Protein AF-0000000068721775 (afdb_homodimer)

Solvent-accessible surface area (backbone atoms only — not comparable to full-atom values): 28008 Å² total; per-residue (Å²): 133,62,52,68,48,41,40,31,40,60,77,46,51,73,67,51,76,58,28,53,83,41,70,81,50,86,59,74,72,68,43,62,88,73,60,61,64,71,74,49,72,59,88,56,26,38,31,24,50,45,90,65,66,34,49,58,71,48,51,46,30,35,32,35,61,47,76,46,64,84,49,42,73,70,68,52,52,70,67,56,39,30,50,49,45,49,55,52,51,50,54,47,56,56,56,49,69,41,81,74,30,55,28,55,45,41,36,33,46,36,43,82,43,20,50,49,40,57,54,53,40,40,35,36,42,37,33,24,41,54,35,40,51,71,81,62,58,58,74,57,40,68,35,54,54,73,55,46,74,60,98,58,37,39,33,26,35,26,74,42,42,82,56,37,48,61,32,34,29,42,37,27,70,49,81,88,39,42,55,58,48,31,53,54,51,33,44,52,48,40,39,42,58,65,69,66,41,94,82,37,65,17,27,33,40,33,51,45,84,54,96,75,23,45,33,40,37,44,31,69,32,63,68,59,52,47,53,31,60,69,38,62,36,27,38,32,53,71,55,55,66,59,50,38,58,57,56,46,44,54,76,34,78,68,39,53,59,49,53,58,60,67,77,98,132,62,52,69,48,42,40,30,40,61,76,48,50,73,67,52,76,59,28,55,84,42,70,81,51,84,58,74,71,69,43,63,88,72,59,60,64,70,75,49,72,61,88,58,26,38,31,24,52,46,91,66,66,32,49,59,71,47,50,49,28,34,31,34,63,47,76,47,65,85,49,42,72,70,68,52,50,72,68,56,40,29,52,49,44,50,54,50,52,49,53,46,55,57,54,49,70,40,80,73,31,56,30,54,45,42,37,34,46,36,43,81,43,19,49,48,42,58,53,53,40,40,34,36,41,38,34,24,41,55,35,42,51,71,80,62,57,57,74,58,39,68,35,55,54,74,55,46,75,59,99,57,40,36,33,26,36,26,74,40,43,80,56,39,48,63,32,35,28,40,37,28,69,48,80,89,39,44,54,58,49,30,51,52,51,32,44,51,48,40,39,42,60,66,69,68,41,96,83,35,65,17,28,33,40,35,48,46,82,55,95,74,24,47,34,38,36,44,32,70,32,62,69,60,50,49,52,31,58,69,38,61,35,28,37,31,52,74,53,56,65,59,51,37,58,57,54,46,42,54,76,36,79,68,40,53,57,49,53,57,59,68,78,98

Secondary structure (DSSP, 8-state):
--SS-EEE-HHHHTTS---SS-TTSPPTTT-GGG--SEEEEETTEEEEE-SS--BTTEEEEEEE--S-TT--TTTS-HHHHHHHHHHHHHHHHHHHT-TT-SEEEEEEEESTTTT----S-EEEEEEESS--GGGT--GGGG-EEEEEE-SS-EEEEESS-SSSB--EEEEESSGGGHHHHHHHHHHHHHHIIIIISTT---EEEEEEEETTEEEEEEEE--PPPHHHHHH---EEETTHHHHHHHHHGGGSHHHHHHHHHH--/--SS-EEE-HHHHTTS---SS-TTSPPTTT-GGG--SEEEEETTEEEEE-SS--BTTEEEEEEE--S-TT--TTTS-HHHHHHHHHHHHHHHHHHHT-TT-SEEEEEEEESTTTT----S-EEEEEEESS--GGGT--GGGG-EEEEEE-SS-EEEEESS-SSSB--EEEEESSGGGHHHHHHHHHHHHHHIIIIISTT---EEEEEEEETTEEEEEEEE--PPPHHHHHH---EEETTHHHHHHHHHGGGSHHHHHHHHHH--

Organism: Bacillus thuringiensis (NCBI:txid1428)

Sequence (528 aa):
MDTQQLYFLNDIGKQKPESIRNRSAACPFCDKEQLTDILATDGSIIWLKNKFPTLQDTFQTVLIETDNCEDHIATYTEEHMRKLMQFSIQHWLHLQKNEEFASVILYKNHGPFSGGSLHHAHMQIIGMKYVDYLENIEEENFQGLIVQKNECIELNISERPIIGFTEFNIIIDNISYIAEMANYIQQTVRYILTDFHKGCSSYNLFFYYLNGKIICKVVPRFVVSPLYVGYKIPQVSTKLEEVKIQLTQYFTKEKDEIIHKKTEMDTQQLYFLNDIGKQKPESIRNRSAACPFCDKEQLTDILATDGSIIWLKNKFPTLQDTFQTVLIETDNCEDHIATYTEEHMRKLMQFSIQHWLHLQKNEEFASVILYKNHGPFSGGSLHHAHMQIIGMKYVDYLENIEEENFQGLIVQKNECIELNISERPIIGFTEFNIIIDNISYIAEMANYIQQTVRYILTDFHKGCSSYNLFFYYLNGKIICKVVPRFVVSPLYVGYKIPQVSTKLEEVKIQLTQYFTKEKDEIIHKKTE

Structure (mmCIF, N/CA/C/O backbone):
data_AF-0000000068721775-model_v1
#
loop_
_entity.id
_entity.type
_entity.pdbx_description
1 polymer 'Galactose-1-phosphate uridylyltransferase'
#
loop_
_atom_site.group_PDB
_atom_site.id
_atom_site.type_symbol
_atom_site.label_atom_id
_atom_site.label_alt_id
_atom_site.label_comp_id
_atom_site.label_asym_id
_atom_site.label_entity_id
_atom_site.label_seq_id
_atom_site.pdbx_PDB_ins_code
_atom_site.Cartn_x
_atom_site.Cartn_y
_atom_site.Cartn_z
_atom_site.occupancy
_atom_site.B_iso_or_equiv
_atom_site.auth_seq_id
_atom_site.auth_comp_id
_atom_site.auth_asym_id
_atom_site.auth_atom_id
_atom_site.pdbx_PDB_model_num
ATOM 1 N N . MET A 1 1 ? -17.656 -5.488 18.797 1 75.62 1 MET A N 1
ATOM 2 C CA . MET A 1 1 ? -17.219 -4.375 17.953 1 75.62 1 MET A CA 1
ATOM 3 C C . MET A 1 1 ? -15.773 -4.574 17.516 1 75.62 1 MET A C 1
ATOM 5 O O . MET A 1 1 ? -14.984 -5.211 18.219 1 75.62 1 MET A O 1
ATOM 9 N N . ASP A 1 2 ? -15.492 -4.199 16.344 1 83.75 2 ASP A N 1
ATOM 10 C CA . ASP A 1 2 ? -14.188 -4.539 15.789 1 83.75 2 ASP A CA 1
ATOM 11 C C . ASP A 1 2 ? -13.141 -3.492 16.172 1 83.75 2 ASP A C 1
ATOM 13 O O . ASP A 1 2 ? -13.328 -2.301 15.906 1 83.75 2 ASP A O 1
ATOM 17 N N . THR A 1 3 ? -12.109 -3.865 16.875 1 87.5 3 THR A N 1
ATOM 18 C CA . THR A 1 3 ? -11.102 -2.932 17.359 1 87.5 3 THR A CA 1
ATOM 19 C C . THR A 1 3 ? -9.852 -2.965 16.484 1 87.5 3 THR A C 1
ATOM 21 O O . THR A 1 3 ? -8.875 -2.268 16.766 1 87.5 3 THR A O 1
ATOM 24 N N . GLN A 1 4 ? -9.891 -3.727 15.422 1 87.75 4 GLN A N 1
ATOM 25 C CA . GLN A 1 4 ? -8.648 -3.951 14.688 1 87.75 4 GLN A CA 1
ATOM 26 C C . GLN A 1 4 ? -8.734 -3.379 13.273 1 87.75 4 GLN A C 1
ATOM 28 O O . GLN A 1 4 ? -7.711 -3.143 12.633 1 87.75 4 GLN A O 1
ATOM 33 N N . GLN A 1 5 ? -9.969 -3.273 12.836 1 91.75 5 GLN A N 1
ATOM 34 C CA . GLN A 1 5 ? -10.133 -2.838 11.453 1 91.75 5 GLN A CA 1
ATOM 35 C C . GLN A 1 5 ? -11.383 -1.982 11.289 1 91.75 5 GLN A C 1
ATOM 37 O O . GLN A 1 5 ? -12.219 -1.909 12.203 1 91.75 5 GLN A O 1
ATOM 42 N N . LEU A 1 6 ? -11.484 -1.275 10.258 1 92.88 6 LEU A N 1
ATOM 43 C CA . LEU A 1 6 ? -12.648 -0.468 9.906 1 92.88 6 LEU A CA 1
ATOM 44 C C . LEU A 1 6 ? -13.391 -1.07 8.719 1 92.88 6 LEU A C 1
ATOM 46 O O . LEU A 1 6 ? -12.805 -1.813 7.93 1 92.88 6 LEU A O 1
ATOM 50 N N . TYR A 1 7 ? -14.578 -0.802 8.641 1 92.69 7 TYR A N 1
ATOM 51 C CA . TYR A 1 7 ? -15.406 -1.309 7.555 1 92.69 7 TYR A CA 1
ATOM 52 C C . TYR A 1 7 ? -15.781 -0.192 6.586 1 92.69 7 TYR A C 1
ATOM 54 O O . TYR A 1 7 ? -16.234 0.874 7.008 1 92.69 7 TYR A O 1
ATOM 62 N N . PHE A 1 8 ? -15.57 -0.433 5.402 1 88.75 8 PHE A N 1
ATOM 63 C CA . PHE A 1 8 ? -15.789 0.543 4.34 1 88.75 8 PHE A CA 1
ATOM 64 C C . PHE A 1 8 ? -17.172 0.369 3.713 1 88.75 8 PHE A C 1
ATOM 66 O O . PHE A 1 8 ? -17.5 -0.712 3.221 1 88.75 8 PHE A O 1
ATOM 73 N N . LEU A 1 9 ? -17.859 1.417 3.607 1 86.25 9 LEU A N 1
ATOM 74 C CA . LEU A 1 9 ? -19.203 1.424 3.037 1 86.25 9 LEU A CA 1
ATOM 75 C C . LEU A 1 9 ? -19.156 1.734 1.545 1 86.25 9 LEU A C 1
ATOM 77 O O . LEU A 1 9 ? -19.188 2.9 1.147 1 86.25 9 LEU A O 1
ATOM 81 N N . ASN A 1 10 ? -19.203 0.75 0.757 1 80.88 10 ASN A N 1
ATOM 82 C CA . ASN A 1 10 ? -19 0.835 -0.684 1 80.88 10 ASN A CA 1
ATOM 83 C C . ASN A 1 10 ? -20.078 1.687 -1.354 1 80.88 10 ASN A C 1
ATOM 85 O O . ASN A 1 10 ? -19.797 2.412 -2.309 1 80.88 10 ASN A O 1
ATOM 89 N N . ASP A 1 11 ? -21.234 1.634 -0.904 1 76.31 11 ASP A N 1
ATOM 90 C CA . ASP A 1 11 ? -22.344 2.357 -1.522 1 76.31 11 ASP A CA 1
ATOM 91 C C . ASP A 1 11 ? -22.156 3.867 -1.401 1 76.31 11 ASP A C 1
ATOM 93 O O . ASP A 1 11 ? -22.484 4.617 -2.318 1 76.31 11 ASP A O 1
ATOM 97 N N . ILE A 1 12 ? -21.625 4.281 -0.332 1 77.12 12 ILE A N 1
ATOM 98 C CA . ILE A 1 12 ? -21.328 5.695 -0.123 1 77.12 12 ILE A CA 1
ATOM 99 C C . ILE A 1 12 ? -20.109 6.094 -0.961 1 77.12 12 ILE A C 1
ATOM 101 O O . ILE A 1 12 ? -20.078 7.188 -1.531 1 77.12 12 ILE A O 1
ATOM 105 N N . GLY A 1 13 ? -19.25 5.273 -1.095 1 72.81 13 GLY A N 1
ATOM 106 C CA . GLY A 1 13 ? -18.031 5.52 -1.857 1 72.81 13 GLY A CA 1
ATOM 107 C C . GLY A 1 13 ? -18.297 5.801 -3.324 1 72.81 13 GLY A C 1
ATOM 108 O O . GLY A 1 13 ? -17.641 6.656 -3.926 1 72.81 13 GLY A O 1
ATOM 109 N N . LYS A 1 14 ? -19.234 5.129 -3.854 1 70.31 14 LYS A N 1
ATOM 110 C CA . LYS A 1 14 ? -19.594 5.285 -5.262 1 70.31 14 LYS A CA 1
ATOM 111 C C . LYS A 1 14 ? -20.141 6.684 -5.535 1 70.31 14 LYS A C 1
ATOM 113 O O . LYS A 1 14 ? -20.109 7.16 -6.672 1 70.31 14 LYS A O 1
ATOM 118 N N . GLN A 1 15 ? -20.547 7.281 -4.48 1 67.69 15 GLN A N 1
ATOM 119 C CA . GLN A 1 15 ? -21.172 8.594 -4.629 1 67.69 15 GLN A CA 1
ATOM 120 C C . GLN A 1 15 ? -20.156 9.711 -4.461 1 67.69 15 GLN A C 1
ATOM 122 O O . GLN A 1 15 ? -20.438 10.867 -4.793 1 67.69 15 GLN A O 1
ATOM 127 N N . LYS A 1 16 ? -19.016 9.32 -4.078 1 70.75 16 LYS A N 1
ATOM 128 C CA . LYS A 1 16 ? -18 10.32 -3.795 1 70.75 16 LYS A CA 1
ATOM 129 C C . LYS A 1 16 ? -17.484 10.953 -5.082 1 70.75 16 LYS A C 1
ATOM 131 O O . LYS A 1 16 ? -17.234 10.258 -6.07 1 70.75 16 LYS A O 1
ATOM 136 N N . PRO A 1 17 ? -17.438 12.242 -5.059 1 70.19 17 PRO A N 1
ATOM 137 C CA . PRO A 1 17 ? -16.828 12.883 -6.223 1 70.19 17 PRO A CA 1
ATOM 138 C C . PRO A 1 17 ? -15.352 12.523 -6.387 1 70.19 17 PRO A C 1
ATOM 140 O O . PRO A 1 17 ? -14.664 12.25 -5.398 1 70.19 17 PRO A O 1
ATOM 143 N N . GLU A 1 18 ? -14.961 12.312 -7.586 1 71.94 18 GLU A N 1
ATOM 144 C CA . GLU A 1 18 ? -13.57 12.039 -7.93 1 71.94 18 GLU A CA 1
ATOM 145 C C . GLU A 1 18 ? -13.008 13.117 -8.852 1 71.94 18 GLU A C 1
ATOM 147 O O . GLU A 1 18 ? -13.469 13.273 -9.984 1 71.94 18 GLU A O 1
ATOM 152 N N . SER A 1 19 ? -12.055 13.898 -8.289 1 71.75 19 SER A N 1
ATOM 153 C CA . SER A 1 19 ? -11.547 14.992 -9.102 1 71.75 19 SER A CA 1
ATOM 154 C C . SER A 1 19 ? -10.023 14.969 -9.164 1 71.75 19 SER A C 1
ATOM 156 O O . SER A 1 19 ? -9.406 15.852 -9.773 1 71.75 19 SER A O 1
ATOM 158 N N . ILE A 1 20 ? -9.422 14.047 -8.508 1 69.06 20 ILE A N 1
ATOM 159 C CA . ILE A 1 20 ? -7.969 13.977 -8.57 1 69.06 20 ILE A CA 1
ATOM 160 C C . ILE A 1 20 ? -7.535 13.531 -9.969 1 69.06 20 ILE A C 1
ATOM 162 O O . ILE A 1 20 ? -6.617 14.109 -10.555 1 69.06 20 ILE A O 1
ATOM 166 N N . ARG A 1 21 ? -8.297 12.664 -10.484 1 66.56 21 ARG A N 1
ATOM 167 C CA . ARG A 1 21 ? -7.973 12.133 -11.805 1 66.56 21 ARG A CA 1
ATOM 168 C C . ARG A 1 21 ? -8.789 12.836 -12.891 1 66.56 21 ARG A C 1
ATOM 170 O O . ARG A 1 21 ? -8.266 13.156 -13.961 1 66.56 21 ARG A O 1
ATOM 177 N N . ASN A 1 22 ? -10.109 13.047 -12.461 1 66 22 ASN A N 1
ATOM 178 C CA . ASN A 1 22 ? -10.977 13.773 -13.375 1 66 22 ASN A CA 1
ATOM 179 C C . ASN A 1 22 ? -11 15.266 -13.062 1 66 22 ASN A C 1
ATOM 181 O O . ASN A 1 22 ? -11.922 15.75 -12.398 1 66 22 ASN A O 1
ATOM 185 N N . ARG A 1 23 ? -10.359 16.109 -13.617 1 68.31 23 ARG A N 1
ATOM 186 C CA . ARG A 1 23 ? -10.156 17.516 -13.281 1 68.31 23 ARG A CA 1
ATOM 187 C C . ARG A 1 23 ? -11.266 18.391 -13.875 1 68.31 23 ARG A C 1
ATOM 189 O O . ARG A 1 23 ? -11.398 19.562 -13.523 1 68.31 23 ARG A O 1
ATOM 196 N N . SER A 1 24 ? -12.008 17.781 -14.602 1 70.12 24 SER A N 1
ATOM 197 C CA . SER A 1 24 ? -13.078 18.562 -15.227 1 70.12 24 SER A CA 1
ATOM 198 C C . SER A 1 24 ? -14.312 18.609 -14.336 1 70.12 24 SER A C 1
ATOM 200 O O . SER A 1 24 ? -15.18 19.469 -14.523 1 70.12 24 SER A O 1
ATOM 202 N N . ALA A 1 25 ? -14.336 17.844 -13.352 1 70.88 25 ALA A N 1
ATOM 203 C CA . ALA A 1 25 ? -15.477 17.812 -12.438 1 70.88 25 ALA A CA 1
ATOM 204 C C . ALA A 1 25 ? -15.453 19.031 -11.5 1 70.88 25 ALA A C 1
ATOM 206 O O . ALA A 1 25 ? -14.375 19.5 -11.133 1 70.88 25 ALA A O 1
ATOM 207 N N . ALA A 1 26 ? -16.609 19.562 -11.234 1 80 26 ALA A N 1
ATOM 208 C CA . ALA A 1 26 ? -16.703 20.688 -10.305 1 80 26 ALA A CA 1
ATOM 209 C C . ALA A 1 26 ? -16.156 20.312 -8.93 1 80 26 ALA A C 1
ATOM 211 O O . ALA A 1 26 ? -16.391 19.203 -8.445 1 80 26 ALA A O 1
ATOM 212 N N . CYS A 1 27 ? -15.484 21.156 -8.383 1 84.88 27 CYS A N 1
ATOM 213 C CA . CYS A 1 27 ? -14.898 20.922 -7.066 1 84.88 27 CYS A CA 1
ATOM 214 C C . CYS A 1 27 ? -15.867 21.344 -5.965 1 84.88 27 CYS A C 1
ATOM 216 O O . CYS A 1 27 ? -16.219 22.516 -5.855 1 84.88 27 CYS A O 1
ATOM 218 N N . PRO A 1 28 ? -16.234 20.516 -5.176 1 82.56 28 PRO A N 1
ATOM 219 C CA . PRO A 1 28 ? -17.188 20.828 -4.109 1 82.56 28 PRO A CA 1
ATOM 220 C C . PRO A 1 28 ? -16.641 21.828 -3.094 1 82.56 28 PRO A C 1
ATOM 222 O O . PRO A 1 28 ? -17.406 22.516 -2.42 1 82.56 28 PRO A O 1
ATOM 225 N N . PHE A 1 29 ? -15.367 21.984 -3.033 1 88.06 29 PHE A N 1
ATOM 226 C CA . PHE A 1 29 ? -14.758 22.812 -1.993 1 88.06 29 PHE A CA 1
ATOM 227 C C . PHE A 1 29 ? -14.578 24.25 -2.475 1 88.06 29 PHE A C 1
ATOM 229 O O . PHE A 1 29 ? -14.352 25.156 -1.67 1 88.06 29 PHE A O 1
ATOM 236 N N . CYS A 1 30 ? -14.648 24.438 -3.732 1 86.19 30 CYS A N 1
ATOM 237 C CA . CYS A 1 30 ? -14.508 25.797 -4.285 1 86.19 30 CYS A CA 1
ATOM 238 C C . CYS A 1 30 ? -15.812 26.562 -4.137 1 86.19 30 CYS A C 1
ATOM 240 O O . CYS A 1 30 ? -15.812 27.797 -4.191 1 86.19 30 CYS A O 1
ATOM 242 N N . ASP A 1 31 ? -16.891 25.828 -4.062 1 84.62 31 ASP A N 1
ATOM 243 C CA . ASP A 1 31 ? -18.172 26.484 -3.863 1 84.62 31 ASP A CA 1
ATOM 244 C C . ASP A 1 31 ? -18.484 26.656 -2.377 1 84.62 31 ASP A C 1
ATOM 246 O O . ASP A 1 31 ? -19.312 25.953 -1.815 1 84.62 31 ASP A O 1
ATOM 250 N N . LYS A 1 32 ? -17.984 27.609 -1.845 1 85.19 32 LYS A N 1
ATOM 251 C CA . LYS A 1 32 ? -18.031 27.844 -0.405 1 85.19 32 LYS A CA 1
ATOM 252 C C . LYS A 1 32 ? -19.469 28.016 0.081 1 85.19 32 LYS A C 1
ATOM 254 O O . LYS A 1 32 ? -19.812 27.578 1.183 1 85.19 32 LYS A O 1
ATOM 259 N N . GLU A 1 33 ? -20.266 28.594 -0.71 1 85.19 33 GLU A N 1
ATOM 260 C CA . GLU A 1 33 ? -21.641 28.891 -0.322 1 85.19 33 GLU A CA 1
ATOM 261 C C . GLU A 1 33 ? -22.469 27.609 -0.174 1 85.19 33 GLU A C 1
ATOM 263 O O . GLU A 1 33 ? -23.484 27.594 0.516 1 85.19 33 GLU A O 1
ATOM 268 N N . GLN A 1 34 ? -22 26.625 -0.71 1 85.88 34 GLN A N 1
ATOM 269 C CA . GLN A 1 34 ? -22.781 25.375 -0.694 1 85.88 34 GLN A CA 1
ATOM 270 C C . GLN A 1 34 ? -22.266 24.422 0.38 1 85.88 34 GLN A C 1
ATOM 272 O O . GLN A 1 34 ? -22.828 23.359 0.594 1 85.88 34 GLN A O 1
ATOM 277 N N . LEU A 1 35 ? -21.203 24.844 1.004 1 90.38 35 LEU A N 1
ATOM 278 C CA . LEU A 1 35 ? -20.672 24 2.062 1 90.38 35 LEU A CA 1
ATOM 279 C C . LEU A 1 35 ? -21.625 23.938 3.246 1 90.38 35 LEU A C 1
ATOM 281 O O . LEU A 1 35 ? -22.234 24.953 3.605 1 90.38 35 LEU A O 1
ATOM 285 N N . THR A 1 36 ? -21.766 22.766 3.805 1 90.19 36 THR A N 1
ATOM 286 C CA . THR A 1 36 ? -22.641 22.578 4.945 1 90.19 36 THR A CA 1
ATOM 287 C C . THR A 1 36 ? -21.906 21.906 6.098 1 90.19 36 THR A C 1
ATOM 289 O O . THR A 1 36 ? -20.766 21.484 5.941 1 90.19 36 THR A O 1
ATOM 292 N N . ASP A 1 37 ? -22.5 21.969 7.312 1 94.62 37 ASP A N 1
ATOM 293 C CA . ASP A 1 37 ? -22 21.281 8.5 1 94.62 37 ASP A CA 1
ATOM 294 C C . ASP A 1 37 ? -20.609 21.766 8.898 1 94.62 37 ASP A C 1
ATOM 296 O O . ASP A 1 37 ? -19.703 20.969 9.102 1 94.62 37 ASP A O 1
ATOM 300 N N . ILE A 1 38 ? -20.5 23.094 8.805 1 95.81 38 ILE A N 1
ATOM 301 C CA . ILE A 1 38 ? -19.234 23.734 9.156 1 95.81 38 ILE A CA 1
ATOM 302 C C . ILE A 1 38 ? -19.047 23.703 10.672 1 95.81 38 ILE A C 1
ATOM 304 O O . ILE A 1 38 ? -19.938 24.078 11.43 1 95.81 38 ILE A O 1
ATOM 308 N N . LEU A 1 39 ? -17.922 23.297 11.141 1 97.19 39 LEU A N 1
ATOM 309 C CA . LEU A 1 39 ? -17.609 23.156 12.562 1 97.19 39 LEU A CA 1
ATOM 310 C C . LEU A 1 39 ? -16.812 24.359 13.055 1 97.19 39 LEU A C 1
ATOM 312 O O . LEU A 1 39 ? -17.062 24.859 14.156 1 97.19 39 LEU A O 1
ATOM 316 N N . ALA A 1 40 ? -15.867 24.797 12.305 1 97.31 40 ALA A N 1
ATOM 317 C CA . ALA A 1 40 ? -15.031 25.953 12.641 1 97.31 40 ALA A CA 1
ATOM 318 C C . ALA A 1 40 ? -14.391 26.547 11.391 1 97.31 40 ALA A C 1
ATOM 320 O O . ALA A 1 40 ? -14.242 25.859 10.375 1 97.31 40 ALA A O 1
ATOM 321 N N . THR A 1 41 ? -14.016 27.828 11.43 1 96.31 41 THR A N 1
ATOM 322 C CA . THR A 1 41 ? -13.344 28.516 10.328 1 96.31 41 THR A CA 1
ATOM 323 C C . THR A 1 41 ? -12.266 29.453 10.852 1 96.31 41 THR A C 1
ATOM 325 O O . THR A 1 41 ? -12.336 29.922 11.992 1 96.31 41 THR A O 1
ATOM 328 N N . ASP A 1 42 ? -11.297 29.562 10.141 1 96.62 42 ASP A N 1
ATOM 329 C CA . ASP A 1 42 ? -10.258 30.578 10.312 1 96.62 42 ASP A CA 1
ATOM 330 C C . ASP A 1 42 ? -9.797 31.141 8.969 1 96.62 42 ASP A C 1
ATOM 332 O O . ASP A 1 42 ? -8.852 30.625 8.367 1 96.62 42 ASP A O 1
ATOM 336 N N . GLY A 1 43 ? -10.484 32.25 8.57 1 93.94 43 GLY A N 1
ATOM 337 C CA . GLY A 1 43 ? -10.219 32.781 7.238 1 93.94 43 GLY A CA 1
ATOM 338 C C . GLY A 1 43 ? -10.641 31.812 6.133 1 93.94 43 GLY A C 1
ATOM 339 O O . GLY A 1 43 ? -11.805 31.406 6.07 1 93.94 43 GLY A O 1
ATOM 340 N N . SER A 1 44 ? -9.672 31.422 5.332 1 94.38 44 SER A N 1
ATOM 341 C CA . SER A 1 44 ? -9.953 30.547 4.207 1 94.38 44 SER A CA 1
ATOM 342 C C . SER A 1 44 ? -9.898 29.078 4.633 1 94.38 44 SER A C 1
ATOM 344 O O . SER A 1 44 ? -10.211 28.188 3.844 1 94.38 44 SER A O 1
ATOM 346 N N . ILE A 1 45 ? -9.508 28.797 5.812 1 97.19 45 ILE A N 1
ATOM 347 C CA . ILE A 1 45 ? -9.445 27.438 6.336 1 97.19 45 ILE A CA 1
ATOM 348 C C . ILE A 1 45 ? -10.789 27.047 6.945 1 97.19 45 ILE A C 1
ATOM 350 O O . ILE A 1 45 ? -11.312 27.75 7.812 1 97.19 45 ILE A O 1
ATOM 354 N N . ILE A 1 46 ? -11.383 25.953 6.492 1 97.12 46 ILE A N 1
ATOM 355 C CA . ILE A 1 46 ? -12.734 25.578 6.914 1 97.12 46 ILE A CA 1
ATOM 356 C C . ILE A 1 46 ? -12.734 24.109 7.375 1 97.12 46 ILE A C 1
ATOM 358 O O . ILE A 1 46 ? -12.242 23.234 6.672 1 97.12 46 ILE A O 1
ATOM 362 N N . TRP A 1 47 ? -13.156 23.891 8.57 1 97.81 47 TRP A N 1
ATOM 363 C CA . TRP A 1 47 ? -13.352 22.547 9.117 1 97.81 47 TRP A CA 1
ATOM 364 C C . TRP A 1 47 ? -14.82 22.172 9.102 1 97.81 47 TRP A C 1
ATOM 366 O O . TRP A 1 47 ? -15.672 22.891 9.625 1 97.81 47 TRP A O 1
ATOM 376 N N . LEU A 1 48 ? -15.211 21.078 8.438 1 97.25 48 LEU A N 1
ATOM 377 C CA . LEU A 1 48 ? -16.609 20.688 8.289 1 97.25 48 LEU A CA 1
ATOM 378 C C . LEU A 1 48 ? -16.766 19.172 8.359 1 97.25 48 LEU A C 1
ATOM 380 O O . LEU A 1 48 ? -15.773 18.438 8.25 1 97.25 48 LEU A O 1
ATOM 384 N N . LYS A 1 49 ? -17.969 18.703 8.57 1 96.25 49 LYS A N 1
ATOM 385 C CA . LYS A 1 49 ? -18.25 17.281 8.562 1 96.25 49 LYS A CA 1
ATOM 386 C C . LYS A 1 49 ? -18.219 16.719 7.141 1 96.25 49 LYS A C 1
ATOM 388 O O . LYS A 1 49 ? -18.672 17.375 6.203 1 96.25 49 LYS A O 1
ATOM 393 N N . ASN A 1 50 ? -17.656 15.523 7.062 1 92.94 50 ASN A N 1
ATOM 394 C CA . ASN A 1 50 ? -17.656 14.875 5.758 1 92.94 50 ASN A CA 1
ATOM 395 C C . ASN A 1 50 ? -19.062 14.555 5.285 1 92.94 50 ASN A C 1
ATOM 397 O O . ASN A 1 50 ? -19.859 13.969 6.027 1 92.94 50 ASN A O 1
ATOM 401 N N . LYS A 1 51 ? -19.391 14.898 4.102 1 87.06 51 LYS A N 1
ATOM 402 C CA . LYS A 1 51 ? -20.719 14.656 3.521 1 87.06 51 LYS A CA 1
ATOM 403 C C . LYS A 1 51 ? -20.875 13.188 3.143 1 87.06 51 LYS A C 1
ATOM 405 O O . LYS A 1 51 ? -22 12.672 3.115 1 87.06 51 LYS A O 1
ATOM 410 N N . PHE A 1 52 ? -19.781 12.516 2.871 1 86 52 PHE A N 1
ATOM 411 C CA . PHE A 1 52 ? -19.781 11.125 2.434 1 86 52 PHE A CA 1
ATOM 412 C C . PHE A 1 52 ? -18.922 10.266 3.354 1 86 52 PHE A C 1
ATOM 414 O O . PHE A 1 52 ? -17.906 9.734 2.934 1 86 52 PHE A O 1
ATOM 421 N N . PRO A 1 53 ? -19.375 10.047 4.52 1 90.62 53 PRO A N 1
ATOM 422 C CA . PRO A 1 53 ? -18.609 9.219 5.453 1 90.62 53 PRO A CA 1
ATOM 423 C C . PRO A 1 53 ? -18.594 7.742 5.062 1 90.62 53 PRO A C 1
ATOM 425 O O . PRO A 1 53 ? -19.578 7.035 5.293 1 90.62 53 PRO A O 1
ATOM 428 N N . THR A 1 54 ? -17.5 7.281 4.695 1 90.31 54 THR A N 1
ATOM 429 C CA . THR A 1 54 ? -17.406 5.953 4.098 1 90.31 54 THR A CA 1
ATOM 430 C C . THR A 1 54 ? -16.953 4.922 5.129 1 90.31 54 THR A C 1
ATOM 432 O O . THR A 1 54 ? -16.859 3.732 4.828 1 90.31 54 THR A O 1
ATOM 435 N N . LEU A 1 55 ? -16.625 5.305 6.328 1 94.38 55 LEU A N 1
ATOM 436 C CA . LEU A 1 55 ? -16.109 4.395 7.344 1 94.38 55 LEU A CA 1
ATOM 437 C C . LEU A 1 55 ? -17.125 4.203 8.469 1 94.38 55 LEU A C 1
ATOM 439 O O . LEU A 1 55 ? -17.562 5.176 9.086 1 94.38 55 LEU A O 1
ATOM 443 N N . GLN A 1 56 ? -17.406 2.994 8.703 1 93.81 56 GLN A N 1
ATOM 444 C CA . GLN A 1 56 ? -18.344 2.666 9.766 1 93.81 56 GLN A CA 1
ATOM 445 C C . GLN A 1 56 ? -17.766 2.996 11.141 1 93.81 56 GLN A C 1
ATOM 447 O O . GLN A 1 56 ? -16.562 2.857 11.359 1 93.81 56 GLN A O 1
ATOM 452 N N . ASP A 1 57 ? -18.656 3.471 12.039 1 95.75 57 ASP A N 1
ATOM 453 C CA . ASP A 1 57 ? -18.344 3.703 13.445 1 95.75 57 ASP A CA 1
ATOM 454 C C . ASP A 1 57 ? -17.219 4.73 13.594 1 95.75 57 ASP A C 1
ATOM 456 O O . ASP A 1 57 ? -16.297 4.543 14.398 1 95.75 57 ASP A O 1
ATOM 460 N N . THR A 1 58 ? -17.25 5.715 12.734 1 97.06 58 THR A N 1
ATOM 461 C CA . THR A 1 58 ? -16.297 6.812 12.781 1 97.06 58 THR A CA 1
ATOM 462 C C . THR A 1 58 ? -17 8.156 12.648 1 97.06 58 THR A C 1
ATOM 464 O O . THR A 1 58 ? -18.141 8.219 12.164 1 97.06 58 THR A O 1
ATOM 467 N N . PHE A 1 59 ? -16.438 9.156 13.25 1 97.38 59 PHE A N 1
ATOM 468 C CA . PHE A 1 59 ? -16.766 10.555 13 1 97.38 59 PHE A CA 1
ATOM 469 C C . PHE A 1 59 ? -15.789 11.164 12 1 97.38 59 PHE A C 1
ATOM 471 O O . PHE A 1 59 ? -14.648 11.469 12.344 1 97.38 59 PHE A O 1
ATOM 478 N N . GLN A 1 60 ? -16.234 11.336 10.734 1 97 60 GLN A N 1
ATOM 479 C CA . GLN A 1 60 ? -15.344 11.781 9.672 1 97 60 GLN A CA 1
ATOM 480 C C . GLN A 1 60 ? -15.539 13.266 9.367 1 97 60 GLN A C 1
ATOM 482 O O . GLN A 1 60 ? -16.656 13.711 9.117 1 97 60 GLN A O 1
ATOM 487 N N . THR A 1 61 ? -14.438 14 9.383 1 97.75 61 THR A N 1
ATOM 488 C CA . THR A 1 61 ? -14.469 15.422 9.062 1 97.75 61 THR A CA 1
ATOM 489 C C . THR A 1 61 ? -13.398 15.766 8.031 1 97.75 61 THR A C 1
ATOM 491 O O . THR A 1 61 ? -12.484 14.977 7.789 1 97.75 61 THR A O 1
ATOM 494 N N . VAL A 1 62 ? -13.594 16.938 7.402 1 96.44 62 VAL A N 1
ATOM 495 C CA . VAL A 1 62 ? -12.688 17.438 6.371 1 96.44 62 VAL A CA 1
ATOM 496 C C . VAL A 1 62 ? -12.219 18.844 6.73 1 96.44 62 VAL A C 1
ATOM 498 O O . VAL A 1 62 ? -13 19.656 7.227 1 96.44 62 VAL A O 1
ATOM 501 N N . LEU A 1 63 ? -10.977 19.047 6.574 1 97.81 63 LEU A N 1
ATOM 502 C CA . LEU A 1 63 ? -10.398 20.375 6.758 1 97.81 63 LEU A CA 1
ATOM 503 C C . LEU A 1 63 ? -9.914 20.938 5.43 1 97.81 63 LEU A C 1
ATOM 505 O O . LEU A 1 63 ? -8.875 20.516 4.91 1 97.81 63 LEU A O 1
ATOM 509 N N . ILE A 1 64 ? -10.633 21.906 4.855 1 96.31 64 ILE A 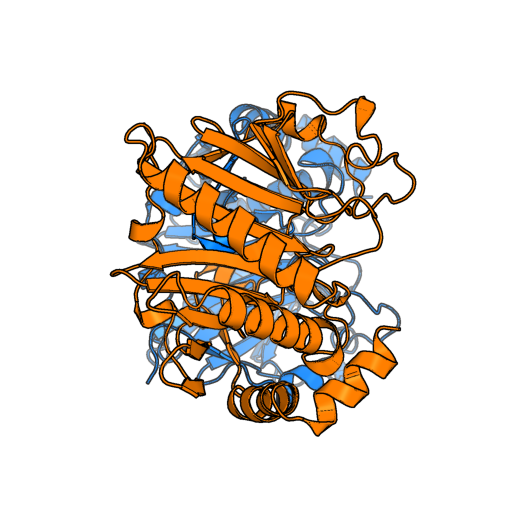N 1
ATOM 510 C CA . ILE A 1 64 ? -10.258 22.594 3.627 1 96.31 64 ILE A CA 1
ATOM 511 C C . ILE A 1 64 ? -9.148 23.594 3.92 1 96.31 64 ILE A C 1
ATOM 513 O O . ILE A 1 64 ? -9.32 24.5 4.746 1 96.31 64 ILE A O 1
ATOM 517 N N . GLU A 1 65 ? -8.102 23.516 3.24 1 97.38 65 GLU A N 1
ATOM 518 C CA . GLU A 1 65 ? -6.883 24.219 3.623 1 97.38 65 GLU A CA 1
ATOM 519 C C . GLU A 1 65 ? -6.867 25.656 3.076 1 97.38 65 GLU A C 1
ATOM 521 O O . GLU A 1 65 ? -6.219 26.531 3.643 1 97.38 65 GLU A O 1
ATOM 526 N N . THR A 1 66 ? -7.5 25.781 1.949 1 95 66 THR A N 1
ATOM 527 C CA . THR A 1 66 ? -7.422 27.062 1.249 1 95 66 THR A CA 1
ATOM 528 C C . THR A 1 66 ? -8.633 27.266 0.339 1 95 66 THR A C 1
ATOM 530 O O . THR A 1 66 ? -9.445 26.359 0.182 1 95 66 THR A O 1
ATOM 533 N N . ASP A 1 67 ? -8.758 28.469 -0.218 1 91.75 67 ASP A N 1
ATOM 534 C CA . ASP A 1 67 ? -9.883 28.781 -1.104 1 91.75 67 ASP A CA 1
ATOM 535 C C . ASP A 1 67 ? -9.469 28.641 -2.57 1 91.75 67 ASP A C 1
ATOM 537 O O . ASP A 1 67 ? -10.266 28.938 -3.469 1 91.75 67 ASP A O 1
ATOM 541 N N . ASN A 1 68 ? -8.297 28.188 -2.768 1 90.38 68 ASN A N 1
ATOM 542 C CA . ASN A 1 68 ? -7.777 28.016 -4.121 1 90.38 68 ASN A CA 1
ATOM 543 C C . ASN A 1 68 ? -7.414 26.562 -4.402 1 90.38 68 ASN A C 1
ATOM 545 O O . ASN A 1 68 ? -6.574 25.984 -3.707 1 90.38 68 ASN A O 1
ATOM 549 N N . CYS A 1 69 ? -7.941 26.047 -5.531 1 89 69 CYS A N 1
ATOM 550 C CA . CYS A 1 69 ? -7.781 24.641 -5.863 1 89 69 CYS A CA 1
ATOM 551 C C . CYS A 1 69 ? -6.352 24.328 -6.301 1 89 69 CYS A C 1
ATOM 553 O O . CYS A 1 69 ? -5.922 23.172 -6.281 1 89 69 CYS A O 1
ATOM 555 N N . GLU A 1 70 ? -5.633 25.281 -6.625 1 88.56 70 GLU A N 1
ATOM 556 C CA . GLU A 1 70 ? -4.309 25.047 -7.195 1 88.56 70 GLU A CA 1
ATOM 557 C C . GLU A 1 70 ? -3.219 25.188 -6.137 1 88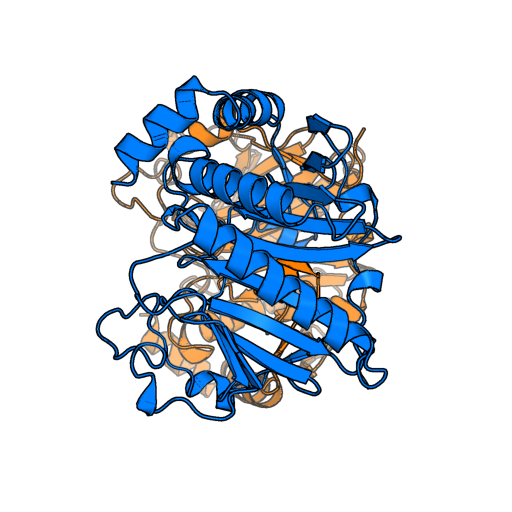.56 70 GLU A C 1
ATOM 559 O O . GLU A 1 70 ? -2.078 24.766 -6.359 1 88.56 70 GLU A O 1
ATOM 564 N N . ASP A 1 71 ? -3.602 25.719 -4.996 1 92.75 71 ASP A N 1
ATOM 565 C CA . ASP A 1 71 ? -2.623 25.875 -3.924 1 92.75 71 ASP A CA 1
ATOM 566 C C . ASP A 1 71 ? -2.504 24.609 -3.088 1 92.75 71 ASP A C 1
ATOM 568 O O . ASP A 1 71 ? -3.465 23.844 -2.971 1 92.75 71 ASP A O 1
ATOM 572 N N . HIS A 1 72 ? -1.322 24.438 -2.607 1 94.31 72 HIS A N 1
ATOM 573 C CA . HIS A 1 72 ? -1.071 23.328 -1.706 1 94.31 72 HIS A CA 1
ATOM 574 C C . HIS A 1 72 ? 0.123 23.609 -0.8 1 94.31 72 HIS A C 1
ATOM 576 O O . HIS A 1 72 ? 0.713 24.688 -0.859 1 94.31 72 HIS A O 1
ATOM 582 N N . ILE A 1 73 ? 0.482 22.719 -0.014 1 95.62 73 ILE A N 1
ATOM 583 C CA . ILE A 1 73 ? 1.426 22.891 1.085 1 95.62 73 ILE A CA 1
ATOM 584 C C . ILE A 1 73 ? 2.748 23.438 0.547 1 95.62 73 ILE A C 1
ATOM 586 O O . ILE A 1 73 ? 3.365 24.312 1.163 1 95.62 73 ILE A O 1
ATOM 590 N N . ALA A 1 74 ? 3.193 22.984 -0.555 1 93.88 74 ALA A N 1
ATOM 591 C CA . ALA A 1 74 ? 4.473 23.438 -1.105 1 93.88 74 ALA A CA 1
ATOM 592 C C . ALA A 1 74 ? 4.406 24.891 -1.542 1 93.88 74 ALA A C 1
ATOM 594 O O . ALA A 1 74 ? 5.438 25.562 -1.652 1 93.88 74 ALA A O 1
ATOM 595 N N . THR A 1 75 ? 3.221 25.438 -1.783 1 94.75 75 THR A N 1
ATOM 596 C CA . THR A 1 75 ? 3.098 26.75 -2.389 1 94.75 75 THR A CA 1
ATOM 597 C C . THR A 1 75 ? 2.572 27.766 -1.375 1 94.75 75 THR A C 1
ATOM 599 O O . THR A 1 75 ? 2.578 28.969 -1.634 1 94.75 75 THR A O 1
ATOM 602 N N . TYR A 1 76 ? 2.107 27.359 -0.266 1 96 76 TYR A N 1
ATOM 603 C CA . TYR A 1 76 ? 1.569 28.266 0.744 1 96 76 TYR A CA 1
ATOM 604 C C . TYR A 1 76 ? 2.635 29.25 1.223 1 96 76 TYR A C 1
ATOM 606 O O . TYR A 1 76 ? 3.828 28.938 1.201 1 96 76 TYR A O 1
ATOM 614 N N . THR A 1 77 ? 2.186 30.406 1.664 1 95.06 77 THR A N 1
ATOM 615 C CA . THR A 1 77 ? 3.074 31.281 2.414 1 95.06 77 THR A CA 1
ATOM 616 C C . THR A 1 77 ? 3.387 30.703 3.787 1 95.06 77 THR A C 1
ATOM 618 O O . THR A 1 77 ? 2.645 29.859 4.289 1 95.06 77 THR A O 1
ATOM 621 N N . GLU A 1 78 ? 4.426 31.203 4.352 1 94.19 78 GLU A N 1
ATOM 622 C CA . GLU A 1 78 ? 4.801 30.734 5.684 1 94.19 78 GLU A CA 1
ATOM 623 C C . GLU A 1 78 ? 3.697 31.016 6.699 1 94.19 78 GLU A C 1
ATOM 625 O O . GLU A 1 78 ? 3.43 30.203 7.582 1 94.19 78 GLU A O 1
ATOM 630 N N . GLU A 1 79 ? 3.141 32.156 6.535 1 95.94 79 GLU A N 1
ATOM 631 C CA . GLU A 1 79 ? 2.082 32.562 7.453 1 95.94 79 GLU A CA 1
ATOM 632 C C . GLU A 1 79 ? 0.869 31.641 7.34 1 95.94 79 GLU A C 1
ATOM 634 O O . GLU A 1 79 ? 0.321 31.203 8.352 1 95.94 79 GLU A O 1
ATOM 639 N N . HIS A 1 80 ? 0.486 31.375 6.16 1 97 80 HIS A N 1
ATOM 640 C CA . HIS A 1 80 ? -0.663 30.5 5.941 1 97 80 HIS A CA 1
ATOM 641 C C . HIS A 1 80 ? -0.388 29.094 6.449 1 97 80 HIS A C 1
ATOM 643 O O . HIS A 1 80 ? -1.262 28.453 7.047 1 97 80 HIS A O 1
ATOM 649 N N . MET A 1 81 ? 0.815 28.641 6.211 1 96.75 81 MET A N 1
ATOM 650 C CA . MET A 1 81 ? 1.207 27.312 6.664 1 96.75 81 MET A CA 1
ATOM 651 C C . MET A 1 81 ? 1.133 27.203 8.188 1 96.75 81 MET A C 1
ATOM 653 O O . MET A 1 81 ? 0.652 26.203 8.719 1 96.75 81 MET A O 1
ATOM 657 N N . ARG A 1 82 ? 1.626 28.219 8.836 1 97 82 ARG A N 1
ATOM 658 C CA . ARG A 1 82 ? 1.592 28.25 10.297 1 97 82 ARG A CA 1
ATOM 659 C C . ARG A 1 82 ? 0.156 28.234 10.812 1 97 82 ARG A C 1
ATOM 661 O O . ARG A 1 82 ? -0.166 27.5 11.75 1 97 82 ARG A O 1
ATOM 668 N N . LYS A 1 83 ? -0.633 29.016 10.227 1 97.38 83 LYS A N 1
ATOM 669 C CA . LYS A 1 83 ? -2.041 29.078 10.609 1 97.38 83 LYS A CA 1
ATOM 670 C C . LYS A 1 83 ? -2.732 27.734 10.406 1 97.38 83 LYS A C 1
ATOM 672 O O . LYS A 1 83 ? -3.506 27.297 11.258 1 97.38 83 LYS A O 1
ATOM 677 N N . LEU A 1 84 ? -2.465 27.141 9.297 1 98.19 84 LEU A N 1
ATOM 678 C CA . LEU A 1 84 ? -3.059 25.859 8.953 1 98.19 84 LEU A CA 1
ATOM 679 C C . LEU A 1 84 ? -2.682 24.797 9.984 1 98.19 84 LEU A C 1
ATOM 681 O O . LEU A 1 84 ? -3.547 24.062 10.469 1 98.19 84 LEU A O 1
ATOM 685 N N . MET A 1 85 ? -1.42 24.688 10.312 1 98.25 85 MET A N 1
ATOM 686 C CA . MET A 1 85 ? -0.95 23.672 11.258 1 98.25 85 MET A CA 1
ATOM 687 C C . MET A 1 85 ? -1.524 23.922 12.648 1 98.25 85 MET A C 1
ATOM 689 O O . MET A 1 85 ? -1.94 22.984 13.328 1 98.25 85 MET A O 1
ATOM 693 N N . GLN A 1 86 ? -1.531 25.172 13.008 1 97.56 86 GLN A N 1
ATOM 694 C CA . GLN A 1 86 ? -2.105 25.516 14.305 1 97.56 86 GLN A CA 1
ATOM 695 C C . GLN A 1 86 ? -3.576 25.125 14.375 1 97.56 86 GLN A C 1
ATOM 697 O O . GLN A 1 86 ? -4.004 24.484 15.344 1 97.56 86 GLN A O 1
ATOM 702 N N . PHE A 1 87 ? -4.316 25.5 13.398 1 98.06 87 PHE A N 1
ATOM 703 C CA . PHE A 1 87 ? -5.746 25.219 13.336 1 98.06 87 PHE A CA 1
ATOM 704 C C . PHE A 1 87 ? -6.012 23.719 13.344 1 98.06 87 PHE A C 1
ATOM 706 O O . PHE A 1 87 ? -6.832 23.234 14.117 1 98.06 87 PHE A O 1
ATOM 713 N N . SER A 1 88 ? -5.285 22.984 12.531 1 98.31 88 SER A N 1
ATOM 714 C CA . SER A 1 88 ? -5.512 21.547 12.352 1 98.31 88 SER A CA 1
ATOM 715 C C . SER A 1 88 ? -5.129 20.766 13.602 1 98.31 88 SER A C 1
ATOM 717 O O . SER A 1 88 ? -5.902 19.938 14.078 1 98.31 88 SER A O 1
ATOM 719 N N . ILE A 1 89 ? -3.971 21.031 14.148 1 98.06 89 ILE A N 1
ATOM 720 C CA . ILE A 1 89 ? -3.447 20.266 15.281 1 98.06 89 ILE A CA 1
ATOM 721 C C . ILE A 1 89 ? -4.277 20.562 16.531 1 98.06 89 ILE A C 1
ATOM 723 O O . ILE A 1 89 ? -4.57 19.656 17.312 1 98.06 89 ILE A O 1
ATOM 727 N N . GLN A 1 90 ? -4.672 21.766 16.672 1 96.56 90 GLN A N 1
ATOM 728 C CA . GLN A 1 90 ? -5.477 22.125 17.828 1 96.56 90 GLN A CA 1
ATOM 729 C C . GLN A 1 90 ? -6.82 21.391 17.812 1 96.56 90 GLN A C 1
ATOM 731 O O . GLN A 1 90 ? -7.238 20.828 18.828 1 96.56 90 GLN A O 1
ATOM 736 N N . HIS A 1 91 ? -7.488 21.422 16.703 1 97.81 91 HIS A N 1
ATOM 737 C CA . HIS A 1 91 ? -8.789 20.766 16.625 1 97.81 91 HIS A CA 1
ATOM 738 C C . HIS A 1 91 ? -8.648 19.25 16.719 1 97.81 91 HIS A C 1
ATOM 740 O O . HIS A 1 91 ? -9.508 18.578 17.297 1 97.81 91 HIS A O 1
ATOM 746 N N . TRP A 1 92 ? -7.582 18.734 16.172 1 98.25 92 TRP A N 1
ATOM 747 C CA . TRP A 1 92 ? -7.277 17.312 16.266 1 98.25 92 TRP A CA 1
ATOM 748 C C . TRP A 1 92 ? -7.086 16.891 17.734 1 98.25 92 TRP A C 1
ATOM 750 O O . TRP A 1 92 ? -7.742 15.969 18.203 1 98.25 92 TRP A O 1
ATOM 760 N N . LEU A 1 93 ? -6.277 17.641 18.438 1 96.81 93 LEU A N 1
ATOM 761 C CA . LEU A 1 93 ? -5.977 17.312 19.828 1 96.81 93 LEU A CA 1
ATOM 762 C C . LEU A 1 93 ? -7.207 17.516 20.719 1 96.81 93 LEU A C 1
ATOM 764 O O . LEU A 1 93 ? -7.434 16.75 21.656 1 96.81 93 LEU A O 1
ATOM 768 N N . HIS A 1 94 ? -7.953 18.484 20.422 1 96.19 94 HIS A N 1
ATOM 769 C CA . HIS A 1 94 ? -9.18 18.734 21.172 1 96.19 94 HIS A CA 1
ATOM 770 C C . HIS A 1 94 ? -10.156 17.562 21.016 1 96.19 94 HIS A C 1
ATOM 772 O O . HIS A 1 94 ? -10.75 17.109 21.984 1 96.19 94 HIS A O 1
ATOM 778 N N . LEU A 1 95 ? -10.305 17.141 19.781 1 96.94 95 LEU A N 1
ATOM 779 C CA . LEU A 1 95 ? -11.219 16.031 19.516 1 96.94 95 LEU A CA 1
ATOM 780 C C . LEU A 1 95 ? -10.742 14.758 20.203 1 96.94 95 LEU A C 1
ATOM 782 O O . LEU A 1 95 ? -11.562 13.922 20.594 1 96.94 95 LEU A O 1
ATOM 786 N N . GLN A 1 96 ? -9.516 14.602 20.297 1 95.56 96 GLN A N 1
ATOM 787 C CA . GLN A 1 96 ? -8.914 13.422 20.922 1 95.56 96 GLN A CA 1
ATOM 788 C C . GLN A 1 96 ? -9.305 13.32 22.406 1 95.56 96 GLN A C 1
ATOM 790 O O . GLN A 1 96 ? -9.297 12.234 22.969 1 95.56 96 GLN A O 1
ATOM 795 N N . LYS A 1 97 ? -9.672 14.383 23.031 1 94.69 97 LYS A N 1
ATOM 796 C CA . LYS A 1 97 ? -10.062 14.406 24.438 1 94.69 97 LYS A CA 1
ATOM 797 C C . LYS A 1 97 ? -11.461 13.82 24.625 1 94.69 97 LYS A C 1
ATOM 799 O O . LYS A 1 97 ? -11.867 13.508 25.75 1 94.69 97 LYS A O 1
ATOM 804 N N . ASN A 1 98 ? -12.172 13.773 23.516 1 95.12 98 ASN A N 1
ATOM 805 C CA . ASN A 1 98 ? -13.516 13.211 23.578 1 95.12 98 ASN A CA 1
ATOM 806 C C . ASN A 1 98 ? -13.477 11.703 23.859 1 95.12 98 ASN A C 1
ATOM 808 O O . ASN A 1 98 ? -12.953 10.938 23.047 1 95.12 98 ASN A O 1
ATOM 812 N N . GLU A 1 99 ? -14.109 11.211 24.828 1 94.81 99 GLU A N 1
ATOM 813 C CA . GLU A 1 99 ? -14.047 9.828 25.281 1 94.81 99 GLU A CA 1
ATOM 814 C C . GLU A 1 99 ? -14.898 8.922 24.391 1 94.81 99 GLU A C 1
ATOM 816 O O . GLU A 1 99 ? -14.812 7.695 24.484 1 94.81 99 GLU A O 1
ATOM 821 N N . GLU A 1 100 ? -15.602 9.523 23.562 1 96.38 100 GLU A N 1
ATOM 822 C CA . GLU A 1 100 ? -16.406 8.734 22.625 1 96.38 100 GLU A CA 1
ATOM 823 C C . GLU A 1 100 ? -15.531 7.98 21.641 1 96.38 100 GLU A C 1
ATOM 825 O O . GLU A 1 100 ? -15.961 6.992 21.047 1 96.38 100 GLU A O 1
ATOM 830 N N . PHE A 1 101 ? -14.367 8.453 21.453 1 97.56 101 PHE A N 1
ATOM 831 C CA . PHE A 1 101 ? -13.469 7.859 20.469 1 97.56 101 PHE A CA 1
ATOM 832 C C . PHE A 1 101 ? -12.312 7.141 21.156 1 97.56 101 PHE A C 1
ATOM 834 O O . PHE A 1 101 ? -11.734 7.656 22.125 1 97.56 101 PHE A O 1
ATOM 841 N N . ALA A 1 102 ? -12.023 5.941 20.641 1 97.38 102 ALA A N 1
ATOM 842 C CA . ALA A 1 102 ? -10.828 5.242 21.094 1 97.38 102 ALA A CA 1
ATOM 843 C C . ALA A 1 102 ? -9.562 5.984 20.672 1 97.38 102 ALA A C 1
ATOM 845 O O . ALA A 1 102 ? -8.57 6.004 21.406 1 97.38 102 ALA A O 1
ATOM 846 N N . SER A 1 103 ? -9.617 6.559 19.469 1 97.69 103 SER A N 1
ATOM 847 C CA . SER A 1 103 ? -8.547 7.43 19 1 97.69 103 SER A CA 1
ATOM 848 C C . SER A 1 103 ? -9.031 8.328 17.859 1 97.69 103 SER A C 1
ATOM 850 O O . SER A 1 103 ? -10.109 8.117 17.312 1 97.69 103 SER A O 1
ATOM 852 N N . VAL A 1 104 ? -8.25 9.391 17.641 1 98.38 104 VAL A N 1
ATOM 853 C CA . VAL A 1 104 ? -8.523 10.336 16.562 1 98.38 104 VAL A CA 1
ATOM 854 C C . VAL A 1 104 ? -7.277 10.5 15.688 1 98.38 104 VAL A C 1
ATOM 856 O O . VAL A 1 104 ? -6.176 10.695 16.203 1 98.38 104 VAL A O 1
ATOM 859 N N . ILE A 1 105 ? -7.488 10.383 14.391 1 98.44 105 ILE A N 1
ATOM 860 C CA . ILE A 1 105 ? -6.34 10.523 13.5 1 98.44 105 ILE A CA 1
ATOM 861 C C . ILE A 1 105 ? -6.48 11.805 12.68 1 98.44 105 ILE A C 1
ATOM 863 O O . ILE A 1 105 ? -7.598 12.258 12.406 1 98.44 105 ILE A O 1
ATOM 867 N N . LEU A 1 106 ? -5.387 12.438 12.336 1 98.75 106 LEU A N 1
ATOM 868 C CA . LEU A 1 106 ? -5.219 13.562 11.43 1 98.75 106 LEU A CA 1
ATOM 869 C C . LEU A 1 106 ? -4.246 13.219 10.305 1 98.75 106 LEU A C 1
ATOM 871 O O . LEU A 1 106 ? -3.117 12.797 10.57 1 98.75 106 LEU A O 1
ATOM 875 N N . TYR A 1 107 ? -4.746 13.375 9.055 1 98.5 107 TYR A N 1
ATOM 876 C CA . TYR A 1 107 ? -3.838 13.062 7.961 1 98.5 107 TYR A CA 1
ATOM 877 C C . TYR A 1 107 ? -4.199 13.859 6.707 1 98.5 107 TYR A C 1
ATOM 879 O O . TYR A 1 107 ? -5.25 14.5 6.66 1 98.5 107 TYR A O 1
ATOM 887 N N . LYS A 1 108 ? -3.287 13.836 5.777 1 98.06 108 LYS A N 1
ATOM 888 C CA . LYS A 1 108 ? -3.445 14.539 4.504 1 98.06 108 LYS A CA 1
ATOM 889 C C . LYS A 1 108 ? -3.01 13.656 3.338 1 98.06 108 LYS A C 1
ATOM 891 O O . LYS A 1 108 ? -2.004 12.945 3.428 1 98.06 108 LYS A O 1
ATOM 896 N N . ASN A 1 109 ? -3.795 13.766 2.268 1 95.5 109 ASN A N 1
ATOM 897 C CA . ASN A 1 109 ? -3.473 13.117 1.001 1 95.5 109 ASN A CA 1
ATOM 898 C C . ASN A 1 109 ? -3.174 14.133 -0.093 1 95.5 109 ASN A C 1
ATOM 900 O O . ASN A 1 109 ? -3.908 15.109 -0.255 1 95.5 109 ASN A O 1
ATOM 904 N N . HIS A 1 110 ? -2.074 13.93 -0.769 1 95.44 110 HIS A N 1
ATOM 905 C CA . HIS A 1 110 ? -1.759 14.781 -1.909 1 95.44 110 HIS A CA 1
ATOM 906 C C . HIS A 1 110 ? -1.267 13.953 -3.094 1 95.44 110 HIS A C 1
ATOM 908 O O . HIS A 1 110 ? -0.32 13.172 -2.963 1 95.44 110 HIS A O 1
ATOM 914 N N . GLY A 1 111 ? -1.9 14.109 -4.258 1 92.19 111 GLY A N 1
ATOM 915 C CA . GLY A 1 111 ? -1.454 13.438 -5.465 1 92.19 111 GLY A CA 1
ATOM 916 C C . GLY A 1 111 ? -2.193 12.141 -5.734 1 92.19 111 GLY A C 1
ATOM 917 O O . GLY A 1 111 ? -2.889 11.625 -4.859 1 92.19 111 GLY A O 1
ATOM 918 N N . PRO A 1 112 ? -2.021 11.57 -6.883 1 87.94 112 PRO A N 1
ATOM 919 C CA . PRO A 1 112 ? -2.811 10.43 -7.348 1 87.94 112 PRO A CA 1
ATOM 920 C C . PRO A 1 112 ? -2.49 9.148 -6.582 1 87.94 112 PRO A C 1
ATOM 922 O O . PRO A 1 112 ? -3.342 8.258 -6.473 1 87.94 112 PRO A O 1
ATOM 925 N N . PHE A 1 113 ? -1.347 9.016 -6.023 1 89.88 113 PHE A N 1
ATOM 926 C CA . PHE A 1 113 ? -0.957 7.77 -5.375 1 89.88 113 PHE A CA 1
ATOM 927 C C . PHE A 1 113 ? -1.147 7.859 -3.867 1 89.88 113 PHE A C 1
ATOM 929 O O . PHE A 1 113 ? -0.78 6.938 -3.133 1 89.88 113 PHE A O 1
ATOM 936 N N . SER A 1 114 ? -1.747 8.938 -3.422 1 91.19 114 SER A N 1
ATOM 937 C CA . SER A 1 114 ? -1.855 9.18 -1.985 1 91.19 114 SER A CA 1
ATOM 938 C C . SER A 1 114 ? -3.084 8.492 -1.401 1 91.19 114 SER A C 1
ATOM 940 O O . SER A 1 114 ? -3.215 8.375 -0.181 1 91.19 114 SER A O 1
ATOM 942 N N . GLY A 1 115 ? -3.957 8.039 -2.303 1 86 115 GLY A N 1
ATOM 943 C CA . GLY A 1 115 ? -5.191 7.418 -1.85 1 86 115 GLY A CA 1
ATOM 944 C C . GLY A 1 115 ? -6.344 8.398 -1.727 1 86 115 GLY A C 1
ATOM 945 O O . GLY A 1 115 ? -7.449 8.023 -1.336 1 86 115 GLY A O 1
ATOM 946 N N . GLY A 1 116 ? -6.129 9.594 -2.109 1 80.94 116 GLY A N 1
ATOM 947 C CA . GLY A 1 116 ? -7.18 10.602 -2.082 1 80.94 116 GLY A CA 1
ATOM 948 C C . GLY A 1 116 ? -8 10.641 -3.357 1 80.94 116 GLY A C 1
ATOM 949 O O . GLY A 1 116 ? -7.617 10.039 -4.367 1 80.94 116 GLY A O 1
ATOM 950 N N . SER A 1 117 ? -9.133 11.383 -3.246 1 77.81 117 SER A N 1
ATOM 951 C CA . SER A 1 117 ? -10.031 11.445 -4.398 1 77.81 117 SER A CA 1
ATOM 952 C C . SER A 1 117 ? -10.195 12.875 -4.898 1 77.81 117 SER A C 1
ATOM 954 O O . SER A 1 117 ? -10.625 13.094 -6.031 1 77.81 117 SER A O 1
ATOM 956 N N . LEU A 1 118 ? -9.898 13.828 -4.086 1 79.56 118 LEU A N 1
ATOM 957 C CA . LEU A 1 118 ? -10.156 15.219 -4.434 1 79.56 118 LEU A CA 1
ATOM 958 C C . LEU A 1 118 ? -8.844 15.977 -4.652 1 79.56 118 LEU A C 1
ATOM 960 O O . LEU A 1 118 ? -7.883 15.781 -3.902 1 79.56 118 LEU A O 1
ATOM 964 N N . HIS A 1 119 ? -8.891 16.812 -5.566 1 84.88 119 HIS A N 1
ATOM 965 C CA . HIS A 1 119 ? -7.703 17.578 -5.922 1 84.88 119 HIS A CA 1
ATOM 966 C C . HIS A 1 119 ? -7.5 18.75 -4.957 1 84.88 119 HIS A C 1
ATOM 968 O O . HIS A 1 119 ? -6.363 19.062 -4.586 1 84.88 119 HIS A O 1
ATOM 974 N N . HIS A 1 120 ? -8.617 19.391 -4.625 1 90.19 120 HIS A N 1
ATOM 975 C CA . HIS A 1 120 ? -8.523 20.531 -3.723 1 90.19 120 HIS A CA 1
ATOM 976 C C . HIS A 1 120 ? -7.867 20.141 -2.404 1 90.19 120 HIS A C 1
ATOM 978 O O . HIS A 1 120 ? -8.25 19.156 -1.786 1 90.19 120 HIS A O 1
ATOM 984 N N . ALA A 1 121 ? -6.91 20.953 -2.012 1 94.25 121 ALA A N 1
ATOM 985 C CA . ALA A 1 121 ? -6.109 20.625 -0.837 1 94.25 121 ALA A CA 1
ATOM 986 C C . ALA A 1 121 ? -6.977 20.547 0.417 1 94.25 121 ALA A C 1
ATOM 988 O O . ALA A 1 121 ? -7.707 21.484 0.728 1 94.25 121 ALA A O 1
ATOM 989 N N . HIS A 1 122 ? -6.895 19.453 1.104 1 95.75 122 HIS A N 1
ATOM 990 C CA . HIS A 1 122 ? -7.664 19.25 2.324 1 95.75 122 HIS A CA 1
ATOM 991 C C . HIS A 1 122 ? -7 18.203 3.223 1 95.75 122 HIS A C 1
ATOM 993 O O . HIS A 1 122 ? -6.148 17.438 2.77 1 95.75 122 HIS A O 1
ATOM 999 N N . MET A 1 123 ? -7.316 18.203 4.422 1 97.69 123 MET A N 1
ATOM 1000 C CA . MET A 1 123 ? -6.938 17.203 5.418 1 97.69 123 MET A CA 1
ATOM 1001 C C . MET A 1 123 ? -8.172 16.531 5.996 1 97.69 123 MET A C 1
ATOM 1003 O O . MET A 1 123 ? -9.305 16.922 5.699 1 97.69 123 MET A O 1
ATOM 1007 N N . GLN A 1 124 ? -7.898 15.438 6.703 1 97.56 124 GLN A N 1
ATOM 1008 C CA . GLN A 1 124 ? -8.992 14.703 7.332 1 97.56 124 GLN A CA 1
ATOM 1009 C C . GLN A 1 124 ? -8.727 14.484 8.82 1 97.56 124 GLN A C 1
ATOM 1011 O O . GLN A 1 124 ? -7.598 14.188 9.219 1 97.56 124 GLN A O 1
ATOM 1016 N N . ILE A 1 125 ? -9.703 14.742 9.609 1 98.31 125 ILE A N 1
ATOM 1017 C CA . ILE A 1 125 ? -9.727 14.367 11.023 1 98.31 125 ILE A CA 1
ATOM 1018 C C . ILE A 1 125 ? -10.82 13.336 11.258 1 98.31 125 ILE A C 1
ATOM 1020 O O . ILE A 1 125 ? -12.008 13.609 11.047 1 98.31 125 ILE A O 1
ATOM 1024 N N . ILE A 1 126 ? -10.43 12.18 11.688 1 98.25 126 ILE A N 1
ATOM 1025 C CA . ILE A 1 126 ? -11.383 11.078 11.836 1 98.25 126 ILE A CA 1
ATOM 1026 C C . ILE A 1 126 ? -11.336 10.547 13.266 1 98.25 126 ILE A C 1
ATOM 1028 O O . ILE A 1 126 ? -10.297 10.094 13.734 1 98.25 126 ILE A O 1
ATOM 1032 N N . GLY A 1 127 ? -12.469 10.648 13.938 1 98.19 127 GLY A N 1
ATOM 1033 C CA . GLY A 1 127 ? -12.625 9.984 15.219 1 98.19 127 GLY A CA 1
ATOM 1034 C C . GLY A 1 127 ? -13.094 8.547 15.102 1 98.19 127 GLY A C 1
ATOM 1035 O O . GLY A 1 127 ? -14.164 8.281 14.555 1 98.19 127 GLY A O 1
ATOM 1036 N N . MET A 1 128 ? -12.312 7.609 15.586 1 97.81 128 MET A N 1
ATOM 1037 C CA . MET A 1 128 ? -12.656 6.191 15.516 1 97.81 128 MET A CA 1
ATOM 1038 C C . MET A 1 128 ? -13.188 5.695 16.859 1 97.81 128 MET A C 1
ATOM 1040 O O . MET A 1 128 ? -12.5 5.781 17.875 1 97.81 128 MET A O 1
ATOM 1044 N N . LYS A 1 129 ? -14.344 5.145 16.844 1 97.06 129 LYS A N 1
ATOM 1045 C CA . LYS A 1 129 ? -15.031 4.797 18.078 1 97.06 129 LYS A CA 1
ATOM 1046 C C . LYS A 1 129 ? -14.328 3.645 18.797 1 97.06 129 LYS A C 1
ATOM 1048 O O . LYS A 1 129 ? -14.227 3.641 20.016 1 97.06 129 LYS A O 1
ATOM 1053 N N . TYR A 1 130 ? -13.773 2.699 18 1 96.62 130 TYR A N 1
ATOM 1054 C CA . TYR A 1 130 ? -13.344 1.468 18.656 1 96.62 130 TYR A CA 1
ATOM 1055 C C . TYR A 1 130 ? -11.891 1.157 18.328 1 96.62 130 TYR A C 1
ATOM 1057 O O . TYR A 1 130 ? -11.227 0.427 19.078 1 96.62 130 TYR A O 1
ATOM 1065 N N . VAL A 1 131 ? -11.391 1.685 17.312 1 96.56 131 VAL A N 1
ATOM 1066 C CA . VAL A 1 131 ? -10.031 1.367 16.875 1 96.56 131 VAL A CA 1
ATOM 1067 C C . VAL A 1 131 ? -9.047 2.375 17.469 1 96.56 131 VAL A C 1
ATOM 1069 O O . VAL A 1 131 ? -9.25 3.586 17.359 1 96.56 131 VAL A O 1
ATOM 1072 N N . ASP A 1 132 ? -8.039 1.916 18.109 1 97.38 132 ASP A N 1
ATOM 1073 C CA . ASP A 1 132 ? -6.934 2.727 18.609 1 97.38 132 ASP A CA 1
ATOM 1074 C C . ASP A 1 132 ? -5.668 2.504 17.797 1 97.38 132 ASP A C 1
ATOM 1076 O O . ASP A 1 132 ? -5.012 1.469 17.922 1 97.38 132 ASP A O 1
ATOM 1080 N N . TYR A 1 133 ? -5.289 3.516 17.016 1 96 133 TYR A N 1
ATOM 1081 C CA . TYR A 1 133 ? -4.176 3.354 16.078 1 96 133 TYR A CA 1
ATOM 1082 C C . TYR A 1 133 ? -2.861 3.174 16.828 1 96 133 TYR A C 1
ATOM 1084 O O . TYR A 1 133 ? -1.891 2.654 16.266 1 96 133 TYR A O 1
ATOM 1092 N N . LEU A 1 134 ? -2.748 3.572 18.031 1 95.56 134 LEU A N 1
ATOM 1093 C CA . LEU A 1 134 ? -1.513 3.482 18.812 1 95.56 134 LEU A CA 1
ATOM 1094 C C . LEU A 1 134 ? -1.155 2.029 19.094 1 95.56 134 LEU A C 1
ATOM 1096 O O . LEU A 1 134 ? -0.005 1.719 19.422 1 95.56 134 LEU A O 1
ATOM 1100 N N . GLU A 1 135 ? -2.109 1.119 18.969 1 94.81 135 GLU A N 1
ATOM 1101 C CA . GLU A 1 135 ? -1.868 -0.305 19.188 1 94.81 135 GLU A CA 1
ATOM 1102 C C . GLU A 1 135 ? -1.098 -0.911 18.016 1 94.81 135 GLU A C 1
ATOM 1104 O O . GLU A 1 135 ? -0.533 -2 18.125 1 94.81 135 GLU A O 1
ATOM 1109 N N . ASN A 1 136 ? -1.078 -0.175 16.922 1 93.94 136 ASN A N 1
ATOM 1110 C CA . ASN A 1 136 ? -0.521 -0.727 15.688 1 93.94 136 ASN A CA 1
ATOM 1111 C C . ASN A 1 136 ? 0.877 -0.18 15.406 1 93.94 136 ASN A C 1
ATOM 1113 O O . ASN A 1 136 ? 1.556 -0.637 14.484 1 93.94 136 ASN A O 1
ATOM 1117 N N . ILE A 1 137 ? 1.263 0.848 16.109 1 94.12 137 ILE A N 1
ATOM 1118 C CA . ILE A 1 137 ? 2.533 1.499 15.812 1 94.12 137 ILE A CA 1
ATOM 1119 C C . ILE A 1 137 ? 3.475 1.362 17.016 1 94.12 137 ILE A C 1
ATOM 1121 O O . ILE A 1 137 ? 3.031 1.101 18.125 1 94.12 137 ILE A O 1
ATOM 1125 N N . GLU A 1 138 ? 4.785 1.526 16.719 1 94.06 138 GLU A N 1
ATOM 1126 C CA . GLU A 1 138 ? 5.836 1.462 17.734 1 94.06 138 GLU A CA 1
ATOM 1127 C C . GLU A 1 138 ? 6.707 2.715 17.719 1 94.06 138 GLU A C 1
ATOM 1129 O O . GLU A 1 138 ? 6.797 3.395 16.688 1 94.06 138 GLU A O 1
ATOM 1134 N N . GLU A 1 139 ? 7.34 2.982 18.812 1 95.5 139 GLU A N 1
ATOM 1135 C CA . GLU A 1 139 ? 8.227 4.141 18.906 1 95.5 139 GLU A CA 1
ATOM 1136 C C . GLU A 1 139 ? 9.336 4.07 17.859 1 95.5 139 GLU A C 1
ATOM 1138 O O . GLU A 1 139 ? 9.781 5.102 17.344 1 95.5 139 GLU A O 1
ATOM 1143 N N . GLU A 1 140 ? 9.727 2.881 17.578 1 95.12 140 GLU A N 1
ATOM 1144 C CA . GLU A 1 140 ? 10.836 2.668 16.641 1 95.12 140 GLU A CA 1
ATOM 1145 C C . GLU A 1 140 ? 10.477 3.141 15.242 1 95.12 140 GLU A C 1
ATOM 1147 O O . GLU A 1 140 ? 11.359 3.43 14.438 1 95.12 140 GLU A O 1
ATOM 1152 N N . ASN A 1 141 ? 9.211 3.209 14.953 1 96.94 141 ASN A N 1
ATOM 1153 C CA . ASN A 1 141 ? 8.773 3.664 13.641 1 96.94 141 ASN A CA 1
ATOM 1154 C C . ASN A 1 141 ? 9.117 5.137 13.414 1 96.94 141 ASN A C 1
ATOM 1156 O O . ASN A 1 141 ? 9.078 5.617 12.281 1 96.94 141 ASN A O 1
ATOM 1160 N N . PHE A 1 142 ? 9.453 5.879 14.5 1 97.75 142 PHE A N 1
ATOM 1161 C CA . PHE A 1 142 ? 9.641 7.32 14.422 1 97.75 142 PHE A CA 1
ATOM 1162 C C . PHE A 1 142 ? 11.078 7.699 14.758 1 97.75 142 PHE A C 1
ATOM 1164 O O . PHE A 1 142 ? 11.359 8.852 15.086 1 97.75 142 PHE A O 1
ATOM 1171 N N . GLN A 1 143 ? 11.93 6.715 14.719 1 97 143 GLN A N 1
ATOM 1172 C CA . GLN A 1 143 ? 13.344 6.91 15 1 97 143 GLN A CA 1
ATOM 1173 C C . GLN A 1 143 ? 14.203 6.535 13.789 1 97 143 GLN A C 1
ATOM 1175 O O . GLN A 1 143 ? 13.797 5.715 12.961 1 97 143 GLN A O 1
ATOM 1180 N N . GLY A 1 144 ? 15.391 7.238 13.758 1 97.19 144 GLY A N 1
ATOM 1181 C CA . GLY A 1 144 ? 16.297 6.871 12.688 1 97.19 144 GLY A CA 1
ATOM 1182 C C . GLY A 1 144 ? 17.391 7.902 12.445 1 97.19 144 GLY A C 1
ATOM 1183 O O . GLY A 1 144 ? 17.938 8.469 13.398 1 97.19 144 GLY A O 1
ATOM 1184 N N . LEU A 1 145 ? 17.766 8.102 11.227 1 97.06 145 LEU A N 1
ATOM 1185 C CA . LEU A 1 145 ? 18.844 8.992 10.836 1 97.06 145 LEU A CA 1
ATOM 1186 C C . LEU A 1 145 ? 18.453 10.445 11.031 1 97.06 145 LEU A C 1
ATOM 1188 O O . LEU A 1 145 ? 17.578 10.953 10.328 1 97.06 145 LEU A O 1
ATOM 1192 N N . ILE A 1 146 ? 19.125 11.133 11.875 1 97.75 146 ILE A N 1
ATOM 1193 C CA . ILE A 1 146 ? 18.797 12.516 12.203 1 97.75 146 ILE A CA 1
ATOM 1194 C C . ILE A 1 146 ? 19.234 13.438 11.07 1 97.75 146 ILE A C 1
ATOM 1196 O O . ILE A 1 146 ? 20.406 13.43 10.672 1 97.75 146 ILE A O 1
ATOM 1200 N N . VAL A 1 147 ? 18.344 14.172 10.594 1 97.12 147 VAL A N 1
ATOM 1201 C CA . VAL A 1 147 ? 18.625 15.172 9.562 1 97.12 147 VAL A CA 1
ATOM 1202 C C . VAL A 1 147 ? 18.891 16.531 10.219 1 97.12 147 VAL A C 1
ATOM 1204 O O . VAL A 1 147 ? 19.875 17.188 9.898 1 97.12 147 VAL A O 1
ATOM 1207 N N . GLN A 1 148 ? 17.953 16.938 11.062 1 95.62 148 GLN A N 1
ATOM 1208 C CA . GLN A 1 148 ? 18.031 18.172 11.844 1 95.62 148 GLN A CA 1
ATOM 1209 C C . GLN A 1 148 ? 17.469 17.969 13.25 1 95.62 148 GLN A C 1
ATOM 1211 O O . GLN A 1 148 ? 16.469 17.281 13.43 1 95.62 148 GLN A O 1
ATOM 1216 N N . LYS A 1 149 ? 18.219 18.578 14.195 1 95.62 149 LYS A N 1
ATOM 1217 C CA . LYS A 1 149 ? 17.75 18.516 15.578 1 95.62 149 LYS A CA 1
ATOM 1218 C C . LYS A 1 149 ? 18.141 19.766 16.359 1 95.62 149 LYS A C 1
ATOM 1220 O O . LYS A 1 149 ? 19.281 20.219 16.25 1 95.62 149 LYS A O 1
ATOM 1225 N N . ASN A 1 150 ? 17.203 20.344 16.953 1 93.81 150 ASN A N 1
ATOM 1226 C CA . ASN A 1 150 ? 17.453 21.438 17.891 1 93.81 150 ASN A CA 1
ATOM 1227 C C . ASN A 1 150 ? 16.562 21.312 19.125 1 93.81 150 ASN A C 1
ATOM 1229 O O . ASN A 1 150 ? 16.016 20.25 19.406 1 93.81 150 ASN A O 1
ATOM 1233 N N . GLU A 1 151 ? 16.516 22.328 20 1 91.75 151 GLU A N 1
ATOM 1234 C CA . GLU A 1 151 ? 15.789 22.266 21.25 1 91.75 151 GLU A CA 1
ATOM 1235 C C . GLU A 1 151 ? 14.289 22.141 21.016 1 91.75 151 GLU A C 1
ATOM 1237 O O . GLU A 1 151 ? 13.562 21.625 21.859 1 91.75 151 GLU A O 1
ATOM 1242 N N . CYS A 1 152 ? 13.805 22.438 19.828 1 90.06 152 CYS A N 1
ATOM 1243 C CA . CYS A 1 152 ? 12.375 22.562 19.578 1 90.06 152 CYS A CA 1
ATOM 1244 C C . CYS A 1 152 ? 11.867 21.406 18.734 1 90.06 152 CYS A C 1
ATOM 1246 O O . CYS A 1 152 ? 10.688 21.047 18.812 1 90.06 152 CYS A O 1
ATOM 1248 N N . ILE A 1 153 ? 12.805 20.844 17.906 1 96.31 153 ILE A N 1
ATOM 1249 C CA . ILE A 1 153 ? 12.273 20 16.844 1 96.31 153 ILE A CA 1
ATOM 1250 C C . ILE A 1 153 ? 13.32 18.969 16.422 1 96.31 153 ILE A C 1
ATOM 1252 O O . ILE A 1 153 ? 14.523 19.219 16.562 1 96.31 153 ILE A O 1
ATOM 1256 N N . GLU A 1 154 ? 12.859 17.766 16.078 1 98 154 GLU A N 1
ATOM 1257 C CA . GLU A 1 154 ? 13.703 16.734 15.484 1 98 154 GLU A CA 1
ATOM 1258 C C . GLU A 1 154 ? 13.125 16.281 14.148 1 98 154 GLU A C 1
ATOM 1260 O O . GLU A 1 154 ? 11.938 15.984 14.039 1 98 154 GLU A O 1
ATOM 1265 N N . LEU A 1 155 ? 13.922 16.375 13.109 1 98.44 155 LEU A N 1
ATOM 1266 C CA . LEU A 1 155 ? 13.641 15.781 11.812 1 98.44 155 LEU A CA 1
ATOM 1267 C C . LEU A 1 155 ? 14.555 14.586 11.555 1 98.44 155 LEU A C 1
ATOM 1269 O O . LEU A 1 155 ? 15.781 14.719 11.609 1 98.44 155 LEU A O 1
ATOM 1273 N N . ASN A 1 156 ? 13.922 13.43 11.352 1 98.44 156 ASN A N 1
ATOM 1274 C CA . ASN A 1 156 ? 14.742 12.258 11.055 1 98.44 156 ASN A CA 1
ATOM 1275 C C . ASN A 1 156 ? 14.086 11.375 9.992 1 98.44 156 ASN A C 1
ATOM 1277 O O . ASN A 1 156 ? 12.938 11.602 9.609 1 98.44 156 ASN A O 1
ATOM 1281 N N . ILE A 1 157 ? 14.883 10.477 9.453 1 97.88 157 ILE A N 1
ATOM 1282 C CA . ILE A 1 157 ? 14.422 9.469 8.5 1 97.88 157 ILE A CA 1
ATOM 1283 C C . ILE A 1 157 ? 14.305 8.117 9.195 1 97.88 157 ILE A C 1
ATOM 1285 O O . ILE A 1 157 ? 15.266 7.645 9.812 1 97.88 157 ILE A O 1
ATOM 1289 N N . SER A 1 158 ? 13.172 7.473 9.047 1 97.31 158 SER A N 1
ATOM 1290 C CA . SER A 1 158 ? 12.906 6.238 9.781 1 97.31 158 SER A CA 1
ATOM 1291 C C . SER A 1 158 ? 13.859 5.129 9.359 1 97.31 158 SER A C 1
ATOM 1293 O O . SER A 1 158 ? 14.055 4.891 8.172 1 97.31 158 SER A O 1
ATOM 1295 N N . GLU A 1 159 ? 14.398 4.469 10.32 1 95.38 159 GLU A N 1
ATOM 1296 C CA . GLU A 1 159 ? 15.18 3.262 10.062 1 95.38 159 GLU A CA 1
ATOM 1297 C C . GLU A 1 159 ? 14.297 2.016 10.133 1 95.38 159 GLU A C 1
ATOM 1299 O O . GLU A 1 159 ? 14.672 0.957 9.617 1 95.38 159 GLU A O 1
ATOM 1304 N N . ARG A 1 160 ? 13.195 2.146 10.758 1 95.31 160 ARG A N 1
ATOM 1305 C CA . ARG A 1 160 ? 12.156 1.126 10.836 1 95.31 160 ARG A CA 1
ATOM 1306 C C . ARG A 1 160 ? 10.805 1.688 10.406 1 95.31 160 ARG A C 1
ATOM 1308 O O . ARG A 1 160 ? 9.914 1.894 11.242 1 95.31 160 ARG A O 1
ATOM 1315 N N . PRO A 1 161 ? 10.656 1.885 9.117 1 95.5 161 PRO A N 1
ATOM 1316 C CA . PRO A 1 161 ? 9.43 2.508 8.609 1 95.5 161 PRO A CA 1
ATOM 1317 C C . PRO A 1 161 ? 8.195 1.645 8.844 1 95.5 161 PRO A C 1
ATOM 1319 O O . PRO A 1 161 ? 8.312 0.447 9.109 1 95.5 161 PRO A O 1
ATOM 1322 N N . ILE A 1 162 ? 7.078 2.246 8.797 1 94.12 162 ILE A N 1
ATOM 1323 C CA . ILE A 1 162 ? 5.809 1.547 8.977 1 94.12 162 ILE A CA 1
ATOM 1324 C C . ILE A 1 162 ? 5.523 0.677 7.754 1 94.12 162 ILE A C 1
ATOM 1326 O O . ILE A 1 162 ? 5.328 -0.534 7.879 1 94.12 162 ILE A O 1
ATOM 1330 N N . ILE A 1 163 ? 5.609 1.242 6.582 1 91.06 163 ILE A N 1
ATOM 1331 C CA . ILE A 1 163 ? 5.312 0.509 5.359 1 91.06 163 ILE A CA 1
ATOM 1332 C C . ILE A 1 163 ? 6.609 0.225 4.598 1 91.06 163 ILE A C 1
ATOM 1334 O O . ILE A 1 163 ? 6.773 -0.85 4.02 1 91.06 163 ILE A O 1
ATOM 1338 N N . GLY A 1 164 ? 7.5 1.32 4.516 1 89.31 164 GLY A N 1
ATOM 1339 C CA . GLY A 1 164 ? 8.766 1.055 3.855 1 89.31 164 GLY A CA 1
ATOM 1340 C C . GLY A 1 164 ? 9.328 2.266 3.135 1 89.31 164 GLY A C 1
ATOM 1341 O O . GLY A 1 164 ? 8.812 3.375 3.277 1 89.31 164 GLY A O 1
ATOM 1342 N N . PHE A 1 165 ? 10.539 1.961 2.58 1 86.31 165 PHE A N 1
ATOM 1343 C CA . PHE A 1 165 ? 11.344 2.861 1.767 1 86.31 165 PHE A CA 1
ATOM 1344 C C . PHE A 1 165 ? 11.789 4.074 2.576 1 86.31 165 PHE A C 1
ATOM 1346 O O . PHE A 1 165 ? 12.57 3.943 3.52 1 86.31 165 PHE A O 1
ATOM 1353 N N . THR A 1 166 ? 11.18 5.266 2.307 1 92.94 166 THR A N 1
ATOM 1354 C CA . THR A 1 166 ? 11.633 6.457 3.018 1 92.94 166 THR A CA 1
ATOM 1355 C C . THR A 1 166 ? 10.453 7.16 3.691 1 92.94 166 THR A C 1
ATOM 1357 O O . THR A 1 166 ? 9.461 7.484 3.037 1 92.94 166 THR A O 1
ATOM 1360 N N . GLU A 1 167 ? 10.562 7.293 4.984 1 97.31 167 GLU A N 1
ATOM 1361 C CA . GLU A 1 167 ? 9.594 8.016 5.801 1 97.31 167 GLU A CA 1
ATOM 1362 C C . GLU A 1 167 ? 10.273 9.062 6.672 1 97.31 167 GLU A C 1
ATOM 1364 O O . GLU A 1 167 ? 11.227 8.758 7.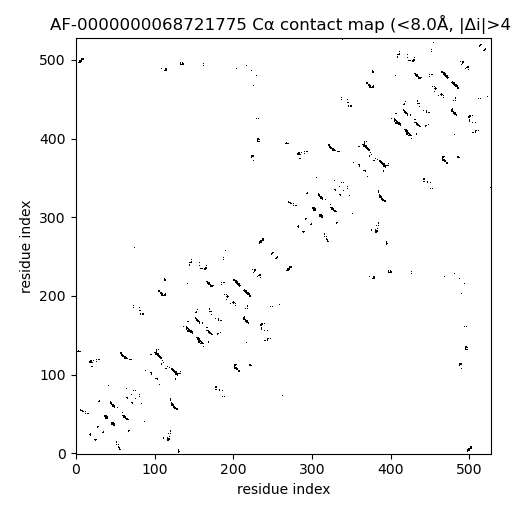391 1 97.31 167 GLU A O 1
ATOM 1369 N N . PHE A 1 168 ? 9.773 10.273 6.633 1 98.44 168 PHE A N 1
ATOM 1370 C CA . PHE A 1 168 ? 10.344 11.359 7.414 1 98.44 168 PHE A CA 1
ATOM 1371 C C . PHE A 1 168 ? 9.508 11.633 8.664 1 98.44 168 PHE A C 1
ATOM 1373 O O . PHE A 1 168 ? 8.281 11.625 8.602 1 98.44 168 PHE A O 1
ATOM 1380 N N . ASN A 1 169 ? 10.172 11.82 9.742 1 98.69 169 ASN A N 1
ATOM 1381 C CA . ASN A 1 169 ? 9.5 12.141 10.992 1 98.69 169 ASN A CA 1
ATOM 1382 C C . ASN A 1 169 ? 9.867 13.547 11.477 1 98.69 169 ASN A C 1
ATOM 1384 O O . ASN A 1 169 ? 11.047 13.867 11.625 1 98.69 169 ASN A O 1
ATOM 1388 N N . ILE A 1 170 ? 8.922 14.344 11.68 1 98.75 170 ILE A N 1
ATOM 1389 C CA . ILE A 1 170 ? 9.078 15.656 12.289 1 98.75 170 ILE A CA 1
ATOM 1390 C C . ILE A 1 170 ? 8.438 15.664 13.68 1 98.75 170 ILE A C 1
ATOM 1392 O O . ILE A 1 170 ? 7.219 15.523 13.805 1 98.75 170 ILE A O 1
ATOM 1396 N N . ILE A 1 171 ? 9.219 15.914 14.711 1 98.56 171 ILE A N 1
ATOM 1397 C CA . ILE A 1 171 ? 8.797 15.648 16.078 1 98.56 171 ILE A CA 1
ATOM 1398 C C . ILE A 1 171 ? 8.977 16.906 16.922 1 98.56 171 ILE A C 1
ATOM 1400 O O . ILE A 1 171 ? 10.047 17.531 16.922 1 98.56 171 ILE A O 1
ATOM 1404 N N . ILE A 1 172 ? 7.938 17.281 17.625 1 98.12 172 ILE A N 1
ATOM 1405 C CA . ILE A 1 172 ? 8.031 18.344 18.609 1 98.12 172 ILE A CA 1
ATOM 1406 C C . ILE A 1 172 ? 7.504 17.844 19.953 1 98.12 172 ILE A C 1
ATOM 1408 O O . ILE A 1 172 ? 6.621 16.984 20 1 98.12 172 ILE A O 1
ATOM 1412 N N . ASP A 1 173 ? 7.984 18.344 21.031 1 95.06 173 ASP A N 1
ATOM 1413 C CA . ASP A 1 173 ? 7.59 17.875 22.359 1 95.06 173 ASP A CA 1
ATOM 1414 C C . ASP A 1 173 ? 6.688 18.891 23.062 1 95.06 173 ASP A C 1
ATOM 1416 O O . ASP A 1 173 ? 6.297 18.703 24.203 1 95.06 173 ASP A O 1
ATOM 1420 N N . ASN A 1 174 ? 6.438 19.969 22.344 1 93.19 174 ASN A N 1
ATOM 1421 C CA . ASN A 1 174 ? 5.598 21.047 22.859 1 93.19 174 ASN A CA 1
ATOM 1422 C C . ASN A 1 174 ? 4.785 21.719 21.766 1 93.19 174 ASN A C 1
ATOM 1424 O O . ASN A 1 174 ? 5.312 22.016 20.688 1 93.19 174 ASN A O 1
ATOM 1428 N N . ILE A 1 175 ? 3.547 21.938 22.016 1 93.06 175 ILE A N 1
ATOM 1429 C CA . ILE A 1 175 ? 2.619 22.5 21.047 1 93.06 175 ILE A CA 1
ATOM 1430 C C . ILE A 1 175 ? 3.062 23.922 20.672 1 93.06 175 ILE A C 1
ATOM 1432 O O . ILE A 1 175 ? 2.697 24.438 19.609 1 93.06 175 ILE A O 1
ATOM 1436 N N . SER A 1 176 ? 3.877 24.562 21.516 1 94.62 176 SER A N 1
ATOM 1437 C CA . SER A 1 176 ? 4.352 25.906 21.266 1 94.62 176 SER A CA 1
ATOM 1438 C C . SER A 1 176 ? 5.281 25.953 20.062 1 94.62 176 SER A C 1
ATOM 1440 O O . SER A 1 176 ? 5.547 27.031 19.516 1 94.62 176 SER A O 1
ATOM 1442 N N . TYR A 1 177 ? 5.738 24.781 19.594 1 96.69 177 TYR A N 1
ATOM 1443 C CA . TYR A 1 177 ? 6.688 24.734 18.484 1 96.69 177 TYR A CA 1
ATOM 1444 C C . TYR A 1 177 ? 5.988 24.375 17.188 1 96.69 177 TYR A C 1
ATOM 1446 O O . TYR A 1 177 ? 6.629 23.922 16.234 1 96.69 177 TYR A O 1
ATOM 1454 N N . ILE A 1 178 ? 4.715 24.594 17.078 1 96.88 178 ILE A N 1
ATOM 1455 C CA . ILE A 1 178 ? 3.926 24.234 15.906 1 96.88 178 ILE A CA 1
ATOM 1456 C C . ILE A 1 178 ? 4.391 25.047 14.703 1 96.88 178 ILE A C 1
ATOM 1458 O O . ILE A 1 178 ? 4.402 24.547 13.578 1 96.88 178 ILE A O 1
ATOM 1462 N N . ALA A 1 179 ? 4.785 26.281 14.969 1 95.69 179 ALA A N 1
ATOM 1463 C CA . ALA A 1 179 ? 5.27 27.125 13.875 1 95.69 179 ALA A CA 1
ATOM 1464 C C . ALA A 1 179 ? 6.508 26.516 13.227 1 95.69 179 ALA A C 1
ATOM 1466 O O . ALA A 1 179 ? 6.625 26.484 12 1 95.69 179 ALA A O 1
ATOM 1467 N N . GLU A 1 180 ? 7.391 26.047 14.031 1 95.44 180 GLU A N 1
ATOM 1468 C CA . GLU A 1 180 ? 8.578 25.359 13.523 1 95.44 180 GLU A CA 1
ATOM 1469 C C . GLU A 1 180 ? 8.211 24.094 12.773 1 95.44 180 GLU A C 1
ATOM 1471 O O . GLU A 1 180 ? 8.766 23.797 11.711 1 95.44 180 GLU A O 1
ATOM 1476 N N . MET A 1 181 ? 7.344 23.406 13.336 1 97.62 181 MET A N 1
ATOM 1477 C CA . MET A 1 181 ? 6.891 22.172 12.695 1 97.62 181 MET A CA 1
ATOM 1478 C C . MET A 1 181 ? 6.316 22.453 11.312 1 97.62 181 MET A C 1
ATOM 1480 O O . MET A 1 181 ? 6.582 21.719 10.359 1 97.62 181 MET A O 1
ATOM 1484 N N . ALA A 1 182 ? 5.477 23.516 11.242 1 97.69 182 ALA A N 1
ATOM 1485 C CA . ALA A 1 182 ? 4.887 23.906 9.961 1 97.69 182 ALA A CA 1
ATOM 1486 C C . ALA A 1 182 ? 5.965 24.141 8.914 1 97.69 182 ALA A C 1
ATOM 1488 O O . ALA A 1 182 ? 5.848 23.688 7.777 1 97.69 182 ALA A O 1
ATOM 1489 N N . ASN A 1 183 ? 6.992 24.812 9.305 1 95.62 183 ASN A N 1
ATOM 1490 C CA . ASN A 1 183 ? 8.094 25.109 8.391 1 95.62 183 ASN A CA 1
ATOM 1491 C C . ASN A 1 183 ? 8.812 23.844 7.941 1 95.62 183 ASN A C 1
ATOM 1493 O O . ASN A 1 183 ? 9.109 23.672 6.758 1 95.62 183 ASN A O 1
ATOM 1497 N N . TYR A 1 184 ? 9.078 22.953 8.859 1 97.31 184 TYR A N 1
ATOM 1498 C CA . TYR A 1 184 ? 9.789 21.719 8.547 1 97.31 184 TYR A CA 1
ATOM 1499 C C . TYR A 1 184 ? 8.945 20.828 7.633 1 97.31 184 TYR A C 1
ATOM 1501 O O . TYR A 1 184 ? 9.477 20.203 6.711 1 97.31 184 TYR A O 1
ATOM 1509 N N . ILE A 1 185 ? 7.684 20.766 7.91 1 98.06 185 ILE A N 1
ATOM 1510 C CA . ILE A 1 185 ? 6.789 19.984 7.051 1 98.06 185 ILE A CA 1
ATOM 1511 C C . ILE A 1 185 ? 6.824 20.547 5.633 1 98.06 185 ILE A C 1
ATOM 1513 O O . ILE A 1 185 ? 6.984 19.812 4.664 1 98.06 185 ILE A O 1
ATOM 1517 N N . GLN A 1 186 ? 6.688 21.844 5.5 1 96.88 186 GLN A N 1
ATOM 1518 C CA . GLN A 1 186 ? 6.625 22.484 4.195 1 96.88 186 GLN A CA 1
ATOM 1519 C C . GLN A 1 186 ? 7.902 22.25 3.398 1 96.88 186 GLN A C 1
ATOM 1521 O O . GLN A 1 186 ? 7.848 21.875 2.227 1 96.88 186 GLN A O 1
ATOM 1526 N N . GLN A 1 187 ? 9.023 22.406 4.016 1 95.75 187 GLN A N 1
ATOM 1527 C CA . GLN A 1 187 ? 10.297 22.219 3.332 1 95.75 187 GLN A CA 1
ATOM 1528 C C . GLN A 1 187 ? 10.477 20.75 2.92 1 95.75 187 GLN A C 1
ATOM 1530 O O . GLN A 1 187 ? 11.008 20.469 1.843 1 95.75 187 GLN A O 1
ATOM 1535 N N . THR A 1 188 ? 10.117 19.828 3.781 1 97 188 THR A N 1
ATOM 1536 C CA . THR A 1 188 ? 10.219 18.406 3.463 1 97 188 THR A CA 1
ATOM 1537 C C . THR A 1 188 ? 9.336 18.047 2.273 1 97 188 THR A C 1
ATOM 1539 O O . THR A 1 188 ? 9.75 17.312 1.38 1 97 188 THR A O 1
ATOM 1542 N N . VAL A 1 189 ? 8.141 18.625 2.287 1 96.94 189 VAL A N 1
ATOM 1543 C CA . VAL A 1 189 ? 7.215 18.406 1.179 1 96.94 189 VAL A CA 1
ATOM 1544 C C . VAL A 1 189 ? 7.812 18.984 -0.108 1 96.94 189 VAL A C 1
ATOM 1546 O O . VAL A 1 189 ? 7.766 18.328 -1.157 1 96.94 189 VAL A O 1
ATOM 1549 N N . ARG A 1 190 ? 8.375 20.141 -0.063 1 94.44 190 ARG A N 1
ATOM 1550 C CA . ARG A 1 190 ? 9.016 20.75 -1.229 1 94.44 190 ARG A CA 1
ATOM 1551 C C . ARG A 1 190 ? 10.148 19.859 -1.742 1 94.44 190 ARG A C 1
ATOM 1553 O O . ARG A 1 190 ? 10.289 19.656 -2.949 1 94.44 190 ARG A O 1
ATOM 1560 N N . TYR A 1 191 ? 10.906 19.344 -0.831 1 95.19 191 TYR A N 1
ATOM 1561 C CA . TYR A 1 191 ? 11.984 18.438 -1.207 1 95.19 191 TYR A CA 1
ATOM 1562 C C . TYR A 1 191 ? 11.43 17.219 -1.921 1 95.19 191 TYR A C 1
ATOM 1564 O O . TYR A 1 191 ? 11.938 16.812 -2.977 1 95.19 191 TYR A O 1
ATOM 1572 N N . ILE A 1 192 ? 10.375 16.594 -1.346 1 95 192 ILE A N 1
ATOM 1573 C CA . ILE A 1 192 ? 9.773 15.367 -1.878 1 95 192 ILE A CA 1
ATOM 1574 C C . ILE A 1 192 ? 9.258 15.625 -3.295 1 95 192 ILE A C 1
ATOM 1576 O O . ILE A 1 192 ? 9.461 14.797 -4.191 1 95 192 ILE A O 1
ATOM 1580 N N . LEU A 1 193 ? 8.672 16.734 -3.543 1 93.19 193 LEU A N 1
ATOM 1581 C CA . LEU A 1 193 ? 8.008 17.031 -4.809 1 93.19 193 LEU A CA 1
ATOM 1582 C C . LEU A 1 193 ? 9.016 17.5 -5.855 1 93.19 193 LEU A C 1
ATOM 1584 O O . LEU A 1 193 ? 8.703 17.531 -7.047 1 93.19 193 LEU A O 1
ATOM 1588 N N . THR A 1 194 ? 10.234 17.781 -5.445 1 90.81 194 THR A N 1
ATOM 1589 C CA . THR A 1 194 ? 11.156 18.406 -6.395 1 90.81 194 THR A CA 1
ATOM 1590 C C . THR A 1 194 ? 12.383 17.531 -6.621 1 90.81 194 THR A C 1
ATOM 1592 O O . THR A 1 194 ? 12.734 17.25 -7.766 1 90.81 194 THR A O 1
ATOM 1595 N N . ASP A 1 195 ? 13.008 17.078 -5.492 1 90.31 195 ASP A N 1
ATOM 1596 C CA . ASP A 1 195 ? 14.352 16.547 -5.648 1 90.31 195 ASP A CA 1
ATOM 1597 C C . ASP A 1 195 ? 14.43 15.094 -5.168 1 90.31 195 ASP A C 1
ATOM 1599 O O . ASP A 1 195 ? 15.406 14.391 -5.438 1 90.31 195 ASP A O 1
ATOM 1603 N N . PHE A 1 196 ? 13.492 14.602 -4.449 1 89.44 196 PHE A N 1
ATOM 1604 C CA . PHE A 1 196 ? 13.555 13.289 -3.816 1 89.44 196 PHE A CA 1
ATOM 1605 C C . PHE A 1 196 ? 13.656 12.188 -4.863 1 89.44 196 PHE A C 1
ATOM 1607 O O . PHE A 1 196 ? 14.539 11.328 -4.777 1 89.44 196 PHE A O 1
ATOM 1614 N N . HIS A 1 197 ? 12.789 12.156 -5.719 1 84.06 197 HIS A N 1
ATOM 1615 C CA . HIS A 1 197 ? 12.727 11.164 -6.789 1 84.06 197 HIS A CA 1
ATOM 1616 C C . HIS A 1 197 ? 12.047 11.734 -8.023 1 84.06 197 HIS A C 1
ATOM 1618 O O . HIS A 1 197 ? 11.047 12.453 -7.914 1 84.06 197 HIS A O 1
ATOM 1624 N N . LYS A 1 198 ? 12.648 11.32 -9.133 1 76.25 198 LYS A N 1
ATOM 1625 C CA . LYS A 1 198 ? 12.047 11.789 -10.375 1 76.25 198 LYS A CA 1
ATOM 1626 C C . LYS A 1 198 ? 10.617 11.273 -10.523 1 76.25 198 LYS A C 1
ATOM 1628 O O . LYS A 1 198 ? 10.375 10.062 -10.445 1 76.25 198 LYS A O 1
ATOM 1633 N N . GLY A 1 199 ? 9.656 12.141 -10.477 1 76.69 199 GLY A N 1
ATOM 1634 C CA . GLY A 1 199 ? 8.281 11.758 -10.766 1 76.69 199 GLY A CA 1
ATOM 1635 C C . GLY A 1 199 ? 7.43 11.617 -9.516 1 76.69 199 GLY A C 1
ATOM 1636 O O . GLY A 1 199 ? 6.242 11.305 -9.602 1 76.69 199 GLY A O 1
ATOM 1637 N N . CYS A 1 200 ? 8.031 11.734 -8.438 1 85.62 200 CYS A N 1
ATOM 1638 C CA . CYS A 1 200 ? 7.215 11.664 -7.23 1 85.62 200 CYS A CA 1
ATOM 1639 C C . CYS A 1 200 ? 6.273 12.859 -7.137 1 85.62 200 CYS A C 1
ATOM 1641 O O . CYS A 1 200 ? 6.727 14.008 -7.031 1 85.62 200 CYS A O 1
ATOM 1643 N N . SER A 1 201 ? 5.047 12.617 -7.168 1 89.94 201 SER A N 1
ATOM 1644 C CA . SER A 1 201 ? 4.066 13.695 -7.152 1 89.94 201 SER A CA 1
ATOM 1645 C C . SER A 1 201 ? 3.043 13.5 -6.043 1 89.94 201 SER A C 1
ATOM 1647 O O . SER A 1 201 ? 2.057 14.234 -5.965 1 89.94 201 SER A O 1
ATOM 1649 N N . SER A 1 202 ? 3.236 12.492 -5.258 1 94.56 202 SER A N 1
ATOM 1650 C CA . SER A 1 202 ? 2.248 12.164 -4.238 1 94.56 202 SER A CA 1
ATOM 1651 C C . SER A 1 202 ? 2.902 11.992 -2.871 1 94.56 202 SER A C 1
ATOM 1653 O O . SER A 1 202 ? 4.031 11.508 -2.775 1 94.56 202 SER A O 1
ATOM 1655 N N . TYR A 1 203 ? 2.189 12.414 -1.862 1 96.69 203 TYR A N 1
ATOM 1656 C CA . TYR A 1 203 ? 2.656 12.219 -0.495 1 96.69 203 TYR A CA 1
ATOM 1657 C C . TYR A 1 203 ? 1.487 12.195 0.483 1 96.69 203 TYR A C 1
ATOM 1659 O O . TYR A 1 203 ? 0.372 12.586 0.134 1 96.69 203 TYR A O 1
ATOM 1667 N N . ASN A 1 204 ? 1.758 11.656 1.631 1 98.12 204 ASN A N 1
ATOM 1668 C CA . ASN A 1 204 ? 0.839 11.742 2.762 1 98.12 204 ASN A CA 1
ATOM 1669 C C . ASN A 1 204 ? 1.49 12.422 3.963 1 98.12 204 ASN A C 1
ATOM 1671 O O . ASN A 1 204 ? 2.709 12.352 4.133 1 98.12 204 ASN A O 1
ATOM 1675 N N . LEU A 1 205 ? 0.69 13.125 4.691 1 98.69 205 LEU A N 1
ATOM 1676 C CA . LEU A 1 205 ? 1.027 13.523 6.055 1 98.69 205 LEU A CA 1
ATOM 1677 C C . LEU A 1 205 ? 0.207 12.742 7.07 1 98.69 205 LEU A C 1
ATOM 1679 O O . LEU A 1 205 ? -1.016 12.641 6.945 1 98.69 205 LEU A O 1
ATOM 1683 N N . PHE A 1 206 ? 0.865 12.195 8.031 1 98.75 206 PHE A N 1
ATOM 1684 C CA . PHE A 1 206 ? 0.202 11.492 9.125 1 98.75 206 PHE A CA 1
ATOM 1685 C C . PHE A 1 206 ? 0.623 12.07 10.469 1 98.75 206 PHE A C 1
ATOM 1687 O O . PHE A 1 206 ? 1.816 12.164 10.766 1 98.75 206 PHE A O 1
ATOM 1694 N N . PHE A 1 207 ? -0.3 12.367 11.305 1 98.75 207 PHE A N 1
ATOM 1695 C CA . PHE A 1 207 ? 0.004 12.953 12.602 1 98.75 207 PHE A CA 1
ATOM 1696 C C . PHE A 1 207 ? -0.244 11.953 13.727 1 98.75 207 PHE A C 1
ATOM 1698 O O . PHE A 1 207 ? -1.212 11.188 13.68 1 98.75 207 PHE A O 1
ATOM 1705 N N . TYR A 1 208 ? 0.644 12 14.711 1 98.38 208 TYR A N 1
ATOM 1706 C CA . TYR A 1 208 ? 0.593 11.109 15.859 1 98.38 208 TYR A CA 1
ATOM 1707 C C . TYR A 1 208 ? 0.811 11.875 17.156 1 98.38 208 TYR A C 1
ATOM 1709 O O . TYR A 1 208 ? 1.598 12.82 17.203 1 98.38 208 TYR A O 1
ATOM 1717 N N . TYR A 1 209 ? 0.086 11.508 18.125 1 97 209 TYR A N 1
ATOM 1718 C CA . TYR A 1 209 ? 0.37 11.93 19.484 1 97 209 TYR A CA 1
ATOM 1719 C C . TYR A 1 209 ? 0.863 10.758 20.328 1 97 209 TYR A C 1
ATOM 1721 O O . TYR A 1 209 ? 0.07 9.914 20.75 1 97 209 TYR A O 1
ATOM 1729 N N . LEU A 1 210 ? 2.166 10.734 20.578 1 94.94 210 LEU A N 1
ATOM 1730 C CA . LEU A 1 210 ? 2.799 9.586 21.234 1 94.94 210 LEU A CA 1
ATOM 1731 C C . LEU A 1 210 ? 3.742 10.039 22.344 1 94.94 210 LEU A C 1
ATOM 1733 O O . LEU A 1 210 ? 4.676 10.805 22.094 1 94.94 210 LEU A O 1
ATOM 1737 N N . ASN A 1 211 ? 3.461 9.594 23.609 1 93.75 211 ASN A N 1
ATOM 1738 C CA . ASN A 1 211 ? 4.32 9.875 24.75 1 93.75 211 ASN A CA 1
ATOM 1739 C C . ASN A 1 211 ? 4.543 11.375 24.938 1 93.75 211 ASN A C 1
ATOM 1741 O O . ASN A 1 211 ? 5.68 11.82 25.094 1 93.75 211 ASN A O 1
ATOM 1745 N N . GLY A 1 212 ? 3.537 12.125 24.719 1 93.19 212 GLY A N 1
ATOM 1746 C CA . GLY A 1 212 ? 3.582 13.562 24.953 1 93.19 212 GLY A CA 1
ATOM 1747 C C . GLY A 1 212 ? 4.184 14.336 23.781 1 93.19 212 GLY A C 1
ATOM 1748 O O . GLY A 1 212 ? 4.359 15.547 23.875 1 93.19 212 GLY A O 1
ATOM 1749 N N . LYS A 1 213 ? 4.469 13.617 22.719 1 96.81 213 LYS A N 1
ATOM 1750 C CA . LYS A 1 213 ? 5.059 14.273 21.547 1 96.81 213 LYS A CA 1
ATOM 1751 C C . LYS A 1 213 ? 4.062 14.328 20.391 1 96.81 213 LYS A C 1
ATOM 1753 O O . LYS A 1 213 ? 3.201 13.461 20.25 1 96.81 213 LYS A O 1
ATOM 1758 N N . ILE A 1 214 ? 4.18 15.398 19.672 1 98.06 214 ILE A N 1
ATOM 1759 C CA . ILE A 1 214 ? 3.447 15.523 18.406 1 98.06 214 ILE A CA 1
ATOM 1760 C C . ILE A 1 214 ? 4.371 15.18 17.25 1 98.06 214 ILE A C 1
ATOM 1762 O O . ILE A 1 214 ? 5.434 15.789 17.094 1 98.06 214 ILE A O 1
ATOM 1766 N N . ILE A 1 215 ? 3.973 14.195 16.469 1 98.62 215 ILE A N 1
ATOM 1767 C CA . ILE A 1 215 ? 4.805 13.711 15.375 1 98.62 215 ILE A CA 1
ATOM 1768 C C . ILE A 1 215 ? 4.043 13.828 14.062 1 98.62 215 ILE A C 1
ATOM 1770 O O . ILE A 1 215 ? 2.859 13.492 13.992 1 98.62 215 ILE A O 1
ATOM 1774 N N . CYS A 1 216 ? 4.656 14.359 13.109 1 98.75 216 CYS A N 1
ATOM 1775 C CA . CYS A 1 216 ? 4.152 14.305 11.742 1 98.75 216 CYS A CA 1
ATOM 1776 C C . CYS A 1 216 ? 5.043 13.438 10.867 1 98.75 216 CYS A C 1
ATOM 1778 O O . CYS A 1 216 ? 6.23 13.727 10.695 1 98.75 216 CYS A O 1
ATOM 1780 N N . LYS A 1 217 ? 4.52 12.414 10.383 1 98.69 217 LYS A N 1
ATOM 1781 C CA . LYS A 1 217 ? 5.215 11.602 9.391 1 98.69 217 LYS A CA 1
ATOM 1782 C C . LYS A 1 217 ? 4.91 12.078 7.977 1 98.69 217 LYS A C 1
ATOM 1784 O O . LYS A 1 217 ? 3.742 12.203 7.594 1 98.69 217 LYS A O 1
ATOM 1789 N N . VAL A 1 218 ? 5.895 12.453 7.238 1 98.5 218 VAL A N 1
ATOM 1790 C CA . VAL A 1 218 ? 5.777 12.805 5.824 1 98.5 218 VAL A CA 1
ATOM 1791 C C . VAL A 1 218 ? 6.223 11.625 4.965 1 98.5 218 VAL A C 1
ATOM 1793 O O . VAL A 1 218 ? 7.383 11.211 5.016 1 98.5 218 VAL A O 1
ATOM 1796 N N . VAL A 1 219 ? 5.324 11.125 4.109 1 97.69 219 VAL A N 1
ATOM 1797 C CA . VAL A 1 219 ? 5.578 9.875 3.4 1 97.69 219 VAL A CA 1
ATOM 1798 C C . VAL A 1 219 ? 5.387 10.086 1.899 1 97.69 219 VAL A C 1
ATOM 1800 O O . VAL A 1 219 ? 4.262 10.242 1.427 1 97.69 219 VAL A O 1
ATOM 1803 N N . PRO A 1 220 ? 6.535 10.047 1.14 1 96.19 220 PRO A N 1
ATOM 1804 C CA . PRO A 1 220 ? 6.34 9.984 -0.311 1 96.19 220 PRO A CA 1
ATOM 1805 C C . PRO A 1 220 ? 5.594 8.727 -0.751 1 96.19 220 PRO A C 1
ATOM 1807 O O . PRO A 1 220 ? 5.836 7.645 -0.217 1 96.19 220 PRO A O 1
ATOM 1810 N N . ARG A 1 221 ? 4.719 8.898 -1.694 1 93.25 221 ARG A N 1
ATOM 1811 C CA . ARG A 1 221 ? 3.859 7.77 -2.047 1 93.25 221 ARG A CA 1
ATOM 1812 C C . ARG A 1 221 ? 4.137 7.293 -3.469 1 93.25 221 ARG A C 1
ATOM 1814 O O . ARG A 1 221 ? 4.156 8.094 -4.406 1 93.25 221 ARG A O 1
ATOM 1821 N N . PHE A 1 222 ? 4.375 5.988 -3.518 1 88.56 222 PHE A N 1
ATOM 1822 C CA . PHE A 1 222 ? 4.473 5.188 -4.734 1 88.56 222 PHE A CA 1
ATOM 1823 C C . PHE A 1 222 ? 3.57 3.963 -4.652 1 88.56 222 PHE A C 1
ATOM 1825 O O . PHE A 1 222 ? 2.787 3.824 -3.709 1 88.56 222 PHE A O 1
ATOM 1832 N N . VAL A 1 223 ? 3.662 3.219 -5.715 1 87.56 223 VAL A N 1
ATOM 1833 C CA . VAL A 1 223 ? 2.986 1.93 -5.617 1 87.56 223 VAL A CA 1
ATOM 1834 C C . VAL A 1 223 ? 3.643 1.083 -4.527 1 87.56 223 VAL A C 1
ATOM 1836 O O . VAL A 1 223 ? 4.863 0.92 -4.512 1 87.56 223 VAL A O 1
ATOM 1839 N N . VAL A 1 224 ? 2.85 0.61 -3.627 1 89.69 224 VAL A N 1
ATOM 1840 C CA . VAL A 1 224 ? 3.375 -0.137 -2.488 1 89.69 224 VAL A CA 1
ATOM 1841 C C . VAL A 1 224 ? 3.982 -1.452 -2.971 1 89.69 224 VAL A C 1
ATOM 1843 O O . VAL A 1 224 ? 3.43 -2.113 -3.852 1 89.69 224 VAL A O 1
ATOM 1846 N N . SER A 1 225 ? 5.035 -1.845 -2.34 1 91.56 225 SER A N 1
ATOM 1847 C CA . SER A 1 225 ? 5.766 -3.053 -2.711 1 91.56 225 SER A CA 1
ATOM 1848 C C . SER A 1 225 ? 4.922 -4.301 -2.482 1 91.56 225 SER A C 1
ATOM 1850 O O . SER A 1 225 ? 4.254 -4.426 -1.455 1 91.56 225 SER A O 1
ATOM 1852 N N . PRO A 1 226 ? 5.066 -5.25 -3.414 1 94.75 226 PRO A N 1
ATOM 1853 C CA . PRO A 1 226 ? 4.363 -6.52 -3.197 1 94.75 226 PRO A CA 1
ATOM 1854 C C . PRO A 1 226 ? 4.859 -7.262 -1.957 1 94.75 226 PRO A C 1
ATOM 1856 O O . PRO A 1 226 ? 4.094 -7.996 -1.329 1 94.75 226 PRO A O 1
ATOM 1859 N N . LEU A 1 227 ? 6.105 -7.082 -1.588 1 95.88 227 LEU A N 1
ATOM 1860 C CA . LEU A 1 227 ? 6.641 -7.754 -0.409 1 95.88 227 LEU A CA 1
ATOM 1861 C C . LEU A 1 227 ? 5.898 -7.32 0.85 1 95.88 227 LEU A C 1
ATOM 1863 O O . LEU A 1 227 ? 5.664 -8.125 1.75 1 95.88 227 LEU A O 1
ATOM 1867 N N . TYR A 1 228 ? 5.527 -6.109 0.826 1 95 228 TYR A N 1
ATOM 1868 C CA . TYR A 1 228 ? 4.773 -5.645 1.983 1 95 228 TYR A CA 1
ATOM 1869 C C . TYR A 1 228 ? 3.316 -6.086 1.896 1 95 228 TYR A C 1
ATOM 1871 O O . TYR A 1 228 ? 2.729 -6.508 2.893 1 95 228 TYR A O 1
ATOM 1879 N N . VAL A 1 229 ? 2.748 -5.984 0.734 1 94.56 229 VAL A N 1
ATOM 1880 C CA . VAL A 1 229 ? 1.338 -6.293 0.526 1 94.56 229 VAL A CA 1
ATOM 1881 C C . VAL A 1 229 ? 1.068 -7.75 0.884 1 94.56 229 VAL A C 1
ATOM 1883 O O . VAL A 1 229 ? 0.093 -8.055 1.574 1 94.56 229 VAL A O 1
ATOM 1886 N N . GLY A 1 230 ? 1.947 -8.578 0.505 1 96.62 230 GLY A N 1
ATOM 1887 C CA . GLY A 1 230 ? 1.697 -10.008 0.652 1 96.62 230 GLY A CA 1
ATOM 1888 C C . GLY A 1 230 ? 2.293 -10.586 1.92 1 96.62 230 GLY A C 1
ATOM 1889 O O . GLY A 1 230 ? 1.768 -11.555 2.471 1 96.62 230 GLY A O 1
ATOM 1890 N N . TYR A 1 231 ? 3.422 -9.969 2.383 1 97.31 231 TYR A N 1
ATOM 1891 C CA . TYR A 1 231 ? 4.195 -10.656 3.412 1 97.31 231 TYR A CA 1
ATOM 1892 C C . TYR A 1 231 ? 4.539 -9.711 4.559 1 97.31 231 TYR A C 1
ATOM 1894 O O . TYR A 1 231 ? 5.238 -10.094 5.5 1 97.31 231 TYR A O 1
ATOM 1902 N N . LYS A 1 232 ? 4.125 -8.453 4.52 1 94.38 232 LYS A N 1
ATOM 1903 C CA . LYS A 1 232 ? 4.398 -7.434 5.523 1 94.38 232 LYS A CA 1
ATOM 1904 C C . LYS A 1 232 ? 5.895 -7.289 5.773 1 94.38 232 LYS A C 1
ATOM 1906 O O . LYS A 1 232 ? 6.336 -7.223 6.926 1 94.38 232 LYS A O 1
ATOM 1911 N N . ILE A 1 233 ? 6.648 -7.344 4.742 1 95.06 233 ILE A N 1
ATOM 1912 C CA . ILE A 1 233 ? 8.094 -7.141 4.832 1 95.06 233 ILE A CA 1
ATOM 1913 C C . ILE A 1 233 ? 8.445 -5.75 4.316 1 95.06 233 ILE A C 1
ATOM 1915 O O . ILE A 1 233 ? 8.422 -5.504 3.107 1 95.06 233 ILE A O 1
ATOM 1919 N N . PRO A 1 234 ? 8.797 -4.84 5.199 1 93.62 234 PRO A N 1
ATOM 1920 C CA . PRO A 1 234 ? 9.211 -3.516 4.738 1 93.62 234 PRO A CA 1
ATOM 1921 C C . PRO A 1 234 ? 10.547 -3.545 3.988 1 93.62 234 PRO A C 1
ATOM 1923 O O . PRO A 1 234 ? 11.406 -4.375 4.285 1 93.62 234 PRO A O 1
ATOM 1926 N N . GLN A 1 235 ? 10.625 -2.695 3.043 1 92.94 235 GLN A N 1
ATOM 1927 C CA . GLN A 1 235 ? 11.891 -2.463 2.354 1 92.94 235 GLN A CA 1
ATOM 1928 C C . GLN A 1 235 ? 12.461 -1.09 2.701 1 92.94 235 GLN A C 1
ATOM 1930 O O . GLN A 1 235 ? 11.727 -0.103 2.764 1 92.94 235 GLN A O 1
ATOM 1935 N N . VAL A 1 236 ? 13.688 -1.088 3.023 1 92.94 236 VAL A N 1
ATOM 1936 C CA . VAL A 1 236 ? 14.344 0.167 3.385 1 92.94 236 VAL A CA 1
ATOM 1937 C C . VAL A 1 236 ? 15.43 0.494 2.369 1 92.94 236 VAL A C 1
ATOM 1939 O O . VAL A 1 236 ? 16.219 -0.38 1.982 1 92.94 236 VAL A O 1
ATOM 1942 N N . SER A 1 237 ? 15.484 1.711 1.958 1 89.56 237 SER A N 1
ATOM 1943 C CA . SER A 1 237 ? 16.484 2.152 1 1 89.56 237 SER A CA 1
ATOM 1944 C C . SER A 1 237 ? 17.875 2.152 1.623 1 89.56 237 SER A C 1
ATOM 1946 O O . SER A 1 237 ? 18.047 2.521 2.787 1 89.56 237 SER A O 1
ATOM 1948 N N . THR A 1 238 ? 18.859 1.813 0.823 1 89.75 238 THR A N 1
ATOM 1949 C CA . THR A 1 238 ? 20.234 1.868 1.291 1 89.75 238 THR A CA 1
ATOM 1950 C C . THR A 1 238 ? 20.828 3.258 1.07 1 89.75 238 THR A C 1
ATOM 1952 O O . THR A 1 238 ? 21.969 3.52 1.452 1 89.75 238 THR A O 1
ATOM 1955 N N . LYS A 1 239 ? 20.047 4.164 0.601 1 89.75 239 LYS A N 1
ATOM 1956 C CA . LYS A 1 239 ? 20.547 5.496 0.278 1 89.75 239 LYS A CA 1
ATOM 1957 C C . LYS A 1 239 ? 20 6.543 1.24 1 89.75 239 LYS A C 1
ATOM 1959 O O . LYS A 1 239 ? 19.766 7.691 0.853 1 89.75 239 LYS A O 1
ATOM 1964 N N . LEU A 1 240 ? 19.734 6.184 2.387 1 92.25 240 LEU A N 1
ATOM 1965 C CA . LEU A 1 240 ? 19.156 7.105 3.365 1 92.25 240 LEU A CA 1
ATOM 1966 C C . LEU A 1 240 ? 20.125 8.258 3.646 1 92.25 240 LEU A C 1
ATOM 1968 O O . LEU A 1 240 ? 19.688 9.391 3.854 1 92.25 240 LEU A O 1
ATOM 1972 N N . GLU A 1 241 ? 21.422 7.957 3.621 1 93 241 GLU A N 1
ATOM 1973 C CA . GLU A 1 241 ? 22.422 8.992 3.877 1 93 241 GLU A CA 1
ATOM 1974 C C . GLU A 1 241 ? 22.406 10.055 2.777 1 93 241 GLU A C 1
ATOM 1976 O O . GLU A 1 241 ? 22.547 11.242 3.053 1 93 241 GLU A O 1
ATOM 1981 N N . GLU A 1 242 ? 22.25 9.586 1.604 1 92.12 242 GLU A N 1
ATOM 1982 C CA . GLU A 1 242 ? 22.172 10.523 0.487 1 92.12 242 GLU A CA 1
ATOM 1983 C C . GLU A 1 242 ? 20.938 11.414 0.602 1 92.12 242 GLU A C 1
ATOM 1985 O O . GLU A 1 242 ? 21.016 12.617 0.335 1 92.12 242 GLU A O 1
ATOM 1990 N N . VAL A 1 243 ? 19.875 10.859 0.984 1 93.44 243 VAL A N 1
ATOM 1991 C CA . VAL A 1 243 ? 18.625 11.594 1.175 1 93.44 243 VAL A CA 1
ATOM 1992 C C . VAL A 1 243 ? 18.797 12.633 2.283 1 93.44 243 VAL A C 1
ATOM 1994 O O . VAL A 1 243 ? 18.344 13.773 2.152 1 93.44 243 VAL A O 1
ATOM 1997 N N . LYS A 1 244 ? 19.438 12.188 3.346 1 94.81 244 LYS A N 1
ATOM 1998 C CA . LYS A 1 244 ? 19.703 13.094 4.457 1 94.81 244 LYS A CA 1
ATOM 1999 C C . LYS A 1 244 ? 20.484 14.32 3.986 1 94.81 244 LYS A C 1
ATOM 2001 O O . LYS A 1 244 ? 20.141 15.453 4.32 1 94.81 244 LYS A O 1
ATOM 2006 N N . ILE A 1 245 ? 21.5 14.062 3.221 1 93.62 245 ILE A N 1
ATOM 2007 C CA . ILE A 1 245 ? 22.359 15.133 2.74 1 93.62 245 ILE A CA 1
ATOM 2008 C C . ILE A 1 245 ? 21.562 16.094 1.869 1 93.62 245 ILE A C 1
ATOM 2010 O O . ILE A 1 245 ? 21.656 17.312 2.021 1 93.62 245 ILE A O 1
ATOM 2014 N N . GLN A 1 246 ? 20.719 15.555 1.007 1 92.56 246 GLN A N 1
ATOM 2015 C CA . GLN A 1 246 ? 19.922 16.391 0.115 1 92.56 246 GLN A CA 1
ATOM 2016 C C . GLN A 1 246 ? 18.891 17.203 0.898 1 92.56 246 GLN A C 1
ATOM 2018 O O . GLN A 1 246 ? 18.766 18.406 0.683 1 92.56 246 GLN A O 1
ATOM 2023 N N . LEU A 1 247 ? 18.219 16.594 1.819 1 94.25 247 LEU A N 1
ATOM 2024 C CA . LEU A 1 247 ? 17.172 17.25 2.58 1 94.25 247 LEU A CA 1
ATOM 2025 C C . LEU A 1 247 ? 17.734 18.344 3.475 1 94.25 247 LEU A C 1
ATOM 2027 O O . LEU A 1 247 ? 17.109 19.391 3.658 1 94.25 247 LEU A O 1
ATOM 2031 N N . THR A 1 248 ? 18.922 18.109 4.004 1 93.81 248 THR A N 1
ATOM 2032 C CA . THR A 1 248 ? 19.562 19.078 4.871 1 93.81 248 THR A CA 1
ATOM 2033 C C . THR A 1 248 ? 19.734 20.422 4.156 1 93.81 248 THR A C 1
ATOM 2035 O O . THR A 1 248 ? 19.625 21.469 4.773 1 93.81 248 THR A O 1
ATOM 2038 N N . GLN A 1 249 ? 19.906 20.344 2.855 1 91.5 249 GLN A N 1
ATOM 2039 C CA . GLN A 1 249 ? 20.125 21.562 2.068 1 91.5 249 GLN A CA 1
ATOM 2040 C C . GLN A 1 249 ? 18.875 22.438 2.062 1 91.5 249 GLN A C 1
ATOM 2042 O O . GLN A 1 249 ? 18.969 23.656 1.868 1 91.5 249 GLN A O 1
ATOM 2047 N N . TYR A 1 250 ? 17.75 21.922 2.27 1 92.19 250 TYR A N 1
ATOM 2048 C CA . TYR A 1 250 ? 16.5 22.641 2.227 1 92.19 250 TYR A CA 1
ATOM 2049 C C . TYR A 1 250 ? 16.297 23.469 3.494 1 92.19 250 TYR A C 1
ATOM 2051 O O . TYR A 1 250 ? 15.391 24.297 3.566 1 92.19 250 TYR A O 1
ATOM 2059 N N . PHE A 1 251 ? 17.109 23.266 4.438 1 90.5 251 PHE A N 1
ATOM 2060 C CA . PHE A 1 251 ? 17.016 24 5.691 1 90.5 251 PHE A CA 1
ATOM 2061 C C . PHE A 1 251 ? 18.188 24.969 5.844 1 90.5 251 PHE A C 1
ATOM 2063 O O . PHE A 1 251 ? 18.375 25.562 6.906 1 90.5 251 PHE A O 1
ATOM 2070 N N . THR A 1 252 ? 18.938 24.984 4.73 1 82.06 252 THR A N 1
ATOM 2071 C CA . THR A 1 252 ? 19.984 25.984 4.672 1 82.06 252 THR A CA 1
ATOM 2072 C C . THR A 1 252 ? 19.531 27.203 3.885 1 82.06 252 THR A C 1
ATOM 2074 O O . THR A 1 252 ? 18.625 27.109 3.043 1 82.06 252 THR A O 1
ATOM 2077 N N . LYS A 1 253 ? 19.984 28.438 4.227 1 65.06 253 LYS A N 1
ATOM 2078 C CA . LYS A 1 253 ? 19.609 29.734 3.658 1 65.06 253 LYS A CA 1
ATOM 2079 C C . LYS A 1 253 ? 19.688 29.703 2.135 1 65.06 253 LYS A C 1
ATOM 2081 O O . LYS A 1 253 ? 18.844 30.297 1.456 1 65.06 253 LYS A O 1
ATOM 2086 N N . GLU A 1 254 ? 20.5 29.141 1.535 1 56.28 254 GLU A N 1
ATOM 2087 C CA . GLU A 1 254 ? 20.734 29.156 0.094 1 56.28 254 GLU A CA 1
ATOM 2088 C C . GLU A 1 254 ? 19.594 28.469 -0.653 1 56.28 254 GLU A C 1
ATOM 2090 O O . GLU A 1 254 ? 19.109 28.984 -1.657 1 56.28 254 GLU A O 1
ATOM 2095 N N . LYS A 1 255 ? 19.172 27.406 -0.323 1 59.22 255 LYS A N 1
ATOM 2096 C CA . LYS A 1 255 ? 18.188 26.625 -1.061 1 59.22 255 LYS A CA 1
ATOM 2097 C C . LYS A 1 255 ? 16.781 27.188 -0.866 1 59.22 255 LYS A C 1
ATOM 2099 O O . LYS A 1 255 ? 15.938 27.094 -1.763 1 59.22 255 LYS A O 1
ATOM 2104 N N . ASP A 1 256 ? 16.594 27.781 0.34 1 57.12 256 ASP A N 1
ATOM 2105 C CA . ASP A 1 256 ? 15.312 28.453 0.538 1 57.12 256 ASP A CA 1
ATOM 2106 C C . ASP A 1 256 ? 15.047 29.469 -0.575 1 57.12 256 ASP A C 1
ATOM 2108 O O . ASP A 1 256 ? 13.922 29.594 -1.053 1 57.12 256 ASP A O 1
ATOM 2112 N N . GLU A 1 257 ? 16.141 30.016 -1.013 1 56.12 257 GLU A N 1
ATOM 2113 C CA . GLU A 1 257 ? 16.062 31.016 -2.082 1 56.12 257 GLU A CA 1
ATOM 2114 C C . GLU A 1 257 ? 15.789 30.344 -3.43 1 56.12 257 GLU A C 1
ATOM 2116 O O . GLU A 1 257 ? 15.062 30.891 -4.262 1 56.12 257 GLU A O 1
ATOM 2121 N N . ILE A 1 258 ? 16.188 29.203 -3.654 1 53.56 258 ILE A N 1
ATOM 2122 C CA . ILE A 1 258 ? 16.109 28.516 -4.938 1 53.56 258 ILE A CA 1
ATOM 2123 C C . ILE A 1 258 ? 14.727 27.906 -5.105 1 53.56 258 ILE A C 1
ATOM 2125 O O . ILE A 1 258 ? 14.133 27.984 -6.184 1 53.56 258 ILE A O 1
ATOM 2129 N N . ILE A 1 259 ? 14.25 27.281 -4.141 1 57.47 259 ILE A N 1
ATOM 2130 C CA . ILE A 1 259 ? 12.953 26.609 -4.23 1 57.47 259 ILE A CA 1
ATOM 2131 C C . ILE A 1 259 ? 11.852 27.656 -4.449 1 57.47 259 ILE A C 1
ATOM 2133 O O . ILE A 1 259 ? 10.914 27.422 -5.207 1 57.47 259 ILE A O 1
ATOM 2137 N N . HIS A 1 260 ? 12.047 28.859 -3.809 1 50.38 260 HIS A N 1
ATOM 2138 C CA . HIS A 1 260 ? 11.094 29.922 -4.074 1 50.38 260 HIS A CA 1
ATOM 2139 C C . HIS A 1 260 ? 11.078 30.297 -5.551 1 50.38 260 HIS A C 1
ATOM 2141 O O . HIS A 1 260 ? 10.031 30.641 -6.105 1 50.38 260 HIS A O 1
ATOM 2147 N N . LYS A 1 261 ? 12.219 30.062 -6.137 1 47.97 261 LYS A N 1
ATOM 2148 C CA . LYS A 1 261 ? 12.297 30.438 -7.543 1 47.97 261 LYS A CA 1
ATOM 2149 C C . LYS A 1 261 ? 11.641 29.391 -8.438 1 47.97 261 LYS A C 1
ATOM 2151 O O . LYS A 1 261 ? 11.117 29.719 -9.508 1 47.97 261 LYS A O 1
ATOM 2156 N N . LYS A 1 262 ? 11.695 28.156 -8.047 1 47.69 262 LYS A N 1
ATOM 2157 C CA . LYS A 1 262 ? 11.203 27.078 -8.891 1 47.69 262 LYS A CA 1
ATOM 2158 C C . LYS A 1 262 ? 9.695 26.891 -8.711 1 47.69 262 LYS A C 1
ATOM 2160 O O . LYS A 1 262 ? 9.055 26.219 -9.516 1 47.69 262 LYS A O 1
ATOM 2165 N N . THR A 1 263 ? 9.055 27.062 -7.625 1 44.38 263 THR A N 1
ATOM 2166 C CA . THR A 1 263 ? 7.629 26.891 -7.355 1 44.38 263 THR A CA 1
ATOM 2167 C C . THR A 1 263 ? 6.832 28.109 -7.832 1 44.38 263 THR A C 1
ATOM 2169 O O . THR A 1 263 ? 5.602 28.094 -7.789 1 44.38 263 THR A O 1
ATOM 2172 N N . GLU A 1 264 ? 7.457 29.109 -8.18 1 38.38 264 GLU A N 1
ATOM 2173 C CA . GLU A 1 264 ? 6.793 30.25 -8.797 1 38.38 264 GLU A CA 1
ATOM 2174 C C . GLU A 1 264 ? 6.566 30.016 -10.289 1 38.38 264 GLU A C 1
ATOM 2176 O O . GLU A 1 264 ? 7.402 29.406 -10.961 1 38.38 264 GLU A O 1
ATOM 2181 N N . MET B 1 1 ? 22.25 -8.898 11.898 1 75.75 1 MET B N 1
ATOM 2182 C CA . MET B 1 1 ? 21.516 -9.055 10.648 1 75.75 1 MET B CA 1
ATOM 2183 C C . MET B 1 1 ? 20.047 -8.742 10.836 1 75.75 1 MET B C 1
ATOM 2185 O O . MET B 1 1 ? 19.5 -8.922 11.93 1 75.75 1 MET B O 1
ATOM 2189 N N . ASP B 1 2 ? 19.469 -8.141 9.891 1 84.12 2 ASP B N 1
ATOM 2190 C CA . ASP B 1 2 ? 18.109 -7.641 10.086 1 84.12 2 ASP B CA 1
ATOM 2191 C C . ASP B 1 2 ? 17.078 -8.711 9.758 1 84.12 2 ASP B C 1
ATOM 2193 O O . ASP B 1 2 ? 17.078 -9.281 8.664 1 84.12 2 ASP B O 1
ATOM 2197 N N . THR B 1 3 ? 16.266 -9.109 10.719 1 87.94 3 THR B N 1
ATOM 2198 C CA . THR B 1 3 ? 15.305 -10.195 10.539 1 87.94 3 THR B CA 1
ATOM 2199 C C . THR B 1 3 ? 13.906 -9.641 10.281 1 87.94 3 THR B C 1
ATOM 2201 O O . THR B 1 3 ? 12.945 -10.398 10.133 1 87.94 3 THR B O 1
ATOM 2204 N N . GLN B 1 4 ? 13.781 -8.344 10.18 1 87.94 4 GLN B N 1
ATOM 2205 C CA . GLN B 1 4 ? 12.438 -7.77 10.148 1 87.94 4 GLN B CA 1
ATOM 2206 C C . GLN B 1 4 ? 12.156 -7.074 8.82 1 87.94 4 GLN B C 1
ATOM 2208 O O . GLN B 1 4 ? 11 -6.848 8.461 1 87.94 4 GLN B O 1
ATOM 2213 N N . GLN B 1 5 ? 13.25 -6.699 8.203 1 91.94 5 GLN B N 1
ATOM 2214 C CA . GLN B 1 5 ? 13.07 -5.926 6.977 1 91.94 5 GLN B CA 1
ATOM 2215 C C . GLN B 1 5 ? 14.172 -6.238 5.965 1 91.94 5 GLN B C 1
ATOM 2217 O O . GLN B 1 5 ? 15.164 -6.887 6.301 1 91.94 5 GLN B O 1
ATOM 2222 N N . LEU B 1 6 ? 13.984 -5.906 4.766 1 93 6 LEU B N 1
ATOM 2223 C CA . LEU B 1 6 ? 14.961 -6.055 3.693 1 93 6 LEU B CA 1
ATOM 2224 C C . LEU B 1 6 ? 15.484 -4.695 3.24 1 93 6 LEU B C 1
ATOM 2226 O O . LEU B 1 6 ? 14.82 -3.676 3.432 1 93 6 LEU B O 1
ATOM 2230 N N . TYR B 1 7 ? 16.594 -4.695 2.738 1 92.88 7 TYR B N 1
ATOM 2231 C CA . TYR B 1 7 ? 17.219 -3.465 2.26 1 92.88 7 TYR B CA 1
ATOM 2232 C C . TYR B 1 7 ? 17.25 -3.432 0.737 1 92.88 7 TYR B C 1
ATOM 2234 O O . TYR B 1 7 ? 17.688 -4.398 0.101 1 92.88 7 TYR B O 1
ATOM 2242 N N . PHE B 1 8 ? 16.812 -2.404 0.226 1 89 8 PHE B N 1
ATOM 2243 C CA . PHE B 1 8 ? 16.703 -2.225 -1.216 1 89 8 PHE B CA 1
ATOM 2244 C C . PHE B 1 8 ? 17.922 -1.503 -1.772 1 89 8 PHE B C 1
ATOM 2246 O O . PHE B 1 8 ? 18.234 -0.394 -1.341 1 89 8 PHE B O 1
ATOM 2253 N N . LEU B 1 9 ? 18.484 -2.043 -2.768 1 86.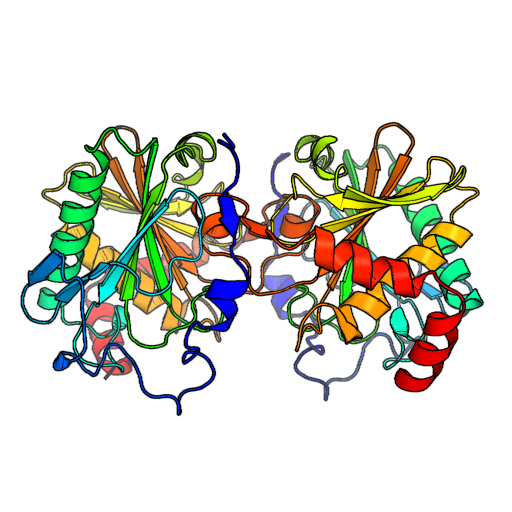75 9 LEU B N 1
ATOM 2254 C CA . LEU B 1 9 ? 19.656 -1.486 -3.418 1 86.75 9 LEU B CA 1
ATOM 2255 C C . LEU B 1 9 ? 19.266 -0.576 -4.574 1 86.75 9 LEU B C 1
ATOM 2257 O O . LEU B 1 9 ? 19.094 -1.039 -5.707 1 86.75 9 LEU B O 1
ATOM 2261 N N . ASN B 1 10 ? 19.25 0.66 -4.344 1 80.69 10 ASN B N 1
ATOM 2262 C CA . ASN B 1 10 ? 18.734 1.663 -5.27 1 80.69 10 ASN B CA 1
ATOM 2263 C C . ASN B 1 10 ? 19.547 1.717 -6.555 1 80.69 10 ASN B C 1
ATOM 2265 O O . ASN B 1 10 ? 19 1.926 -7.637 1 80.69 10 ASN B O 1
ATOM 2269 N N . ASP B 1 11 ? 20.781 1.532 -6.48 1 76.25 11 ASP B N 1
ATOM 2270 C CA . ASP B 1 11 ? 21.656 1.634 -7.645 1 76.25 11 ASP B CA 1
ATOM 2271 C C . ASP B 1 11 ? 21.344 0.538 -8.664 1 76.25 11 ASP B C 1
ATOM 2273 O O . ASP B 1 11 ? 21.406 0.771 -9.867 1 76.25 11 ASP B O 1
ATOM 2277 N N . ILE B 1 12 ? 21 -0.589 -8.188 1 77 12 ILE B N 1
ATOM 2278 C CA . ILE B 1 12 ? 20.625 -1.698 -9.055 1 77 12 ILE B CA 1
ATOM 2279 C C . ILE B 1 12 ? 19.234 -1.454 -9.625 1 77 12 ILE B C 1
ATOM 2281 O O . ILE B 1 12 ? 18.969 -1.75 -10.797 1 77 12 ILE B O 1
ATOM 2285 N N . GLY B 1 13 ? 18.453 -0.888 -8.906 1 72.56 13 GLY B N 1
ATOM 2286 C CA . GLY B 1 13 ? 17.078 -0.602 -9.312 1 72.56 13 GLY B CA 1
ATOM 2287 C C . GLY B 1 13 ? 17 0.34 -10.5 1 72.56 13 GLY B C 1
ATOM 2288 O O . GLY B 1 13 ? 16.141 0.168 -11.375 1 72.56 13 GLY B O 1
ATOM 2289 N N . LYS B 1 14 ? 17.859 1.267 -10.516 1 70.12 14 LYS B N 1
ATOM 2290 C CA . LYS B 1 14 ? 17.891 2.254 -11.594 1 70.12 14 LYS B CA 1
ATOM 2291 C C . LYS B 1 14 ? 18.234 1.599 -12.93 1 70.12 14 LYS B C 1
ATOM 2293 O O . LYS B 1 14 ? 17.891 2.133 -13.992 1 70.12 14 LYS B O 1
ATOM 2298 N N . GLN B 1 15 ? 18.781 0.451 -12.82 1 68 15 GLN B N 1
ATOM 2299 C CA . GLN B 1 15 ? 19.234 -0.232 -14.023 1 68 15 GLN B CA 1
ATOM 2300 C C . GLN B 1 15 ? 18.172 -1.198 -14.547 1 68 15 GLN B C 1
ATOM 2302 O O . GLN B 1 15 ? 18.266 -1.681 -15.672 1 68 15 GLN B O 1
ATOM 2307 N N . LYS B 1 16 ? 17.188 -1.33 -13.766 1 70.88 16 LYS B N 1
ATOM 2308 C CA . LYS B 1 16 ? 16.156 -2.299 -14.125 1 70.88 16 LYS B CA 1
ATOM 2309 C C . LYS B 1 16 ? 15.32 -1.803 -15.297 1 70.88 16 LYS B C 1
ATOM 2311 O O . LYS B 1 16 ? 14.938 -0.631 -15.344 1 70.88 16 LYS B O 1
ATOM 2316 N N . PRO B 1 17 ? 15.156 -2.662 -16.234 1 70.19 17 PRO B N 1
ATOM 2317 C CA . PRO B 1 17 ? 14.25 -2.27 -17.312 1 70.19 17 PRO B CA 1
ATOM 2318 C C . PRO B 1 17 ? 12.812 -2.055 -16.828 1 70.19 17 PRO B C 1
ATOM 2320 O O . PRO B 1 17 ? 12.383 -2.686 -15.859 1 70.19 17 PRO B O 1
ATOM 2323 N N . GLU B 1 18 ? 12.211 -1.061 -17.344 1 71.88 18 GLU B N 1
ATOM 2324 C CA . GLU B 1 18 ? 10.812 -0.753 -17.062 1 71.88 18 GLU B CA 1
ATOM 2325 C C . GLU B 1 18 ? 9.961 -0.816 -18.328 1 71.88 18 GLU B C 1
ATOM 2327 O O . GLU B 1 18 ? 10.156 -0.031 -19.25 1 71.88 18 GLU B O 1
ATOM 2332 N N . SER B 1 19 ? 9.062 -1.836 -18.344 1 71.19 19 SER B N 1
ATOM 2333 C CA . SER B 1 19 ? 8.289 -2.002 -19.562 1 71.19 19 SER B CA 1
ATOM 2334 C C . SER B 1 19 ? 6.793 -2.094 -19.266 1 71.19 19 SER B C 1
ATOM 2336 O O . SER B 1 19 ? 5.98 -2.27 -20.172 1 71.19 19 SER B O 1
ATOM 2338 N N . ILE B 1 20 ? 6.434 -2.039 -18.031 1 68.94 20 ILE B N 1
ATOM 2339 C CA . ILE B 1 20 ? 5.012 -2.086 -17.719 1 68.94 20 ILE B CA 1
ATOM 2340 C C . ILE B 1 20 ? 4.34 -0.787 -18.156 1 68.94 20 ILE B C 1
ATOM 2342 O O . ILE B 1 20 ? 3.264 -0.811 -18.75 1 68.94 20 ILE B O 1
ATOM 2346 N N . ARG B 1 21 ? 5.051 0.243 -18 1 66.56 21 ARG B N 1
ATOM 2347 C CA . ARG B 1 21 ? 4.516 1.552 -18.359 1 66.56 21 ARG B CA 1
ATOM 2348 C C . ARG B 1 21 ? 5.004 1.987 -19.734 1 66.56 21 ARG B C 1
ATOM 2350 O O . ARG B 1 21 ? 4.234 2.52 -20.531 1 66.56 21 ARG B O 1
ATOM 2357 N N . ASN B 1 22 ? 6.363 1.66 -19.906 1 65.75 22 ASN B N 1
ATOM 2358 C CA . ASN B 1 22 ? 6.941 1.957 -21.203 1 65.75 22 ASN B CA 1
ATOM 2359 C C . ASN B 1 22 ? 6.891 0.745 -22.125 1 65.75 22 ASN B C 1
ATOM 2361 O O . ASN B 1 22 ? 7.879 0.026 -22.281 1 65.75 22 ASN B O 1
ATOM 2365 N N . ARG B 1 23 ? 6.047 0.54 -22.969 1 68.06 23 ARG B N 1
ATOM 2366 C CA . ARG B 1 23 ? 5.789 -0.652 -23.766 1 68.06 23 ARG B CA 1
ATOM 2367 C C . ARG B 1 23 ? 6.652 -0.665 -25.031 1 68.06 23 ARG B C 1
ATOM 2369 O O . ARG B 1 23 ? 6.738 -1.682 -25.719 1 68.06 23 ARG B O 1
ATOM 2376 N N . SER B 1 24 ? 7.277 0.347 -25.188 1 70.38 24 SER B N 1
ATOM 2377 C CA . SER B 1 24 ? 8.109 0.425 -26.391 1 70.38 24 SER B CA 1
ATOM 2378 C C . SER B 1 24 ? 9.492 -0.161 -26.141 1 70.38 24 SER B C 1
ATOM 2380 O O . SER B 1 24 ? 10.211 -0.487 -27.094 1 70.38 24 SER B O 1
ATOM 2382 N N . ALA B 1 25 ? 9.812 -0.393 -24.953 1 70.69 25 ALA B N 1
ATOM 2383 C CA . ALA B 1 25 ? 11.117 -0.956 -24.609 1 70.69 25 ALA B CA 1
ATOM 2384 C C . ALA B 1 25 ? 11.172 -2.447 -24.938 1 70.69 25 ALA B C 1
ATOM 2386 O O . ALA B 1 25 ? 10.156 -3.146 -24.828 1 70.69 25 ALA B O 1
ATOM 2387 N N . ALA B 1 26 ? 12.297 -2.891 -25.422 1 80 26 ALA B N 1
ATOM 2388 C CA . ALA B 1 26 ? 12.469 -4.312 -25.703 1 80 26 ALA B CA 1
ATOM 2389 C C . ALA B 1 26 ? 12.273 -5.152 -24.453 1 80 26 ALA B C 1
ATOM 2391 O O . ALA B 1 26 ? 12.719 -4.77 -23.359 1 80 26 ALA B O 1
ATOM 2392 N N . CYS B 1 27 ? 11.656 -6.188 -24.594 1 84.94 27 CYS B N 1
ATOM 2393 C CA . CYS B 1 27 ? 11.398 -7.082 -23.469 1 84.94 27 CYS B CA 1
ATOM 2394 C C . CYS B 1 27 ? 12.531 -8.086 -23.312 1 84.94 27 CYS B C 1
ATOM 2396 O O . CYS B 1 27 ? 12.781 -8.898 -24.188 1 84.94 27 CYS B O 1
ATOM 2398 N N . PRO B 1 28 ? 13.148 -8.102 -22.266 1 82.5 28 PRO B N 1
ATOM 2399 C CA . PRO B 1 28 ? 14.273 -9.008 -22.031 1 82.5 28 PRO B CA 1
ATOM 2400 C C . PRO B 1 28 ? 13.852 -10.477 -22.031 1 82.5 28 PRO B C 1
ATOM 2402 O O . PRO B 1 28 ? 14.672 -11.352 -22.297 1 82.5 28 PRO B O 1
ATOM 2405 N N . PHE B 1 29 ? 12.602 -10.75 -21.844 1 88.12 29 PHE B N 1
ATOM 2406 C CA . PHE B 1 29 ? 12.156 -12.125 -21.672 1 88.12 29 PHE B CA 1
ATOM 2407 C C . PHE B 1 29 ? 11.727 -12.727 -23.016 1 88.12 29 PHE B C 1
ATOM 2409 O O . PHE B 1 29 ? 11.594 -13.945 -23.141 1 88.12 29 PHE B O 1
ATOM 2416 N N . CYS B 1 30 ? 11.508 -11.898 -23.953 1 86.31 30 CYS B N 1
ATOM 2417 C CA . CYS B 1 30 ? 11.133 -12.383 -25.281 1 86.31 30 CYS B CA 1
ATOM 2418 C C . CYS B 1 30 ? 12.352 -12.867 -26.047 1 86.31 30 CYS B C 1
ATOM 2420 O O . CYS B 1 30 ? 12.219 -13.625 -27.016 1 86.31 30 CYS B O 1
ATOM 2422 N N . ASP B 1 31 ? 13.477 -12.336 -25.688 1 84.62 31 ASP B N 1
ATOM 2423 C CA . ASP B 1 31 ? 14.711 -12.781 -26.328 1 84.62 31 ASP B CA 1
ATOM 2424 C C . ASP B 1 31 ? 15.305 -13.984 -25.609 1 84.62 31 ASP B C 1
ATOM 2426 O O . ASP B 1 31 ? 16.312 -13.867 -24.906 1 84.62 31 ASP B O 1
ATOM 2430 N N . LYS B 1 32 ? 14.844 -15.055 -25.875 1 85.56 32 LYS B N 1
ATOM 2431 C CA . LYS B 1 32 ? 15.172 -16.281 -25.156 1 85.56 32 LYS B CA 1
ATOM 2432 C C . LYS B 1 32 ? 16.656 -16.609 -25.297 1 85.56 32 LYS B C 1
ATOM 2434 O O . LYS B 1 32 ? 17.266 -17.125 -24.344 1 85.56 32 LYS B O 1
ATOM 2439 N N . GLU B 1 33 ? 17.219 -16.312 -26.375 1 85.25 33 GLU B N 1
ATOM 2440 C CA . GLU B 1 33 ? 18.609 -16.656 -26.656 1 85.25 33 GLU B CA 1
ATOM 2441 C C . GLU B 1 33 ? 19.562 -15.852 -25.781 1 85.25 33 GLU B C 1
ATOM 2443 O O . GLU B 1 33 ? 20.703 -16.266 -25.562 1 85.25 33 GLU B O 1
ATOM 2448 N N . GLN B 1 34 ? 19.109 -14.844 -25.281 1 85.88 34 GLN B N 1
ATOM 2449 C CA . GLN B 1 34 ? 19.969 -13.977 -24.5 1 85.88 34 GLN B CA 1
ATOM 2450 C C . GLN B 1 34 ? 19.797 -14.211 -23 1 85.88 34 GLN B C 1
ATOM 2452 O O . GLN B 1 34 ? 20.5 -13.617 -22.188 1 85.88 34 GLN B O 1
ATOM 2457 N N . LEU B 1 35 ? 18.859 -15.062 -22.703 1 90.44 35 LEU B N 1
ATOM 2458 C CA . LEU B 1 35 ? 18.656 -15.359 -21.281 1 90.44 35 LEU B CA 1
ATOM 2459 C C . LEU B 1 35 ? 19.844 -16.109 -20.703 1 90.44 35 LEU B C 1
ATOM 2461 O O . LEU B 1 35 ? 20.406 -16.984 -21.375 1 90.44 35 LEU B O 1
ATOM 2465 N N . THR B 1 36 ? 20.203 -15.75 -19.516 1 90.06 36 THR B N 1
ATOM 2466 C CA . THR B 1 36 ? 21.328 -16.391 -18.844 1 90.06 36 THR B CA 1
ATOM 2467 C C . THR B 1 36 ? 20.922 -16.891 -17.469 1 90.06 36 THR B C 1
ATOM 2469 O O . THR B 1 36 ? 19.828 -16.609 -17 1 90.06 36 THR B O 1
ATOM 2472 N N . ASP B 1 37 ? 21.75 -17.797 -16.875 1 94.56 37 ASP B N 1
ATOM 2473 C CA . ASP B 1 37 ? 21.594 -18.281 -15.516 1 94.56 37 ASP B CA 1
ATOM 2474 C C . ASP B 1 37 ? 20.281 -19.031 -15.344 1 94.56 37 ASP B C 1
ATOM 2476 O O . ASP B 1 37 ? 19.516 -18.75 -14.422 1 94.56 37 ASP B O 1
ATOM 2480 N N . ILE B 1 38 ? 20.016 -19.844 -16.359 1 95.88 38 ILE B N 1
ATOM 2481 C CA . ILE B 1 38 ? 18.797 -20.656 -16.359 1 95.88 38 ILE B CA 1
ATOM 2482 C C . ILE B 1 38 ? 18.938 -21.781 -15.344 1 95.88 38 ILE B C 1
ATOM 2484 O O . ILE B 1 38 ? 19.938 -22.516 -15.352 1 95.88 38 ILE B O 1
ATOM 2488 N N . LEU B 1 39 ? 17.984 -21.984 -14.508 1 97.25 39 LEU B N 1
ATOM 2489 C CA . LEU B 1 39 ? 18.016 -23 -13.453 1 97.25 39 LEU B CA 1
ATOM 2490 C C . LEU B 1 39 ? 17.219 -24.234 -13.875 1 97.25 39 LEU B C 1
ATOM 2492 O O . LEU B 1 39 ? 17.641 -25.359 -13.617 1 97.25 39 LEU B O 1
ATOM 2496 N N . ALA B 1 40 ? 16.094 -24.047 -14.469 1 97.38 40 ALA B N 1
ATOM 2497 C CA . ALA B 1 40 ? 15.25 -25.125 -14.945 1 97.38 40 ALA B CA 1
ATOM 2498 C C . ALA B 1 40 ? 14.297 -24.641 -16.031 1 97.38 40 ALA B C 1
ATOM 2500 O O . ALA B 1 40 ? 14.008 -23.453 -16.125 1 97.38 40 ALA B O 1
ATOM 2501 N N . THR B 1 41 ? 13.82 -25.562 -16.891 1 96.38 41 THR B N 1
ATOM 2502 C CA . THR B 1 41 ? 12.867 -25.25 -17.953 1 96.38 41 THR B CA 1
ATOM 2503 C C . THR B 1 41 ? 11.828 -26.359 -18.094 1 96.38 41 THR B C 1
ATOM 2505 O O . THR B 1 41 ? 12.102 -27.516 -17.75 1 96.38 41 THR B O 1
ATOM 2508 N N . ASP B 1 42 ? 10.719 -25.984 -18.422 1 96.62 42 ASP B N 1
ATOM 2509 C CA . ASP B 1 42 ? 9.648 -26.891 -18.844 1 96.62 42 ASP B CA 1
ATOM 2510 C C . ASP B 1 42 ? 8.859 -26.281 -20.016 1 96.62 42 ASP B C 1
ATOM 2512 O O . ASP B 1 42 ? 7.871 -25.578 -19.797 1 96.62 42 ASP B O 1
ATOM 2516 N N . GLY B 1 43 ? 9.32 -26.641 -21.234 1 93.94 43 GLY B N 1
ATOM 2517 C CA . GLY B 1 43 ? 8.734 -26.016 -22.406 1 93.94 43 GLY B CA 1
ATOM 2518 C C . GLY B 1 43 ? 8.992 -24.516 -22.469 1 93.94 43 GLY B C 1
ATOM 2519 O O . GLY B 1 43 ? 10.148 -24.094 -22.453 1 93.94 43 GLY B O 1
ATOM 2520 N N . SER B 1 44 ? 7.934 -23.766 -22.469 1 94.31 44 SER B N 1
ATOM 2521 C CA . SER B 1 44 ? 8.047 -22.312 -22.562 1 94.31 44 SER B CA 1
ATOM 2522 C C . SER B 1 44 ? 8.234 -21.672 -21.188 1 94.31 44 SER B C 1
ATOM 2524 O O . SER B 1 44 ? 8.461 -20.469 -21.078 1 94.31 44 SER B O 1
ATOM 2526 N N . ILE B 1 45 ? 8.133 -22.406 -20.156 1 97.19 45 ILE B N 1
ATOM 2527 C CA . ILE B 1 45 ? 8.32 -21.922 -18.797 1 97.19 45 ILE B CA 1
ATOM 2528 C C . ILE B 1 45 ? 9.797 -21.984 -18.422 1 97.19 45 ILE B C 1
ATOM 2530 O O . ILE B 1 45 ? 10.422 -23.047 -18.531 1 97.19 45 ILE B O 1
ATOM 2534 N N . ILE B 1 46 ? 10.391 -20.875 -18 1 97.19 46 ILE B N 1
ATOM 2535 C CA . ILE B 1 46 ? 11.82 -20.812 -17.75 1 97.19 46 ILE B CA 1
ATOM 2536 C C . ILE B 1 46 ? 12.07 -20.203 -16.375 1 97.19 46 ILE B C 1
ATOM 2538 O O . ILE B 1 46 ? 11.531 -19.156 -16.047 1 97.19 46 ILE B O 1
ATOM 2542 N N . TRP B 1 47 ? 12.75 -20.922 -15.539 1 97.81 47 TRP B N 1
ATOM 2543 C CA . TRP B 1 47 ? 13.188 -20.438 -14.234 1 97.81 47 TRP B CA 1
ATOM 2544 C C . TRP B 1 47 ? 14.656 -20.016 -14.273 1 97.81 47 TRP B C 1
ATOM 2546 O O . TRP B 1 47 ? 15.516 -20.797 -14.68 1 97.81 47 TRP B O 1
ATOM 2556 N N . LEU B 1 48 ? 15 -18.766 -13.945 1 97.25 48 LEU B N 1
ATOM 2557 C CA . LEU B 1 48 ? 16.359 -18.266 -14.047 1 97.25 48 LEU B CA 1
ATOM 2558 C C . LEU B 1 48 ? 16.672 -17.297 -12.898 1 97.25 48 LEU B C 1
ATOM 2560 O O . LEU B 1 48 ? 15.766 -16.844 -12.203 1 97.25 48 LEU B O 1
ATOM 2564 N N . LYS B 1 49 ? 17.938 -17.047 -12.68 1 96.19 49 LYS B N 1
ATOM 2565 C CA . LYS B 1 49 ? 18.344 -16.078 -11.672 1 96.19 49 LYS B CA 1
ATOM 2566 C C . LYS B 1 49 ? 18.062 -14.656 -12.133 1 96.19 49 LYS B C 1
ATOM 2568 O O . LYS B 1 49 ? 18.25 -14.328 -13.312 1 96.19 49 LYS B O 1
ATOM 2573 N N . ASN B 1 50 ? 17.641 -13.867 -11.172 1 92.88 50 ASN B N 1
ATOM 2574 C CA . ASN B 1 50 ? 17.406 -12.469 -11.5 1 92.88 50 ASN B CA 1
ATOM 2575 C C . ASN B 1 50 ? 18.719 -11.758 -11.852 1 92.88 50 ASN B C 1
ATOM 2577 O O . ASN B 1 50 ? 19.703 -11.859 -11.117 1 92.88 50 ASN B O 1
ATOM 2581 N N . LYS B 1 51 ? 18.766 -11.07 -12.906 1 87 51 LYS B N 1
ATOM 2582 C CA . LYS B 1 51 ? 19.938 -10.336 -13.367 1 87 51 LYS B CA 1
ATOM 2583 C C . LYS B 1 51 ? 20.172 -9.078 -12.539 1 87 51 LYS B C 1
ATOM 2585 O O . LYS B 1 51 ? 21.297 -8.609 -12.406 1 87 51 LYS B O 1
ATOM 2590 N N . PHE B 1 52 ? 19.094 -8.555 -11.969 1 85.88 52 PHE B N 1
ATOM 2591 C CA . PHE B 1 52 ? 19.141 -7.32 -11.203 1 85.88 52 PHE B CA 1
ATOM 2592 C C . PHE B 1 52 ? 18.594 -7.535 -9.797 1 85.88 52 PHE B C 1
ATOM 2594 O O . PHE B 1 52 ? 17.562 -6.977 -9.438 1 85.88 52 PHE B O 1
ATOM 2601 N N . PRO B 1 53 ? 19.297 -8.219 -9 1 90.56 53 PRO B N 1
ATOM 2602 C CA . PRO B 1 53 ? 18.844 -8.461 -7.629 1 90.56 53 PRO B CA 1
ATOM 2603 C C . PRO B 1 53 ? 18.891 -7.207 -6.758 1 90.56 53 PRO B C 1
ATOM 2605 O O . PRO B 1 53 ? 19.969 -6.832 -6.281 1 90.56 53 PRO B O 1
ATOM 2608 N N . THR B 1 54 ? 17.781 -6.719 -6.422 1 90.31 54 THR B N 1
ATOM 2609 C CA . THR B 1 54 ? 17.703 -5.41 -5.777 1 90.31 54 THR B CA 1
ATOM 2610 C C . THR B 1 54 ? 17.578 -5.559 -4.266 1 90.31 54 THR B C 1
ATOM 2612 O O . THR B 1 54 ? 17.531 -4.562 -3.541 1 90.31 54 THR B O 1
ATOM 2615 N N . LEU B 1 55 ? 17.484 -6.75 -3.73 1 94.38 55 LEU B N 1
ATOM 2616 C CA . LEU B 1 55 ? 17.281 -6.969 -2.303 1 94.38 55 LEU B CA 1
ATOM 2617 C C . LEU B 1 55 ? 18.531 -7.586 -1.67 1 94.38 55 LEU B C 1
ATOM 2619 O O . LEU B 1 55 ? 19 -8.641 -2.111 1 94.38 55 LEU B O 1
ATOM 2623 N N . GLN B 1 56 ? 18.969 -6.938 -0.679 1 93.81 56 GLN B N 1
ATOM 2624 C CA . GLN B 1 56 ? 20.141 -7.426 0.029 1 93.81 56 GLN B CA 1
ATOM 2625 C C . GLN B 1 56 ? 19.844 -8.727 0.765 1 93.81 56 GLN B C 1
ATOM 2627 O O . GLN B 1 56 ? 18.734 -8.922 1.262 1 93.81 56 GLN B O 1
ATOM 2632 N N . ASP B 1 57 ? 20.859 -9.633 0.782 1 95.75 57 ASP B N 1
ATOM 2633 C CA . ASP B 1 57 ? 20.828 -10.867 1.553 1 95.75 57 ASP B CA 1
ATOM 2634 C C . ASP B 1 57 ? 19.672 -11.766 1.116 1 95.75 57 ASP B C 1
ATOM 2636 O O . ASP B 1 57 ? 18.969 -12.336 1.955 1 95.75 57 ASP B O 1
ATOM 2640 N N . THR B 1 58 ? 19.422 -11.758 -0.168 1 97.06 58 THR B N 1
ATOM 2641 C CA . THR B 1 58 ? 18.391 -12.602 -0.756 1 97.06 58 THR B CA 1
ATOM 2642 C C . THR B 1 58 ? 18.922 -13.312 -2.002 1 97.06 58 THR B C 1
ATOM 2644 O O . THR B 1 58 ? 19.922 -12.883 -2.594 1 97.06 58 THR B O 1
ATOM 2647 N N . PHE B 1 59 ? 18.406 -14.469 -2.26 1 97.38 59 PHE B N 1
ATOM 2648 C CA . PHE B 1 59 ? 18.531 -15.164 -3.537 1 97.38 59 PHE B CA 1
ATOM 2649 C C . PHE B 1 59 ? 17.297 -14.906 -4.41 1 97.38 59 PHE B C 1
ATOM 2651 O O . PHE B 1 59 ? 16.234 -15.484 -4.176 1 97.38 59 PHE B O 1
ATOM 2658 N N . GLN B 1 60 ? 17.453 -14.039 -5.426 1 97 60 GLN B N 1
ATOM 2659 C CA . GLN B 1 60 ? 16.312 -13.617 -6.23 1 97 60 GLN B CA 1
ATOM 2660 C C . GLN B 1 60 ? 16.281 -14.344 -7.57 1 97 60 GLN B C 1
ATOM 2662 O O . GLN B 1 60 ? 17.281 -14.336 -8.305 1 97 60 GLN B O 1
ATOM 2667 N N . THR B 1 61 ? 15.148 -14.922 -7.883 1 97.75 61 THR B N 1
ATOM 2668 C CA . THR B 1 61 ? 14.969 -15.617 -9.156 1 97.75 61 THR B CA 1
ATOM 2669 C C . THR B 1 61 ? 13.672 -15.172 -9.828 1 97.75 61 THR B C 1
ATOM 2671 O O . THR B 1 61 ? 12.805 -14.562 -9.188 1 97.75 61 THR B O 1
ATOM 2674 N N . VAL B 1 62 ? 13.625 -15.445 -11.148 1 96.38 62 VAL B N 1
ATOM 2675 C CA . VAL B 1 62 ? 12.477 -15.086 -11.969 1 96.38 62 VAL B CA 1
ATOM 2676 C C . VAL B 1 62 ? 11.953 -16.328 -12.695 1 96.38 62 VAL B C 1
ATOM 2678 O O . VAL B 1 62 ? 12.734 -17.156 -13.164 1 96.38 62 VAL B O 1
ATOM 2681 N N . LEU B 1 63 ? 10.688 -16.469 -12.688 1 97.75 63 LEU B N 1
ATOM 2682 C CA . LEU B 1 63 ? 10.031 -17.531 -13.438 1 97.75 63 LEU B CA 1
ATOM 2683 C C . LEU B 1 63 ? 9.219 -16.953 -14.594 1 97.75 63 LEU B C 1
ATOM 2685 O O . LEU B 1 63 ? 8.148 -16.391 -14.383 1 97.75 63 LEU B O 1
ATOM 2689 N N . ILE B 1 64 ? 9.711 -17.078 -15.828 1 96.31 64 ILE B N 1
ATOM 2690 C CA . ILE B 1 64 ? 9.008 -16.641 -17.031 1 96.31 64 ILE B CA 1
ATOM 2691 C C . ILE B 1 64 ? 7.895 -17.641 -17.375 1 96.31 64 ILE B C 1
ATOM 2693 O O . ILE B 1 64 ? 8.148 -18.828 -17.562 1 96.31 64 ILE B O 1
ATOM 2697 N N . GLU B 1 65 ? 6.738 -17.172 -17.5 1 97.44 65 GLU B N 1
ATOM 2698 C CA . GLU B 1 65 ? 5.566 -18.047 -17.531 1 97.44 65 GLU B CA 1
ATOM 2699 C C . GLU B 1 65 ? 5.293 -18.562 -18.938 1 97.44 65 GLU B C 1
ATOM 2701 O O . GLU B 1 65 ? 4.699 -19.625 -19.109 1 97.44 65 GLU B O 1
ATOM 2706 N N . THR B 1 66 ? 5.656 -17.75 -19.875 1 95.06 66 THR B N 1
ATOM 2707 C CA . THR B 1 66 ? 5.301 -18.062 -21.266 1 95.06 66 THR B CA 1
ATOM 2708 C C . THR B 1 66 ? 6.262 -17.391 -22.234 1 95.06 66 THR B C 1
ATOM 2710 O O . THR B 1 66 ? 7.105 -16.594 -21.828 1 95.06 66 THR B O 1
ATOM 2713 N N . ASP B 1 67 ? 6.152 -17.75 -23.516 1 91.81 67 ASP B N 1
ATOM 2714 C CA . ASP B 1 67 ? 7.023 -17.156 -24.531 1 91.81 67 ASP B CA 1
ATOM 2715 C C . ASP B 1 67 ? 6.324 -16.016 -25.266 1 91.81 67 ASP B C 1
ATOM 2717 O O . ASP B 1 67 ? 6.875 -15.453 -26.219 1 91.81 67 ASP B O 1
ATOM 2721 N N . ASN B 1 68 ? 5.176 -15.695 -24.812 1 90.38 68 ASN B N 1
ATOM 2722 C CA . ASN B 1 68 ? 4.398 -14.617 -25.422 1 90.38 68 ASN B CA 1
ATOM 2723 C C . ASN B 1 68 ? 4.129 -13.492 -24.422 1 90.38 68 ASN B C 1
ATOM 2725 O O . ASN B 1 68 ? 3.516 -13.719 -23.375 1 90.38 68 ASN B O 1
ATOM 2729 N N . CYS B 1 69 ? 4.453 -12.25 -24.844 1 89.06 69 CYS B N 1
ATOM 2730 C CA . CYS B 1 69 ? 4.367 -11.094 -23.969 1 89.06 69 CYS B CA 1
ATOM 2731 C C . CYS B 1 69 ? 2.916 -10.711 -23.703 1 89.06 69 CYS B C 1
ATOM 2733 O O . CYS B 1 69 ? 2.617 -10.008 -22.734 1 89.06 69 CYS B O 1
ATOM 2735 N N . GLU B 1 70 ? 2.059 -11.172 -24.484 1 88.56 70 GLU B N 1
ATOM 2736 C CA . GLU B 1 70 ? 0.675 -10.719 -24.375 1 88.56 70 GLU B CA 1
ATOM 2737 C C . GLU B 1 70 ? -0.171 -11.703 -23.578 1 88.56 70 GLU B C 1
ATOM 2739 O O . GLU B 1 70 ? -1.288 -11.383 -23.172 1 88.56 70 GLU B O 1
ATOM 2744 N N . ASP B 1 71 ? 0.381 -12.875 -23.359 1 92.81 71 ASP B N 1
ATOM 2745 C CA . ASP B 1 71 ? -0.357 -13.883 -22.594 1 92.81 71 ASP B CA 1
ATOM 2746 C C . ASP B 1 71 ? -0.164 -13.688 -21.094 1 92.81 71 ASP B C 1
ATOM 2748 O O . ASP B 1 71 ? 0.871 -13.188 -20.656 1 92.81 71 ASP B O 1
ATOM 2752 N N . HIS B 1 72 ? -1.182 -14.062 -20.406 1 94.31 72 HIS B N 1
ATOM 2753 C CA . HIS B 1 72 ? -1.121 -14.031 -18.953 1 94.31 72 HIS B CA 1
ATOM 2754 C C . HIS B 1 72 ? -2.115 -15.008 -18.344 1 94.31 72 HIS B C 1
ATOM 2756 O O . HIS B 1 72 ? -2.809 -15.727 -19.062 1 94.31 72 HIS B O 1
ATOM 2762 N N . ILE B 1 73 ? -2.209 -15.055 -17.094 1 95.69 73 ILE B N 1
ATOM 2763 C CA . ILE B 1 73 ? -2.91 -16.094 -16.344 1 95.69 73 ILE B CA 1
ATOM 2764 C C . ILE B 1 73 ? -4.363 -16.172 -16.812 1 95.69 73 ILE B C 1
ATOM 2766 O O . ILE B 1 73 ? -4.922 -17.25 -16.938 1 95.69 73 ILE B O 1
ATOM 2770 N N . ALA B 1 74 ? -4.984 -15.094 -17.062 1 93.81 74 ALA B N 1
ATOM 2771 C CA . ALA B 1 74 ? -6.391 -15.086 -17.469 1 93.81 74 ALA B CA 1
ATOM 2772 C C . ALA B 1 74 ? -6.566 -15.703 -18.844 1 93.81 74 ALA B C 1
ATOM 2774 O O . ALA B 1 74 ? -7.656 -16.156 -19.203 1 93.81 74 ALA B O 1
ATOM 2775 N N . THR B 1 75 ? -5.52 -15.758 -19.656 1 94.81 75 THR B N 1
ATOM 2776 C CA . THR B 1 75 ? -5.66 -16.156 -21.062 1 94.81 75 THR B CA 1
ATOM 2777 C C . THR B 1 75 ? -5.039 -17.531 -21.297 1 94.81 75 THR B C 1
ATOM 2779 O O . THR B 1 75 ? -5.215 -18.109 -22.375 1 94.81 75 THR B O 1
ATOM 2782 N N . TYR B 1 76 ? -4.312 -18.047 -20.406 1 95.94 76 TYR B N 1
ATOM 2783 C CA . TYR B 1 76 ? -3.666 -19.344 -20.562 1 95.94 76 TYR B CA 1
ATOM 2784 C C . TYR B 1 76 ? -4.695 -20.453 -20.781 1 95.94 76 TYR B C 1
ATOM 2786 O O . TYR B 1 76 ? -5.832 -20.344 -20.297 1 95.94 76 TYR B O 1
ATOM 2794 N N . THR B 1 77 ? -4.277 -21.5 -21.453 1 95.12 77 THR B N 1
ATOM 2795 C CA . THR B 1 77 ? -5.07 -22.719 -21.453 1 95.12 77 THR B CA 1
ATOM 2796 C C . THR B 1 77 ? -5.023 -23.391 -20.094 1 95.12 77 THR B C 1
ATOM 2798 O O . THR B 1 77 ? -4.109 -23.156 -19.297 1 95.12 77 THR B O 1
ATOM 2801 N N . GLU B 1 78 ? -5.961 -24.25 -19.875 1 94.19 78 GLU B N 1
ATOM 2802 C CA . GLU B 1 78 ? -5.992 -24.984 -18.625 1 94.19 78 GLU B CA 1
ATOM 2803 C C . GLU B 1 78 ? -4.734 -25.828 -18.438 1 94.19 78 GLU B C 1
ATOM 2805 O O . GLU B 1 78 ? -4.203 -25.938 -17.328 1 94.19 78 GLU B O 1
ATOM 2810 N N . GLU B 1 79 ? -4.344 -26.391 -19.516 1 95.94 79 GLU B N 1
ATOM 2811 C CA . GLU B 1 79 ? -3.16 -27.25 -19.484 1 95.94 79 GLU B CA 1
ATOM 2812 C C . GLU B 1 79 ? -1.914 -26.438 -19.125 1 95.94 79 GLU B C 1
ATOM 2814 O O . GLU B 1 79 ? -1.124 -26.859 -18.281 1 95.94 79 GLU B O 1
ATOM 2819 N N . HIS B 1 80 ? -1.763 -25.344 -19.75 1 97 80 HIS B N 1
ATOM 2820 C CA . HIS B 1 80 ? -0.605 -24.5 -19.469 1 97 80 HIS B CA 1
ATOM 2821 C C . HIS B 1 80 ? -0.624 -23.984 -18.031 1 97 80 HIS B C 1
ATOM 2823 O O . HIS B 1 80 ? 0.415 -23.953 -17.375 1 97 80 HIS B O 1
ATOM 2829 N N . MET B 1 81 ? -1.795 -23.625 -17.594 1 96.75 81 MET B N 1
ATOM 2830 C CA . MET B 1 81 ? -1.946 -23.141 -16.219 1 96.75 81 MET B CA 1
ATOM 2831 C C . MET B 1 81 ? -1.539 -24.203 -15.211 1 96.75 81 MET B C 1
ATOM 2833 O O . MET B 1 81 ? -0.853 -23.906 -14.234 1 96.75 81 MET B O 1
ATOM 2837 N N . ARG B 1 82 ? -1.985 -25.406 -15.453 1 97 82 ARG B N 1
ATOM 2838 C CA . ARG B 1 82 ? -1.644 -26.516 -14.57 1 97 82 ARG B CA 1
ATOM 2839 C C . ARG B 1 82 ? -0.137 -26.75 -14.547 1 97 82 ARG B C 1
ATOM 2841 O O . ARG B 1 82 ? 0.449 -26.938 -13.477 1 97 82 ARG B O 1
ATOM 2848 N N . LYS B 1 83 ? 0.437 -26.734 -15.656 1 97.38 83 LYS B N 1
ATOM 2849 C CA . LYS B 1 83 ? 1.88 -26.938 -15.773 1 97.38 83 LYS B CA 1
ATOM 2850 C C . LYS B 1 83 ? 2.641 -25.828 -15.039 1 97.38 83 LYS B C 1
ATOM 2852 O O . LYS B 1 83 ? 3.617 -26.109 -14.344 1 97.38 83 LYS B O 1
ATOM 2857 N N . LEU B 1 84 ? 2.199 -24.641 -15.234 1 98.19 84 LEU B N 1
ATOM 2858 C CA . LEU B 1 84 ? 2.834 -23.484 -14.609 1 98.19 84 LEU B CA 1
ATOM 2859 C C . LEU B 1 84 ? 2.791 -23.594 -13.086 1 98.19 84 LEU B C 1
ATOM 2861 O O . LEU B 1 84 ? 3.809 -23.406 -12.422 1 98.19 84 LEU B O 1
ATOM 2865 N N . MET B 1 85 ? 1.64 -23.906 -12.539 1 98.25 85 MET B N 1
ATOM 2866 C CA . MET B 1 85 ? 1.486 -24 -11.086 1 98.25 85 MET B CA 1
ATOM 2867 C C . MET B 1 85 ? 2.316 -25.156 -10.523 1 98.25 85 MET B C 1
ATOM 2869 O O . MET B 1 85 ? 2.961 -25 -9.484 1 98.25 85 MET B O 1
ATOM 2873 N N . GLN B 1 86 ? 2.281 -26.234 -11.242 1 97.62 86 GLN B N 1
ATOM 2874 C CA . GLN B 1 86 ? 3.084 -27.375 -10.812 1 97.62 86 GLN B CA 1
ATOM 2875 C C . GLN B 1 86 ? 4.566 -27.016 -10.781 1 97.62 86 GLN B C 1
ATOM 2877 O O . GLN B 1 86 ? 5.25 -27.281 -9.789 1 97.62 86 GLN B O 1
ATOM 2882 N N . PHE B 1 87 ? 5.035 -26.469 -11.836 1 98.12 87 PHE B N 1
ATOM 2883 C CA . PHE B 1 87 ? 6.441 -26.094 -11.977 1 98.12 87 PHE B CA 1
ATOM 2884 C C . PHE B 1 87 ? 6.844 -25.094 -10.898 1 98.12 87 PHE B C 1
ATOM 2886 O O . PHE B 1 87 ? 7.859 -25.281 -10.227 1 98.12 87 PHE B O 1
ATOM 2893 N N . SER B 1 88 ? 6.051 -24.078 -10.695 1 98.31 88 SER B N 1
ATOM 2894 C CA . SER B 1 88 ? 6.367 -22.984 -9.781 1 98.31 88 SER B CA 1
ATOM 2895 C C . SER B 1 88 ? 6.344 -23.438 -8.336 1 98.31 88 SER B C 1
ATOM 2897 O O . SER B 1 88 ? 7.277 -23.188 -7.574 1 98.31 88 SER B O 1
ATOM 2899 N N . ILE B 1 89 ? 5.301 -24.141 -7.945 1 98.06 89 ILE B N 1
ATOM 2900 C CA . ILE B 1 89 ? 5.109 -24.547 -6.555 1 98.06 89 ILE B CA 1
ATOM 2901 C C . ILE B 1 89 ? 6.152 -25.594 -6.172 1 98.06 89 ILE B C 1
ATOM 2903 O O . ILE B 1 89 ? 6.691 -25.562 -5.066 1 98.06 89 ILE B O 1
ATOM 2907 N N . GLN B 1 90 ? 6.449 -26.438 -7.062 1 96.5 90 GLN B N 1
ATOM 2908 C CA . GLN B 1 90 ? 7.445 -27.469 -6.777 1 96.5 90 GLN B CA 1
ATOM 2909 C C . GLN B 1 90 ? 8.82 -26.844 -6.523 1 96.5 90 GLN B C 1
ATOM 2911 O O . GLN B 1 90 ? 9.492 -27.203 -5.555 1 96.5 90 GLN B O 1
ATOM 2916 N N . HIS B 1 91 ? 9.234 -25.969 -7.387 1 97.81 91 HIS B N 1
ATOM 2917 C CA . HIS B 1 91 ? 10.547 -25.344 -7.223 1 97.81 91 HIS B CA 1
ATOM 2918 C C . HIS B 1 91 ? 10.578 -24.438 -5.992 1 97.81 91 HIS B C 1
ATOM 2920 O O . HIS B 1 91 ? 11.602 -24.359 -5.309 1 97.81 91 HIS B O 1
ATOM 2926 N N . TRP B 1 92 ? 9.477 -23.797 -5.715 1 98.25 92 TRP B N 1
ATOM 2927 C CA . TRP B 1 92 ? 9.344 -22.969 -4.516 1 98.25 92 TRP B CA 1
ATOM 2928 C C . TRP B 1 92 ? 9.508 -23.812 -3.256 1 98.25 92 TRP B C 1
ATOM 2930 O O . TRP B 1 92 ? 10.344 -23.5 -2.4 1 98.25 92 TRP B O 1
ATOM 2940 N N . LEU B 1 93 ? 8.805 -24.906 -3.201 1 96.81 93 LEU B N 1
ATOM 2941 C CA . LEU B 1 93 ? 8.844 -25.781 -2.027 1 96.81 93 LEU B CA 1
ATOM 2942 C C . LEU B 1 93 ? 10.203 -26.453 -1.892 1 96.81 93 LEU B C 1
ATOM 2944 O O . LEU B 1 93 ? 10.703 -26.641 -0.779 1 96.81 93 LEU B O 1
ATOM 2948 N N . HIS B 1 94 ? 10.766 -26.797 -2.971 1 96.25 94 HIS B N 1
ATOM 2949 C CA . HIS B 1 94 ? 12.094 -27.391 -2.943 1 96.25 94 HIS B CA 1
ATOM 2950 C C . HIS B 1 94 ? 13.125 -26.422 -2.381 1 96.25 94 HIS B C 1
ATOM 2952 O O . HIS B 1 94 ? 13.953 -26.797 -1.55 1 96.25 94 HIS B O 1
ATOM 2958 N N . LEU B 1 95 ? 13.047 -25.203 -2.857 1 96.94 95 LEU B N 1
ATOM 2959 C CA . LEU B 1 95 ? 13.984 -24.188 -2.395 1 96.94 95 LEU B CA 1
ATOM 2960 C C . LEU B 1 95 ? 13.797 -23.922 -0.906 1 96.94 95 LEU B C 1
ATOM 2962 O O . LEU B 1 95 ? 14.758 -23.594 -0.206 1 96.94 95 LEU B O 1
ATOM 2966 N N . GLN B 1 96 ? 12.641 -24.016 -0.456 1 95.56 96 GLN B N 1
ATOM 2967 C CA . GLN B 1 96 ? 12.312 -23.781 0.945 1 95.56 96 GLN B CA 1
ATOM 2968 C C . GLN B 1 96 ? 13.016 -24.781 1.855 1 95.56 96 GLN B C 1
ATOM 2970 O O . GLN B 1 96 ? 13.25 -24.5 3.033 1 95.56 96 GLN B O 1
ATOM 2975 N N . LYS B 1 97 ? 13.406 -25.906 1.383 1 94.75 97 LYS B N 1
ATOM 2976 C CA . LYS B 1 97 ? 14.094 -26.938 2.158 1 94.75 97 LYS B CA 1
ATOM 2977 C C . LYS B 1 97 ? 15.547 -26.547 2.414 1 94.75 97 LYS B C 1
ATOM 2979 O O . LYS B 1 97 ? 16.203 -27.156 3.268 1 94.75 97 LYS B O 1
ATOM 2984 N N . ASN B 1 98 ? 16.016 -25.625 1.603 1 95.12 98 ASN B N 1
ATOM 2985 C CA . ASN B 1 98 ? 17.375 -25.156 1.782 1 95.12 98 ASN B CA 1
ATOM 2986 C C . ASN B 1 98 ? 17.547 -24.391 3.086 1 95.12 98 ASN B C 1
ATOM 2988 O O . ASN B 1 98 ? 16.938 -23.328 3.266 1 95.12 98 ASN B O 1
ATOM 2992 N N . GLU B 1 99 ? 18.422 -24.734 3.939 1 94.88 99 GLU B N 1
ATOM 2993 C CA . GLU B 1 99 ? 18.594 -24.172 5.277 1 94.88 99 GLU B CA 1
ATOM 2994 C C . GLU B 1 99 ? 19.312 -22.828 5.223 1 94.88 99 GLU B C 1
ATOM 2996 O O . GLU B 1 99 ? 19.375 -22.109 6.227 1 94.88 99 GLU B O 1
ATOM 3001 N N . GLU B 1 100 ? 19.766 -22.531 4.094 1 96.31 100 GLU B N 1
ATOM 3002 C CA . GLU B 1 100 ? 20.422 -21.234 3.932 1 96.31 100 GLU B CA 1
ATOM 3003 C C . GLU B 1 100 ? 19.438 -20.094 4.07 1 96.31 100 GLU B C 1
ATOM 3005 O O . GLU B 1 100 ? 19.828 -18.953 4.355 1 96.31 100 GLU B O 1
ATOM 3010 N N . PHE B 1 101 ? 18.219 -20.375 3.857 1 97.56 101 PHE B N 1
ATOM 3011 C CA . PHE B 1 101 ? 17.203 -19.344 3.877 1 97.56 101 PHE B CA 1
ATOM 3012 C C . PHE B 1 101 ? 16.297 -19.5 5.094 1 97.56 101 PHE B C 1
ATOM 3014 O O . PHE B 1 101 ? 15.891 -20.609 5.438 1 97.56 101 PHE B O 1
ATOM 3021 N N . ALA B 1 102 ? 16.016 -18.344 5.719 1 97.38 102 ALA B N 1
ATOM 3022 C CA . ALA B 1 102 ? 15.016 -18.359 6.789 1 97.38 102 ALA B CA 1
ATOM 3023 C C . ALA B 1 102 ? 13.625 -18.656 6.242 1 97.38 102 ALA B C 1
ATOM 3025 O O . ALA B 1 102 ? 12.82 -19.312 6.895 1 97.38 102 ALA B O 1
ATOM 3026 N N . SER B 1 103 ? 13.367 -18.125 5.047 1 97.69 103 SER B N 1
ATOM 3027 C CA . SER B 1 103 ? 12.141 -18.438 4.324 1 97.69 103 SER B CA 1
ATOM 3028 C C . SER B 1 103 ? 12.273 -18.141 2.838 1 97.69 103 SER B C 1
ATOM 3030 O O . SER B 1 103 ? 13.227 -17.469 2.422 1 97.69 103 SER B O 1
ATOM 3032 N N . VAL B 1 104 ? 11.367 -18.734 2.062 1 98.44 104 VAL B N 1
ATOM 3033 C CA . VAL B 1 104 ? 11.305 -18.5 0.621 1 98.44 104 VAL B CA 1
ATOM 3034 C C . VAL B 1 104 ? 9.891 -18.094 0.219 1 98.44 104 VAL B C 1
ATOM 3036 O O . VAL B 1 104 ? 8.914 -18.719 0.633 1 98.44 104 VAL B O 1
ATOM 3039 N N . ILE B 1 105 ? 9.836 -17.016 -0.548 1 98.44 105 ILE B N 1
ATOM 3040 C CA . ILE B 1 105 ? 8.516 -16.562 -0.965 1 98.44 105 ILE B CA 1
ATOM 3041 C C . ILE B 1 105 ? 8.352 -16.766 -2.469 1 98.44 105 ILE B C 1
ATOM 3043 O O . ILE B 1 105 ? 9.328 -16.75 -3.217 1 98.44 105 ILE B O 1
ATOM 3047 N N . LEU B 1 106 ? 7.145 -17.031 -2.914 1 98.75 106 LEU B N 1
ATOM 3048 C CA . LEU B 1 106 ? 6.68 -17.094 -4.297 1 98.75 106 LEU B CA 1
ATOM 3049 C C . LEU B 1 106 ? 5.527 -16.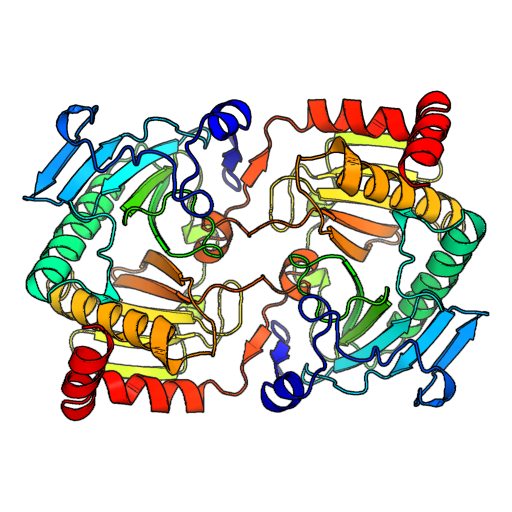125 -4.531 1 98.75 106 LEU B C 1
ATOM 3051 O O . LEU B 1 106 ? 4.523 -16.156 -3.812 1 98.75 106 LEU B O 1
ATOM 3055 N N . TYR B 1 107 ? 5.734 -15.242 -5.539 1 98.5 107 TYR B N 1
ATOM 3056 C CA . TYR B 1 107 ? 4.645 -14.305 -5.797 1 98.5 107 TYR B CA 1
ATOM 3057 C C . TYR B 1 107 ? 4.652 -13.844 -7.25 1 98.5 107 TYR B C 1
ATOM 3059 O O . TYR B 1 107 ? 5.602 -14.125 -7.992 1 98.5 107 TYR B O 1
ATOM 3067 N N . LYS B 1 108 ? 3.566 -13.227 -7.629 1 98.06 108 LYS B N 1
ATOM 3068 C CA . LYS B 1 108 ? 3.377 -12.711 -8.984 1 98.06 108 LYS B CA 1
ATOM 3069 C C . LYS B 1 108 ? 2.791 -11.305 -8.961 1 98.06 108 LYS B C 1
ATOM 3071 O O . LYS B 1 108 ? 1.904 -11.008 -8.156 1 98.06 108 LYS B O 1
ATOM 3076 N N . ASN B 1 109 ? 3.311 -10.5 -9.875 1 95.56 109 ASN B N 1
ATOM 3077 C CA . ASN B 1 109 ? 2.791 -9.156 -10.109 1 95.56 109 ASN B CA 1
ATOM 3078 C C . ASN B 1 109 ? 2.164 -9.031 -11.492 1 95.56 109 ASN B C 1
ATOM 3080 O O . ASN B 1 109 ? 2.744 -9.477 -12.484 1 95.56 109 ASN B O 1
ATOM 3084 N N . HIS B 1 110 ? 0.974 -8.484 -11.523 1 95.44 110 HIS B N 1
ATOM 3085 C CA . HIS B 1 110 ? 0.337 -8.211 -12.805 1 95.44 110 HIS B CA 1
ATOM 3086 C C . HIS B 1 110 ? -0.316 -6.836 -12.82 1 95.44 110 HIS B C 1
ATOM 3088 O O . HIS B 1 110 ? -1.129 -6.52 -11.945 1 95.44 110 HIS B O 1
ATOM 3094 N N . GLY B 1 111 ? 0.035 -6.008 -13.805 1 92.31 111 GLY B N 1
ATOM 3095 C CA . GLY B 1 111 ? -0.594 -4.703 -13.953 1 92.31 111 GLY B CA 1
ATOM 3096 C C . GLY B 1 111 ? 0.194 -3.58 -13.312 1 92.31 111 GLY B C 1
ATOM 3097 O O . GLY B 1 111 ? 1.109 -3.83 -12.523 1 92.31 111 GLY B O 1
ATOM 3098 N N . PRO B 1 112 ? -0.16 -2.361 -13.57 1 88 112 PRO B N 1
ATOM 3099 C CA . PRO B 1 112 ? 0.619 -1.187 -13.172 1 88 112 PRO B CA 1
ATOM 3100 C C . PRO B 1 112 ? 0.602 -0.951 -11.664 1 88 112 PRO B C 1
ATOM 3102 O O . PRO B 1 112 ? 1.54 -0.369 -11.117 1 88 112 PRO B O 1
ATOM 3105 N N . PHE B 1 113 ? -0.38 -1.408 -10.969 1 89.94 113 PHE B N 1
ATOM 3106 C CA . PHE B 1 113 ? -0.492 -1.117 -9.539 1 89.94 113 PHE B CA 1
ATOM 3107 C C . PHE B 1 113 ? 0.004 -2.293 -8.711 1 89.94 113 PHE B C 1
ATOM 3109 O O . PHE B 1 113 ? -0.106 -2.281 -7.48 1 89.94 113 PHE B O 1
ATOM 3116 N N . SER B 1 114 ? 0.581 -3.27 -9.367 1 91.31 114 SER B N 1
ATOM 3117 C CA . SER B 1 114 ? 0.969 -4.492 -8.672 1 91.31 114 SER B CA 1
ATOM 3118 C C . SER B 1 114 ? 2.357 -4.363 -8.062 1 91.31 114 SER B C 1
ATOM 3120 O O . SER B 1 114 ? 2.758 -5.188 -7.234 1 91.31 114 SER B O 1
ATOM 3122 N N . GLY B 1 115 ? 3.061 -3.311 -8.469 1 86.06 115 GLY B N 1
ATOM 3123 C CA . GLY B 1 115 ? 4.418 -3.121 -7.984 1 86.06 115 GLY B CA 1
ATOM 3124 C C . GLY B 1 115 ? 5.469 -3.744 -8.883 1 86.06 115 GLY B C 1
ATOM 3125 O O . GLY B 1 115 ? 6.664 -3.68 -8.594 1 86.06 115 GLY B O 1
ATOM 3126 N N . GLY B 1 116 ? 5.059 -4.27 -9.969 1 81.12 116 GLY B N 1
ATOM 3127 C CA . GLY B 1 116 ? 5.988 -4.84 -10.938 1 81.12 116 GLY B CA 1
ATOM 3128 C C . GLY B 1 116 ? 6.504 -3.828 -11.938 1 81.12 116 GLY B C 1
ATOM 3129 O O . GLY B 1 116 ? 5.973 -2.719 -12.039 1 81.12 116 GLY B O 1
ATOM 3130 N N . SER B 1 117 ? 7.551 -4.277 -12.672 1 77.81 117 SER B N 1
ATOM 3131 C CA . SER B 1 117 ? 8.164 -3.359 -13.625 1 77.81 117 SER B CA 1
ATOM 3132 C C . SER B 1 117 ? 8.086 -3.902 -15.055 1 77.81 117 SER B C 1
ATOM 3134 O O . SER B 1 117 ? 8.227 -3.15 -16.016 1 77.81 117 SER B O 1
ATOM 3136 N N . LEU B 1 118 ? 7.875 -5.164 -15.195 1 79.69 118 LEU B N 1
ATOM 3137 C CA . LEU B 1 118 ? 7.906 -5.789 -16.516 1 79.69 118 LEU B CA 1
ATOM 3138 C C . LEU B 1 118 ? 6.516 -6.25 -16.922 1 79.69 118 LEU B C 1
ATOM 3140 O O . LEU B 1 118 ? 5.766 -6.785 -16.109 1 79.69 118 LEU B O 1
ATOM 3144 N N . HIS B 1 119 ? 6.277 -6.102 -18.141 1 84.81 119 HIS B N 1
ATOM 3145 C CA . HIS B 1 119 ? 4.973 -6.461 -18.688 1 84.81 119 HIS B CA 1
ATOM 3146 C C . HIS B 1 119 ? 4.867 -7.965 -18.922 1 84.81 119 HIS B C 1
ATOM 3148 O O . HIS B 1 119 ? 3.816 -8.562 -18.672 1 84.81 119 HIS B O 1
ATOM 3154 N N . HIS B 1 120 ? 5.961 -8.523 -19.438 1 90.19 120 HIS B N 1
ATOM 3155 C CA . HIS B 1 120 ? 5.953 -9.953 -19.719 1 90.19 120 HIS B CA 1
ATOM 3156 C C . HIS B 1 120 ? 5.633 -10.75 -18.453 1 90.19 120 HIS B C 1
ATOM 3158 O O . HIS B 1 120 ? 6.238 -10.531 -17.406 1 90.19 120 HIS B O 1
ATOM 3164 N N . ALA B 1 121 ? 4.707 -11.672 -18.609 1 94.31 121 ALA B N 1
ATOM 3165 C CA . ALA B 1 121 ? 4.211 -12.414 -17.453 1 94.31 121 ALA B CA 1
ATOM 3166 C C . ALA B 1 121 ? 5.328 -13.227 -16.797 1 94.31 121 ALA B C 1
ATOM 3168 O O . ALA B 1 121 ? 6.016 -14 -17.469 1 94.31 121 ALA B O 1
ATOM 3169 N N . HIS B 1 122 ? 5.504 -13.023 -15.539 1 95.75 122 HIS B N 1
ATOM 3170 C CA . HIS B 1 122 ? 6.535 -13.727 -14.781 1 95.75 122 HIS B CA 1
ATOM 3171 C C . HIS B 1 122 ? 6.188 -13.789 -13.297 1 95.75 122 HIS B C 1
ATOM 3173 O O . HIS B 1 122 ? 5.34 -13.031 -12.828 1 95.75 122 HIS B O 1
ATOM 3179 N N . MET B 1 123 ? 6.75 -14.664 -12.617 1 97.69 123 MET B N 1
ATOM 3180 C CA . MET B 1 123 ? 6.699 -14.797 -11.164 1 97.69 123 MET B CA 1
ATOM 3181 C C . MET B 1 123 ? 8.094 -14.656 -10.555 1 97.69 123 MET B C 1
ATOM 3183 O O . MET B 1 123 ? 9.086 -14.57 -11.281 1 97.69 123 MET B O 1
ATOM 3187 N N . GLN B 1 124 ? 8.086 -14.508 -9.242 1 97.56 124 GLN B N 1
ATOM 3188 C CA . GLN B 1 124 ? 9.359 -14.391 -8.531 1 97.56 124 GLN B CA 1
ATOM 3189 C C . GLN B 1 124 ? 9.438 -15.391 -7.379 1 97.56 124 GLN B C 1
ATOM 3191 O O . GLN B 1 124 ? 8.461 -15.602 -6.664 1 97.56 124 GLN B O 1
ATOM 3196 N N . ILE B 1 125 ? 10.531 -16.047 -7.277 1 98.38 125 ILE B N 1
ATOM 3197 C CA . ILE B 1 125 ? 10.898 -16.859 -6.121 1 98.38 125 ILE B CA 1
ATOM 3198 C C . ILE B 1 125 ? 12.109 -16.25 -5.43 1 98.38 125 ILE B C 1
ATOM 3200 O O . ILE B 1 125 ? 13.188 -16.156 -6.023 1 98.38 125 ILE B O 1
ATOM 3204 N N . ILE B 1 126 ? 11.938 -15.859 -4.211 1 98.25 126 ILE B N 1
ATOM 3205 C CA . ILE B 1 126 ? 13 -15.164 -3.498 1 98.25 126 ILE B CA 1
ATOM 3206 C C . ILE B 1 126 ? 13.32 -15.898 -2.195 1 98.25 126 ILE B C 1
ATOM 3208 O O . ILE B 1 126 ? 12.445 -16.062 -1.338 1 98.25 126 ILE B O 1
ATOM 3212 N N . GLY B 1 127 ? 14.547 -16.344 -2.1 1 98.19 127 GLY B N 1
ATOM 3213 C CA . GLY B 1 127 ? 15.039 -16.859 -0.835 1 98.19 127 GLY B CA 1
ATOM 3214 C C . GLY B 1 127 ? 15.602 -15.789 0.073 1 98.19 127 GLY B C 1
ATOM 3215 O O . GLY B 1 127 ? 16.547 -15.094 -0.295 1 98.19 127 GLY B O 1
ATOM 3216 N N . MET B 1 128 ? 15.047 -15.617 1.245 1 97.81 128 MET B N 1
ATOM 3217 C CA . MET B 1 128 ? 15.5 -14.609 2.195 1 97.81 128 MET B CA 1
ATOM 3218 C C . MET B 1 128 ? 16.344 -15.234 3.293 1 97.81 128 MET B C 1
ATOM 3220 O O . MET B 1 128 ? 15.891 -16.125 4.008 1 97.81 128 MET B O 1
ATOM 3224 N N . LYS B 1 129 ? 17.516 -14.75 3.445 1 97.12 129 LYS B N 1
ATOM 3225 C CA . LYS B 1 129 ? 18.484 -15.383 4.332 1 97.12 129 LYS B CA 1
ATOM 3226 C C . LYS B 1 129 ? 18.078 -15.242 5.793 1 97.12 129 LYS B C 1
ATOM 3228 O O . LYS B 1 129 ? 18.25 -16.172 6.586 1 97.12 129 LYS B O 1
ATOM 3233 N N . TYR B 1 130 ? 17.469 -14.086 6.133 1 96.69 130 TYR B N 1
ATOM 3234 C CA . TYR B 1 130 ? 17.312 -13.812 7.555 1 96.69 130 TYR B CA 1
ATOM 3235 C C . TYR B 1 130 ? 15.859 -13.508 7.902 1 96.69 130 TYR B C 1
ATOM 3237 O O . TYR B 1 130 ? 15.445 -13.648 9.055 1 96.69 130 TYR B O 1
ATOM 3245 N N . VAL B 1 131 ? 15.102 -13.141 6.969 1 96.62 131 VAL B N 1
ATOM 3246 C CA . VAL B 1 131 ? 13.719 -12.742 7.227 1 96.62 131 VAL B CA 1
ATOM 3247 C C . VAL B 1 131 ? 12.797 -13.938 7.055 1 96.62 131 VAL B C 1
ATOM 3249 O O . VAL B 1 131 ? 12.844 -14.633 6.035 1 96.62 131 VAL B O 1
ATOM 3252 N N . ASP B 1 132 ? 12 -14.227 8.023 1 97.38 132 ASP B N 1
ATOM 3253 C CA . ASP B 1 132 ? 10.953 -15.242 7.969 1 97.38 132 ASP B CA 1
ATOM 3254 C C . ASP B 1 132 ? 9.57 -14.602 7.887 1 97.38 132 ASP B C 1
ATOM 3256 O O . ASP B 1 132 ? 9.062 -14.086 8.883 1 97.38 132 ASP B O 1
ATOM 3260 N N . TYR B 1 133 ? 8.945 -14.719 6.723 1 96 133 TYR B N 1
ATOM 3261 C CA . TYR B 1 133 ? 7.684 -14.023 6.5 1 96 133 TYR B CA 1
ATOM 3262 C C . TYR B 1 133 ? 6.582 -14.602 7.383 1 96 133 TYR B C 1
ATOM 3264 O O . TYR B 1 133 ? 5.57 -13.938 7.633 1 96 133 TYR B O 1
ATOM 3272 N N . LEU B 1 134 ? 6.684 -15.773 7.867 1 95.5 134 LEU B N 1
ATOM 3273 C CA . LEU B 1 134 ? 5.66 -16.422 8.68 1 95.5 134 LEU B CA 1
ATOM 3274 C C . LEU B 1 134 ? 5.516 -15.711 10.023 1 95.5 134 LEU B C 1
ATOM 3276 O O . LEU B 1 134 ? 4.496 -15.859 10.703 1 95.5 134 LEU B O 1
ATOM 3280 N N . GLU B 1 135 ? 6.504 -14.938 10.422 1 94.88 135 GLU B N 1
ATOM 3281 C CA . GLU B 1 135 ? 6.457 -14.188 11.672 1 94.88 135 GLU B CA 1
ATOM 3282 C C . GLU B 1 135 ? 5.52 -12.992 11.562 1 94.88 135 GLU B C 1
ATOM 3284 O O . GLU B 1 135 ? 5.105 -12.422 12.57 1 94.88 135 GLU B O 1
ATOM 3289 N N . ASN B 1 136 ? 5.199 -12.648 10.328 1 93.94 136 ASN B N 1
ATOM 3290 C CA . ASN B 1 136 ? 4.449 -11.414 10.094 1 93.94 136 ASN B CA 1
ATOM 3291 C C . ASN B 1 136 ? 2.977 -11.703 9.812 1 93.94 136 ASN B C 1
ATOM 3293 O O . ASN B 1 136 ? 2.164 -10.773 9.734 1 93.94 136 ASN B O 1
ATOM 3297 N N . ILE B 1 137 ? 2.65 -12.938 9.555 1 94.19 137 ILE B N 1
ATOM 3298 C CA . ILE B 1 137 ? 1.285 -13.258 9.156 1 94.19 137 ILE B CA 1
ATOM 3299 C C . ILE B 1 137 ? 0.638 -14.156 10.203 1 94.19 137 ILE B C 1
ATOM 3301 O O . ILE B 1 137 ? 1.334 -14.781 11.008 1 94.19 137 ILE B O 1
ATOM 3305 N N . GLU B 1 138 ? -0.719 -14.18 10.195 1 94.06 138 GLU B N 1
ATOM 3306 C CA . GLU B 1 138 ? -1.516 -15 11.102 1 94.06 138 GLU B CA 1
ATOM 3307 C C . GLU B 1 138 ? -2.49 -15.883 10.336 1 94.06 138 GLU B C 1
ATOM 3309 O O . GLU B 1 138 ? -2.861 -15.57 9.203 1 94.06 138 GLU B O 1
ATOM 3314 N N . GLU B 1 139 ? -2.9 -16.953 10.953 1 95.44 139 GLU B N 1
ATOM 3315 C CA . GLU B 1 139 ? -3.854 -17.859 10.336 1 95.44 139 GLU B CA 1
ATOM 3316 C C . GLU B 1 139 ? -5.148 -17.156 9.969 1 95.44 139 GLU B C 1
ATOM 3318 O O . GLU B 1 139 ? -5.785 -17.484 8.969 1 95.44 139 GLU B O 1
ATOM 3323 N N . GLU B 1 140 ? -5.473 -16.188 10.758 1 95.12 140 GLU B N 1
ATOM 3324 C CA . GLU B 1 140 ? -6.727 -15.469 10.57 1 95.12 140 GLU B CA 1
ATOM 3325 C C . GLU B 1 140 ? -6.727 -14.695 9.258 1 95.12 140 GLU B C 1
ATOM 3327 O O . GLU B 1 140 ? -7.785 -14.359 8.734 1 95.12 140 GLU B O 1
ATOM 3332 N N . ASN B 1 141 ? -5.57 -14.398 8.766 1 97 141 ASN B N 1
ATOM 3333 C CA . ASN B 1 141 ? -5.469 -13.672 7.504 1 97 141 ASN B CA 1
ATOM 3334 C C . ASN B 1 141 ? -5.992 -14.5 6.336 1 97 141 ASN B C 1
ATOM 3336 O O . ASN B 1 141 ? -6.25 -13.961 5.258 1 97 141 ASN B O 1
ATOM 3340 N N . PHE B 1 142 ? -6.164 -15.836 6.527 1 97.75 142 PHE B N 1
ATOM 3341 C CA . PHE B 1 142 ? -6.504 -16.734 5.434 1 97.75 142 PHE B CA 1
ATOM 3342 C C . PHE B 1 142 ? -7.867 -17.375 5.668 1 97.75 142 PHE B C 1
ATOM 3344 O O . PHE B 1 142 ? -8.188 -18.406 5.066 1 97.75 142 PHE B O 1
ATOM 3351 N N . GLN B 1 143 ? -8.609 -16.781 6.562 1 97 143 GLN B N 1
ATOM 3352 C CA . GLN B 1 143 ? -9.945 -17.266 6.895 1 97 143 GLN B CA 1
ATOM 3353 C C . GLN B 1 143 ? -11 -16.203 6.602 1 97 143 GLN B C 1
ATOM 3355 O O . GLN B 1 143 ? -10.695 -15 6.605 1 97 143 GLN B O 1
ATOM 3360 N N . GLY B 1 144 ? -12.234 -16.75 6.309 1 97.25 144 GLY B N 1
ATOM 3361 C CA . GLY B 1 144 ? -13.32 -15.805 6.109 1 97.25 144 GLY B CA 1
ATOM 3362 C C . GLY B 1 144 ? -14.523 -16.406 5.418 1 97.25 144 GLY B C 1
ATOM 3363 O O . GLY B 1 144 ? -14.906 -17.547 5.707 1 97.25 144 GLY B O 1
ATOM 3364 N N . LEU B 1 145 ? -15.156 -15.648 4.578 1 97.12 145 LEU B N 1
ATOM 3365 C CA . LEU B 1 145 ? -16.391 -16.047 3.896 1 97.12 145 LEU B CA 1
ATOM 3366 C C . LEU B 1 145 ? -16.094 -17.109 2.838 1 97.12 145 LEU B C 1
ATOM 3368 O O . LEU B 1 145 ? -15.445 -16.828 1.831 1 97.12 145 LEU B O 1
ATOM 3372 N N . ILE B 1 146 ? -16.641 -18.25 3.002 1 97.75 146 ILE B N 1
ATOM 3373 C CA . ILE B 1 146 ? -16.391 -19.375 2.102 1 97.75 146 ILE B CA 1
ATOM 3374 C C . ILE B 1 146 ? -17.156 -19.172 0.796 1 97.75 146 ILE B C 1
ATOM 3376 O O . ILE B 1 146 ? -18.375 -18.984 0.804 1 97.75 146 ILE B O 1
ATOM 3380 N N . VAL B 1 147 ? -16.453 -19.203 -0.25 1 97.12 147 VAL B N 1
ATOM 3381 C CA . VAL B 1 147 ? -17.047 -19.109 -1.58 1 97.12 147 VAL B CA 1
ATOM 3382 C C . VAL B 1 147 ? -17.312 -20.516 -2.129 1 97.12 147 VAL B C 1
ATOM 3384 O O . VAL B 1 147 ? -18.406 -20.797 -2.611 1 97.12 147 VAL B O 1
ATOM 3387 N N . GLN B 1 148 ? -16.266 -21.312 -2.109 1 95.56 148 GLN B N 1
ATOM 3388 C CA . GLN B 1 148 ? -16.281 -22.719 -2.533 1 95.56 148 GLN B CA 1
ATOM 3389 C C . GLN B 1 148 ? -15.422 -23.578 -1.624 1 95.56 148 GLN B C 1
ATOM 3391 O O . GLN B 1 148 ? -14.336 -23.172 -1.214 1 95.56 148 GLN B O 1
ATOM 3396 N N . LYS B 1 149 ? -16 -24.766 -1.333 1 95.62 149 LYS B N 1
ATOM 3397 C CA . LYS B 1 149 ? -15.242 -25.719 -0.523 1 95.62 149 LYS B CA 1
ATOM 3398 C C . LYS B 1 149 ? -15.586 -27.156 -0.881 1 95.62 149 LYS B C 1
ATOM 3400 O O . LYS B 1 149 ? -16.766 -27.5 -1.055 1 95.62 149 LYS B O 1
ATOM 3405 N N . ASN B 1 150 ? -14.602 -27.891 -1.148 1 93.75 150 ASN B N 1
ATOM 3406 C CA . ASN B 1 150 ? -14.75 -29.328 -1.318 1 93.75 150 ASN B CA 1
ATOM 3407 C C . ASN B 1 150 ? -13.609 -30.094 -0.649 1 93.75 150 ASN B C 1
ATOM 3409 O O . ASN B 1 150 ? -12.906 -29.547 0.2 1 93.75 150 ASN B O 1
ATOM 3413 N N . GLU B 1 151 ? -13.477 -31.391 -0.871 1 91.62 151 GLU B N 1
ATOM 3414 C CA . GLU B 1 151 ? -12.492 -32.219 -0.19 1 91.62 151 GLU B CA 1
ATOM 3415 C C . GLU B 1 151 ? -11.07 -31.812 -0.571 1 91.62 151 GLU B C 1
ATOM 3417 O O . GLU B 1 151 ? -10.133 -32.031 0.194 1 91.62 151 GLU B O 1
ATOM 3422 N N . CYS B 1 152 ? -10.898 -31.078 -1.641 1 90 152 CYS B N 1
ATOM 3423 C CA . CYS B 1 152 ? -9.57 -30.828 -2.195 1 90 152 CYS B CA 1
ATOM 3424 C C . CYS B 1 152 ? -9.141 -29.391 -1.963 1 90 152 CYS B C 1
ATOM 3426 O O . CYS B 1 152 ? -7.941 -29.094 -1.904 1 90 152 CYS B O 1
ATOM 3428 N N . ILE B 1 153 ? -10.172 -28.5 -1.861 1 96.31 153 ILE B N 1
ATOM 3429 C CA . ILE B 1 153 ? -9.797 -27.094 -1.998 1 96.31 153 ILE B CA 1
ATOM 3430 C C . ILE B 1 153 ? -10.812 -26.203 -1.276 1 96.31 153 ILE B C 1
ATOM 3432 O O . ILE B 1 153 ? -11.977 -26.578 -1.13 1 96.31 153 ILE B O 1
ATOM 3436 N N . GLU B 1 154 ? -10.312 -25.141 -0.68 1 98 154 GLU B N 1
ATOM 3437 C CA . GLU B 1 154 ? -11.156 -24.094 -0.104 1 98 154 GLU B CA 1
ATOM 3438 C C . GLU B 1 154 ? -10.844 -22.734 -0.712 1 98 154 GLU B C 1
ATOM 3440 O O . GLU B 1 154 ? -9.68 -22.344 -0.821 1 98 154 GLU B O 1
ATOM 3445 N N . LEU B 1 155 ? -11.852 -22.094 -1.271 1 98.44 155 LEU B N 1
ATOM 3446 C CA . LEU B 1 155 ? -11.789 -20.703 -1.691 1 98.44 155 LEU B CA 1
ATOM 3447 C C . LEU B 1 155 ? -12.617 -19.828 -0.762 1 98.44 155 LEU B C 1
ATOM 3449 O O . LEU B 1 155 ? -13.812 -20.062 -0.569 1 98.44 155 LEU B O 1
ATOM 3453 N N . ASN B 1 156 ? -11.938 -18.844 -0.151 1 98.44 156 ASN B N 1
ATOM 3454 C CA . ASN B 1 156 ? -12.672 -17.938 0.721 1 98.44 156 ASN B CA 1
ATOM 3455 C C . ASN B 1 156 ? -12.188 -16.5 0.579 1 98.44 156 ASN B C 1
ATOM 3457 O O . ASN B 1 156 ? -11.18 -16.25 -0.08 1 98.44 156 ASN B O 1
ATOM 3461 N N . ILE B 1 157 ? -12.977 -15.586 1.083 1 97.88 157 ILE B N 1
ATOM 3462 C CA . ILE B 1 157 ? -12.633 -14.164 1.142 1 97.88 157 ILE B CA 1
ATOM 3463 C C . ILE B 1 157 ? -12.242 -13.789 2.568 1 97.88 157 ILE B C 1
ATOM 3465 O O . ILE B 1 157 ? -12.992 -14.039 3.514 1 97.88 157 ILE B O 1
ATOM 3469 N N . SER B 1 158 ? -11.102 -13.164 2.713 1 97.38 158 SER B N 1
ATOM 3470 C CA . SER B 1 158 ? -10.57 -12.875 4.039 1 97.38 158 SER B CA 1
ATOM 3471 C C . SER B 1 158 ? -11.477 -11.93 4.812 1 97.38 158 SER B C 1
ATOM 3473 O O . SER B 1 158 ? -11.898 -10.898 4.281 1 97.38 158 SER B O 1
ATOM 3475 N N . GLU B 1 159 ? -11.734 -12.258 6.02 1 95.5 159 GLU B N 1
ATOM 3476 C CA . GLU B 1 159 ? -12.43 -11.352 6.93 1 95.5 159 GLU B CA 1
ATOM 3477 C C . GLU B 1 159 ? -11.438 -10.508 7.723 1 95.5 159 GLU B C 1
ATOM 3479 O O . GLU B 1 159 ? -11.805 -9.469 8.281 1 95.5 159 GLU B O 1
ATOM 3484 N N . ARG B 1 160 ? -10.242 -10.953 7.781 1 95.31 160 ARG B N 1
ATOM 3485 C CA . ARG B 1 160 ? -9.117 -10.242 8.375 1 95.31 160 ARG B CA 1
ATOM 3486 C C . ARG B 1 160 ? -7.949 -10.156 7.398 1 95.31 160 ARG B C 1
ATOM 3488 O O . ARG B 1 160 ? -6.93 -10.828 7.578 1 95.31 160 ARG B O 1
ATOM 3495 N N . PRO B 1 161 ? -8.102 -9.305 6.414 1 95.56 161 PRO B N 1
ATOM 3496 C CA . PRO B 1 161 ? -7.078 -9.203 5.371 1 95.56 161 PRO B CA 1
ATOM 3497 C C . PRO B 1 161 ? -5.742 -8.688 5.902 1 95.56 161 PRO B C 1
ATOM 3499 O O . PRO B 1 161 ? -5.684 -8.133 7 1 95.56 161 PRO B O 1
ATOM 3502 N N . ILE B 1 162 ? -4.73 -8.938 5.184 1 94.19 162 ILE B N 1
ATOM 3503 C CA . ILE B 1 162 ? -3.391 -8.492 5.551 1 94.19 162 ILE B CA 1
ATOM 3504 C C . ILE B 1 162 ? -3.289 -6.977 5.387 1 94.19 162 ILE B C 1
ATOM 3506 O O . ILE B 1 162 ? -2.965 -6.262 6.336 1 94.19 162 ILE B O 1
ATOM 3510 N N . ILE B 1 163 ? -3.682 -6.473 4.242 1 91 163 ILE B N 1
ATOM 3511 C CA . ILE B 1 163 ? -3.586 -5.043 3.969 1 91 163 ILE B CA 1
ATOM 3512 C C . ILE B 1 163 ? -4.98 -4.422 3.977 1 91 163 ILE B C 1
ATOM 3514 O O . ILE B 1 163 ? -5.16 -3.301 4.457 1 91 163 ILE B O 1
ATOM 3518 N N . GLY B 1 164 ? -5.965 -5.164 3.275 1 89.38 164 GLY B N 1
ATOM 3519 C CA . GLY B 1 164 ? -7.312 -4.621 3.332 1 89.38 164 GLY B CA 1
ATOM 3520 C C . GLY B 1 164 ? -8.133 -4.926 2.09 1 89.38 164 GLY B C 1
ATOM 3521 O O . GLY B 1 164 ? -7.703 -5.711 1.237 1 89.38 164 GLY B O 1
ATOM 3522 N N . PHE B 1 165 ? -9.391 -4.434 2.23 1 86.5 165 PHE B N 1
ATOM 3523 C CA . PHE B 1 165 ? -10.445 -4.484 1.217 1 86.5 165 PHE B CA 1
ATOM 3524 C C . PHE B 1 165 ? -10.828 -5.926 0.912 1 86.5 165 PHE B C 1
ATOM 3526 O O . PHE B 1 165 ? -11.398 -6.617 1.762 1 86.5 165 PHE B O 1
ATOM 3533 N N . THR B 1 166 ? -10.391 -6.445 -0.265 1 93.12 166 THR B N 1
ATOM 3534 C CA . THR B 1 166 ? -10.789 -7.805 -0.614 1 93.12 166 THR B CA 1
ATOM 3535 C C . THR B 1 166 ? -9.578 -8.656 -0.973 1 93.12 166 THR B C 1
ATOM 3537 O O . THR B 1 166 ? -8.789 -8.281 -1.845 1 93.12 166 THR B O 1
ATOM 3540 N N . GLU B 1 167 ? -9.43 -9.727 -0.253 1 97.38 167 GLU B N 1
ATOM 3541 C CA . GLU B 1 167 ? -8.375 -10.711 -0.488 1 97.38 167 GLU B CA 1
ATOM 3542 C C . GLU B 1 167 ? -8.953 -12.125 -0.587 1 97.38 167 GLU B C 1
ATOM 3544 O O . GLU B 1 167 ? -9.695 -12.555 0.297 1 97.38 167 GLU B O 1
ATOM 3549 N N . PHE B 1 168 ? -8.594 -12.82 -1.624 1 98.44 168 PHE B N 1
ATOM 3550 C CA . PHE B 1 168 ? -9.094 -14.18 -1.831 1 98.44 168 PHE B CA 1
ATOM 3551 C C . PHE B 1 168 ? -8.039 -15.211 -1.433 1 98.44 168 PHE B C 1
ATOM 3553 O O . PHE B 1 168 ? -6.855 -15.039 -1.732 1 98.44 168 PHE B O 1
ATOM 3560 N N . ASN B 1 169 ? -8.469 -16.219 -0.761 1 98.69 169 ASN B N 1
ATOM 3561 C CA . ASN B 1 169 ? -7.586 -17.297 -0.365 1 98.69 169 ASN B CA 1
ATOM 3562 C C . ASN B 1 169 ? -7.977 -18.609 -1.039 1 98.69 169 ASN B C 1
ATOM 3564 O O . ASN B 1 169 ? -9.125 -19.047 -0.937 1 98.69 169 ASN B O 1
ATOM 3568 N N . ILE B 1 170 ? -7.086 -19.188 -1.69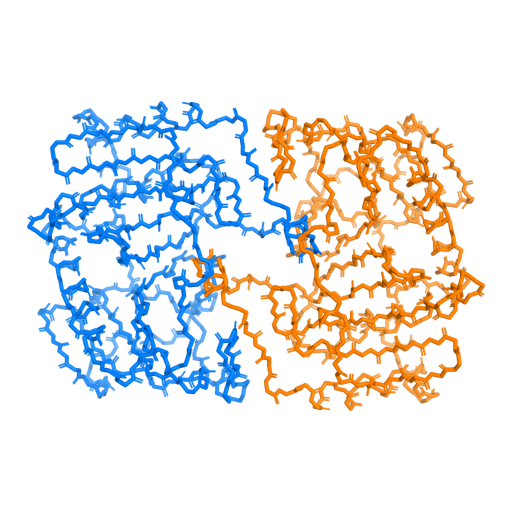9 1 98.75 170 ILE B N 1
ATOM 3569 C CA . ILE B 1 170 ? -7.242 -20.516 -2.273 1 98.75 170 ILE B CA 1
ATOM 3570 C C . ILE B 1 170 ? -6.324 -21.5 -1.548 1 98.75 170 ILE B C 1
ATOM 3572 O O . ILE B 1 170 ? -5.098 -21.391 -1.621 1 98.75 170 ILE B O 1
ATOM 3576 N N . ILE B 1 171 ? -6.887 -22.516 -0.921 1 98.62 171 ILE B N 1
ATOM 3577 C CA . ILE B 1 171 ? -6.152 -23.344 0.04 1 98.62 171 ILE B CA 1
ATOM 3578 C C . ILE B 1 171 ? -6.27 -24.812 -0.341 1 98.62 171 ILE B C 1
ATOM 3580 O O . ILE B 1 171 ? -7.375 -25.312 -0.575 1 98.62 171 ILE B O 1
ATOM 3584 N N . ILE B 1 172 ? -5.156 -25.484 -0.407 1 98.12 172 ILE B N 1
ATOM 3585 C CA . ILE B 1 172 ? -5.137 -26.922 -0.562 1 98.12 172 ILE B CA 1
ATOM 3586 C C . ILE B 1 172 ? -4.289 -27.547 0.541 1 98.12 172 ILE B C 1
ATOM 3588 O O . ILE B 1 172 ? -3.338 -26.938 1.028 1 98.12 172 ILE B O 1
ATOM 3592 N N . ASP B 1 173 ? -4.57 -28.734 0.941 1 95.06 173 ASP B N 1
ATOM 3593 C CA . ASP B 1 173 ? -3.857 -29.391 2.037 1 95.06 173 ASP B CA 1
ATOM 3594 C C . ASP B 1 173 ? -2.934 -30.484 1.518 1 95.06 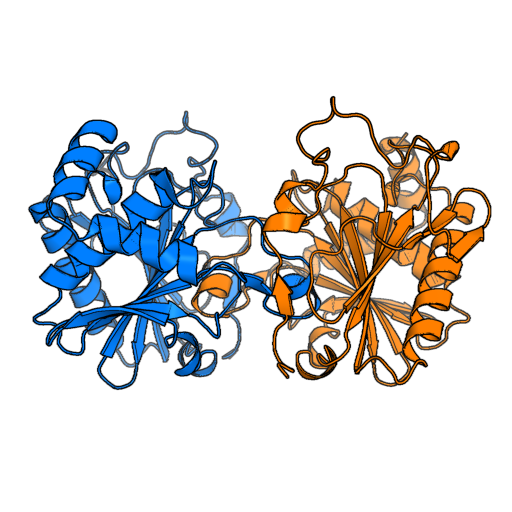173 ASP B C 1
ATOM 3596 O O . ASP B 1 173 ? -2.289 -31.188 2.303 1 95.06 173 ASP B O 1
ATOM 3600 N N . ASN B 1 174 ? -2.955 -30.625 0.209 1 93.25 174 ASN B N 1
ATOM 3601 C CA . ASN B 1 174 ? -2.139 -31.641 -0.45 1 93.25 174 ASN B CA 1
ATOM 3602 C C . ASN B 1 174 ? -1.65 -31.172 -1.816 1 93.25 174 ASN B C 1
ATOM 3604 O O . ASN B 1 174 ? -2.424 -30.609 -2.6 1 93.25 174 ASN B O 1
ATOM 3608 N N . ILE B 1 175 ? -0.427 -31.375 -2.09 1 93.06 175 ILE B N 1
ATOM 3609 C CA . ILE B 1 175 ? 0.211 -30.938 -3.324 1 93.06 175 ILE B CA 1
ATOM 3610 C C . ILE B 1 175 ? -0.438 -31.625 -4.52 1 93.06 175 ILE B C 1
ATOM 3612 O O . ILE B 1 175 ? -0.361 -31.125 -5.648 1 93.06 175 ILE B O 1
ATOM 3616 N N . SER B 1 176 ? -1.101 -32.75 -4.301 1 94.62 176 SER B N 1
ATOM 3617 C CA . SER B 1 176 ? -1.753 -33.5 -5.375 1 94.62 176 SER B CA 1
ATOM 3618 C C . SER B 1 176 ? -2.918 -32.719 -5.965 1 94.62 176 SER B C 1
ATOM 3620 O O . SER B 1 176 ? -3.4 -33.031 -7.055 1 94.62 176 SER B O 1
ATOM 3622 N N . TYR B 1 177 ? -3.344 -31.641 -5.273 1 96.69 177 TYR B N 1
ATOM 3623 C CA . TYR B 1 177 ? -4.5 -30.875 -5.723 1 96.69 177 TYR B CA 1
ATOM 3624 C C . TYR B 1 177 ? -4.062 -29.594 -6.43 1 96.69 177 TYR B C 1
ATOM 3626 O O . TYR B 1 177 ? -4.84 -28.656 -6.543 1 96.69 177 TYR B O 1
ATOM 3634 N N . ILE B 1 178 ? -2.871 -29.547 -6.922 1 96.88 178 ILE B N 1
ATOM 3635 C CA . ILE B 1 178 ? -2.314 -28.344 -7.551 1 96.88 178 ILE B CA 1
ATOM 3636 C C . ILE B 1 178 ? -3.104 -28.016 -8.82 1 96.88 178 ILE B C 1
ATOM 3638 O O . ILE B 1 178 ? -3.305 -26.844 -9.141 1 96.88 178 ILE B O 1
ATOM 3642 N N . ALA B 1 179 ? -3.559 -29.062 -9.492 1 95.69 179 ALA B N 1
ATOM 3643 C CA . ALA B 1 179 ? -4.344 -28.828 -10.703 1 95.69 179 ALA B CA 1
ATOM 3644 C C . ALA B 1 179 ? -5.625 -28.062 -10.391 1 95.69 179 ALA B C 1
ATOM 3646 O O . ALA B 1 179 ? -5.992 -27.141 -11.109 1 95.69 179 ALA B O 1
ATOM 3647 N N . GLU B 1 180 ? -6.27 -28.453 -9.336 1 95.44 180 GLU B N 1
ATOM 3648 C CA . GLU B 1 180 ? -7.465 -27.734 -8.891 1 95.44 180 GLU B CA 1
ATOM 3649 C C . GLU B 1 180 ? -7.137 -26.312 -8.484 1 95.44 180 GLU B C 1
ATOM 3651 O O . GLU B 1 180 ? -7.875 -25.375 -8.812 1 95.44 180 GLU B O 1
ATOM 3656 N N . MET B 1 181 ? -6.105 -26.203 -7.809 1 97.62 181 MET B N 1
ATOM 3657 C CA . MET B 1 181 ? -5.672 -24.875 -7.379 1 97.62 181 MET B CA 1
ATOM 3658 C C . MET B 1 181 ? -5.438 -23.969 -8.578 1 97.62 181 MET B C 1
ATOM 3660 O O . MET B 1 181 ? -5.828 -22.797 -8.562 1 97.62 181 MET B O 1
ATOM 3664 N N . ALA B 1 182 ? -4.746 -24.516 -9.602 1 97.62 182 ALA B N 1
ATOM 3665 C CA . ALA B 1 182 ? -4.484 -23.766 -10.82 1 97.62 182 ALA B CA 1
ATOM 3666 C C . ALA B 1 182 ? -5.781 -23.234 -11.43 1 97.62 182 ALA B C 1
ATOM 3668 O O . ALA B 1 182 ? -5.863 -22.062 -11.812 1 97.62 182 ALA B O 1
ATOM 3669 N N . ASN B 1 183 ? -6.758 -24.047 -11.461 1 95.56 183 ASN B N 1
ATOM 3670 C CA . ASN B 1 183 ? -8.055 -23.672 -12.016 1 95.56 183 ASN B CA 1
ATOM 3671 C C . ASN B 1 183 ? -8.719 -22.578 -11.195 1 95.56 183 ASN B C 1
ATOM 3673 O O . ASN B 1 183 ? -9.25 -21.609 -11.75 1 95.56 183 ASN B O 1
ATOM 3677 N N . TYR B 1 184 ? -8.703 -22.719 -9.891 1 97.31 184 TYR B N 1
ATOM 3678 C CA . TYR B 1 184 ? -9.328 -21.75 -9.008 1 97.31 184 TYR B CA 1
ATOM 3679 C C . TYR B 1 184 ? -8.625 -20.391 -9.094 1 97.31 184 TYR B C 1
ATOM 3681 O O . TYR B 1 184 ? -9.273 -19.344 -9.086 1 97.31 184 TYR B O 1
ATOM 3689 N N . ILE B 1 185 ? -7.324 -20.438 -9.148 1 98.06 185 ILE B N 1
ATOM 3690 C CA . ILE B 1 185 ? -6.562 -19.203 -9.297 1 98.06 185 ILE B CA 1
ATOM 3691 C C . ILE B 1 185 ? -6.957 -18.516 -10.594 1 98.06 185 ILE B C 1
ATOM 3693 O O . ILE B 1 185 ? -7.242 -17.312 -10.609 1 98.06 185 ILE B O 1
ATOM 3697 N N . GLN B 1 186 ? -6.98 -19.234 -11.68 1 96.88 186 GLN B N 1
ATOM 3698 C CA . GLN B 1 186 ? -7.262 -18.672 -12.992 1 96.88 186 GLN B CA 1
ATOM 3699 C C . GLN B 1 186 ? -8.648 -18.047 -13.031 1 96.88 186 GLN B C 1
ATOM 3701 O O . GLN B 1 186 ? -8.812 -16.906 -13.5 1 96.88 186 GLN B O 1
ATOM 3706 N N . GLN B 1 187 ? -9.625 -18.719 -12.531 1 95.75 187 GLN B N 1
ATOM 3707 C CA . GLN B 1 187 ? -10.984 -18.203 -12.539 1 95.75 187 GLN B CA 1
ATOM 3708 C C . GLN B 1 187 ? -11.109 -16.953 -11.664 1 95.75 187 GLN B C 1
ATOM 3710 O O . GLN B 1 187 ? -11.828 -16.016 -12.008 1 95.75 187 GLN B O 1
ATOM 3715 N N . THR B 1 188 ? -10.484 -16.984 -10.508 1 97 188 THR B N 1
ATOM 3716 C CA . THR B 1 188 ? -10.516 -15.82 -9.617 1 97 188 THR B CA 1
ATOM 3717 C C . THR B 1 188 ? -9.867 -14.609 -10.281 1 97 188 THR B C 1
ATOM 3719 O O . THR B 1 188 ? -10.391 -13.5 -10.195 1 97 188 THR B O 1
ATOM 3722 N N . VAL B 1 189 ? -8.766 -14.867 -10.961 1 96.94 189 VAL B N 1
ATOM 3723 C CA . VAL B 1 189 ? -8.078 -13.805 -11.688 1 96.94 189 VAL B CA 1
ATOM 3724 C C . VAL B 1 189 ? -8.992 -13.266 -12.789 1 96.94 189 VAL B C 1
ATOM 3726 O O . VAL B 1 189 ? -9.102 -12.047 -12.969 1 96.94 189 VAL B O 1
ATOM 3729 N N . ARG B 1 190 ? -9.641 -14.109 -13.516 1 94.44 190 ARG B N 1
ATOM 3730 C CA . ARG B 1 190 ? -10.57 -13.688 -14.555 1 94.44 190 ARG B CA 1
ATOM 3731 C C . ARG B 1 190 ? -11.695 -12.844 -13.969 1 94.44 190 ARG B C 1
ATOM 3733 O O . ARG B 1 190 ? -12.062 -11.812 -14.539 1 94.44 190 ARG B O 1
ATOM 3740 N N . TYR B 1 191 ? -12.195 -13.273 -12.859 1 95.19 191 TYR B N 1
ATOM 3741 C CA . TYR B 1 191 ? -13.227 -12.5 -12.18 1 95.19 191 TYR B CA 1
ATOM 3742 C C . TYR B 1 191 ? -12.727 -11.109 -11.82 1 95.19 191 TYR B C 1
ATOM 3744 O O . TYR B 1 191 ? -13.398 -10.109 -12.078 1 95.19 191 TYR B O 1
ATOM 3752 N N . ILE B 1 192 ? -11.508 -11.031 -11.227 1 95 192 ILE B N 1
ATOM 3753 C CA . ILE B 1 192 ? -10.922 -9.781 -10.766 1 95 192 ILE B CA 1
ATOM 3754 C C . ILE B 1 192 ? -10.75 -8.828 -11.953 1 95 192 ILE B C 1
ATOM 3756 O O . ILE B 1 192 ? -11.055 -7.641 -11.852 1 95 192 ILE B O 1
ATOM 3760 N N . LEU B 1 193 ? -10.336 -9.312 -13.07 1 93.19 193 LEU B N 1
ATOM 3761 C CA . LEU B 1 193 ? -9.992 -8.484 -14.219 1 93.19 193 LEU B CA 1
ATOM 3762 C C . LEU B 1 193 ? -11.234 -8.109 -15.016 1 93.19 193 LEU B C 1
ATOM 3764 O O . LEU B 1 193 ? -11.195 -7.199 -15.844 1 93.19 193 LEU B O 1
ATOM 3768 N N . THR B 1 194 ? -12.367 -8.711 -14.711 1 90.81 194 THR B N 1
ATOM 3769 C CA . THR B 1 194 ? -13.516 -8.5 -15.578 1 90.81 194 THR B CA 1
ATOM 3770 C C . THR B 1 194 ? -14.672 -7.875 -14.805 1 90.81 194 THR B C 1
ATOM 3772 O O . THR B 1 194 ? -15.242 -6.867 -15.227 1 90.81 194 THR B O 1
ATOM 3775 N N . ASP B 1 195 ? -14.992 -8.492 -13.617 1 90.38 195 ASP B N 1
ATOM 3776 C CA . ASP B 1 195 ? -16.281 -8.156 -13.023 1 90.38 195 ASP B CA 1
ATOM 3777 C C . ASP B 1 195 ? -16.109 -7.578 -11.625 1 90.38 195 ASP B C 1
ATOM 3779 O O . ASP B 1 195 ? -17.047 -7.02 -11.055 1 90.38 195 ASP B O 1
ATOM 3783 N N . PHE B 1 196 ? -15 -7.715 -11.008 1 89.62 196 PHE B N 1
ATOM 3784 C CA . PHE B 1 196 ? -14.797 -7.34 -9.609 1 89.62 196 PHE B CA 1
ATOM 3785 C C . PHE B 1 196 ? -15.016 -5.844 -9.414 1 89.62 196 PHE B C 1
ATOM 3787 O O . PHE B 1 196 ? -15.766 -5.43 -8.531 1 89.62 196 PHE B O 1
ATOM 3794 N N . HIS B 1 197 ? -14.352 -5.082 -10.117 1 84.12 197 HIS B N 1
ATOM 3795 C CA . HIS B 1 197 ? -14.422 -3.627 -10.047 1 84.12 197 HIS B CA 1
ATOM 3796 C C . HIS B 1 197 ? -14.07 -2.996 -11.391 1 84.12 197 HIS B C 1
ATOM 3798 O O . HIS B 1 197 ? -13.148 -3.451 -12.078 1 84.12 197 HIS B O 1
ATOM 3804 N N . LYS B 1 198 ? -14.844 -1.957 -11.641 1 76.5 198 LYS B N 1
ATOM 3805 C CA . LYS B 1 198 ? -14.57 -1.268 -12.898 1 76.5 198 LYS B CA 1
ATOM 3806 C C . LYS B 1 198 ? -13.164 -0.676 -12.906 1 76.5 198 LYS B C 1
ATOM 3808 O O . LYS B 1 198 ? -12.797 0.071 -12 1 76.5 198 LYS B O 1
ATOM 3813 N N . GLY B 1 199 ? -12.305 -1.177 -13.75 1 76.69 199 GLY B N 1
ATOM 3814 C CA . GLY B 1 199 ? -10.992 -0.581 -13.93 1 76.69 199 GLY B CA 1
ATOM 3815 C C . GLY B 1 199 ? -9.883 -1.345 -13.227 1 76.69 199 GLY B C 1
ATOM 3816 O O . GLY B 1 199 ? -8.719 -0.957 -13.289 1 76.69 199 GLY B O 1
ATOM 3817 N N . CYS B 1 200 ? -10.25 -2.297 -12.508 1 85.69 200 CYS B N 1
ATOM 3818 C CA . CYS B 1 200 ? -9.203 -3.084 -11.875 1 85.69 200 CYS B CA 1
ATOM 3819 C C . CYS B 1 200 ? -8.391 -3.846 -12.914 1 85.69 200 CYS B C 1
ATOM 3821 O O . CYS B 1 200 ? -8.914 -4.719 -13.609 1 85.69 200 CYS B O 1
ATOM 3823 N N . SER B 1 201 ? -7.18 -3.535 -13.016 1 89.88 201 SER B N 1
ATOM 3824 C CA . SER B 1 201 ? -6.332 -4.16 -14.031 1 89.88 201 SER B CA 1
ATOM 3825 C C . SER B 1 201 ? -5.078 -4.762 -13.406 1 89.88 201 SER B C 1
ATOM 3827 O O . SER B 1 201 ? -4.176 -5.207 -14.117 1 89.88 201 SER B O 1
ATOM 3829 N N . SER B 1 202 ? -4.996 -4.703 -12.117 1 94.56 202 SER B N 1
ATOM 3830 C CA . SER B 1 202 ? -3.785 -5.156 -11.445 1 94.56 202 SER B CA 1
ATOM 3831 C C . SER B 1 202 ? -4.109 -6.137 -10.32 1 94.56 202 SER B C 1
ATOM 3833 O O . SER B 1 202 ? -5.141 -6.008 -9.656 1 94.56 202 SER B O 1
ATOM 3835 N N . TYR B 1 203 ? -3.248 -7.102 -10.156 1 96.75 203 TYR B N 1
ATOM 3836 C CA . TYR B 1 203 ? -3.389 -8.047 -9.055 1 96.75 203 TYR B CA 1
ATOM 3837 C C . TYR B 1 203 ? -2.041 -8.656 -8.68 1 96.75 203 TYR B C 1
ATOM 3839 O O . TYR B 1 203 ? -1.072 -8.539 -9.438 1 96.75 203 TYR B O 1
ATOM 3847 N N . ASN B 1 204 ? -2.008 -9.188 -7.496 1 98.12 204 ASN B N 1
ATOM 3848 C CA . ASN B 1 204 ? -0.881 -10 -7.055 1 98.12 204 ASN B CA 1
ATOM 3849 C C . ASN B 1 204 ? -1.325 -11.414 -6.672 1 98.12 204 ASN B C 1
ATOM 3851 O O . ASN B 1 204 ? -2.467 -11.617 -6.254 1 98.12 204 ASN B O 1
ATOM 3855 N N . LEU B 1 205 ? -0.463 -12.344 -6.91 1 98.69 205 LEU B N 1
ATOM 3856 C CA . LEU B 1 205 ? -0.538 -13.656 -6.289 1 98.69 205 LEU B CA 1
ATOM 3857 C C . LEU B 1 205 ? 0.555 -13.828 -5.238 1 98.69 205 LEU B C 1
ATOM 3859 O O . LEU B 1 205 ? 1.727 -13.547 -5.504 1 98.69 205 LEU B O 1
ATOM 3863 N N . PHE B 1 206 ? 0.178 -14.258 -4.09 1 98.75 206 PHE B N 1
ATOM 3864 C CA . PHE B 1 206 ? 1.127 -14.547 -3.023 1 98.75 206 PHE B CA 1
ATOM 3865 C C . PHE B 1 206 ? 0.95 -15.977 -2.52 1 98.75 206 PHE B C 1
ATOM 3867 O O . PHE B 1 206 ? -0.156 -16.375 -2.154 1 98.75 206 PHE B O 1
ATOM 3874 N N . PHE B 1 207 ? 1.99 -16.703 -2.424 1 98.75 207 PHE B N 1
ATOM 3875 C CA . PHE B 1 207 ? 1.915 -18.094 -1.987 1 98.75 207 PHE B CA 1
ATOM 3876 C C . PHE B 1 207 ? 2.494 -18.266 -0.587 1 98.75 207 PHE B C 1
ATOM 3878 O O . PHE B 1 207 ? 3.5 -17.625 -0.251 1 98.75 207 PHE B O 1
ATOM 3885 N N . TYR B 1 208 ? 1.839 -19.125 0.18 1 98.38 208 TYR B N 1
ATOM 3886 C CA . TYR B 1 208 ? 2.223 -19.391 1.561 1 98.38 208 TYR B CA 1
ATOM 3887 C C . TYR B 1 208 ? 2.213 -20.891 1.846 1 98.38 208 TYR B C 1
ATOM 3889 O O . TYR B 1 208 ? 1.36 -21.625 1.334 1 98.38 208 TYR B O 1
ATOM 3897 N N . TYR B 1 209 ? 3.158 -21.297 2.564 1 97.06 209 TYR B N 1
ATOM 3898 C CA . TYR B 1 209 ? 3.133 -22.625 3.166 1 97.06 209 TYR B CA 1
ATOM 3899 C C . TYR B 1 209 ? 2.945 -22.547 4.676 1 97.06 209 TYR B C 1
ATOM 3901 O O . TYR B 1 209 ? 3.887 -22.219 5.406 1 97.06 209 TYR B O 1
ATOM 3909 N N . LEU B 1 210 ? 1.734 -22.859 5.137 1 94.88 210 LEU B N 1
ATOM 3910 C CA . LEU B 1 210 ? 1.369 -22.656 6.535 1 94.88 210 LEU B CA 1
ATOM 3911 C C . LEU B 1 210 ? 0.646 -23.891 7.086 1 94.88 210 LEU B C 1
ATOM 3913 O O . LEU B 1 210 ? -0.39 -24.297 6.555 1 94.88 210 LEU B O 1
ATOM 3917 N N . ASN B 1 211 ? 1.233 -24.516 8.156 1 93.62 211 ASN B N 1
ATOM 3918 C CA . ASN B 1 211 ? 0.615 -25.641 8.844 1 93.62 211 ASN B CA 1
ATOM 3919 C C . ASN B 1 211 ? 0.288 -26.781 7.879 1 93.62 211 ASN B C 1
ATOM 3921 O O . ASN B 1 211 ? -0.832 -27.297 7.871 1 93.62 211 ASN B O 1
ATOM 3925 N N . GLY B 1 212 ? 1.147 -27 6.961 1 93.25 212 GLY B N 1
ATOM 3926 C CA . GLY B 1 212 ? 1.012 -28.125 6.039 1 93.25 212 GLY B CA 1
ATOM 3927 C C . GLY B 1 212 ? 0.104 -27.812 4.863 1 93.25 212 GLY B C 1
ATOM 3928 O O . GLY B 1 212 ? -0.177 -28.688 4.039 1 93.25 212 GLY B O 1
ATOM 3929 N N . LYS B 1 213 ? -0.329 -26.562 4.781 1 96.81 213 LYS B N 1
ATOM 3930 C CA . LYS B 1 213 ? -1.216 -26.172 3.691 1 96.81 213 LYS B CA 1
ATOM 3931 C C . LYS B 1 213 ? -0.503 -25.25 2.711 1 96.81 213 LYS B C 1
ATOM 3933 O O . LYS B 1 213 ? 0.392 -24.5 3.098 1 96.81 213 LYS B O 1
ATOM 3938 N N . ILE B 1 214 ? -0.879 -25.406 1.485 1 98.06 214 ILE B N 1
ATOM 3939 C CA . ILE B 1 214 ? -0.449 -24.469 0.452 1 98.06 214 ILE B CA 1
ATOM 3940 C C . ILE B 1 214 ? -1.562 -23.469 0.173 1 98.06 214 ILE B C 1
ATOM 3942 O O . ILE B 1 214 ? -2.689 -23.859 -0.15 1 98.06 214 ILE B O 1
ATOM 3946 N N . ILE B 1 215 ? -1.244 -22.203 0.345 1 98.62 215 ILE B N 1
ATOM 3947 C CA . ILE B 1 215 ? -2.24 -21.156 0.201 1 98.62 215 ILE B CA 1
ATOM 3948 C C . ILE B 1 215 ? -1.794 -20.156 -0.874 1 98.62 215 ILE B C 1
ATOM 3950 O O . ILE B 1 215 ? -0.624 -19.781 -0.922 1 98.62 215 ILE B O 1
ATOM 3954 N N . CYS B 1 216 ? -2.643 -19.859 -1.736 1 98.75 216 CYS B N 1
ATOM 3955 C CA . CYS B 1 216 ? -2.439 -18.734 -2.656 1 98.75 216 CYS B CA 1
ATOM 3956 C C . CYS B 1 216 ? -3.408 -17.609 -2.359 1 98.75 216 CYS B C 1
ATOM 3958 O O . CYS B 1 216 ? -4.625 -17.781 -2.424 1 98.75 216 CYS B O 1
ATOM 3960 N N . LYS B 1 217 ? -2.9 -16.516 -2.01 1 98.69 217 LYS B N 1
ATOM 3961 C CA . LYS B 1 217 ? -3.713 -15.312 -1.873 1 98.69 217 LYS B CA 1
ATOM 3962 C C . LYS B 1 217 ? -3.764 -14.531 -3.184 1 98.69 217 LYS B C 1
ATOM 3964 O O . LYS B 1 217 ? -2.725 -14.203 -3.758 1 98.69 217 LYS B O 1
ATOM 3969 N N . VAL B 1 218 ? -4.914 -14.328 -3.719 1 98.5 218 VAL B N 1
ATOM 3970 C CA . VAL B 1 218 ? -5.137 -13.484 -4.887 1 98.5 218 VAL B CA 1
ATOM 3971 C C . VAL B 1 218 ? -5.641 -12.109 -4.445 1 98.5 218 VAL B C 1
ATOM 3973 O O . VAL B 1 218 ? -6.719 -11.992 -3.859 1 98.5 218 VAL B O 1
ATOM 3976 N N . VAL B 1 219 ? -4.898 -11.055 -4.789 1 97.69 219 VAL B N 1
ATOM 3977 C CA . VAL B 1 219 ? -5.176 -9.734 -4.238 1 97.69 219 VAL B CA 1
ATOM 3978 C C . VAL B 1 219 ? -5.328 -8.719 -5.375 1 97.69 219 VAL B C 1
ATOM 3980 O O . VAL B 1 219 ? -4.348 -8.359 -6.027 1 97.69 219 VAL B O 1
ATOM 3983 N N . PRO B 1 220 ? -6.598 -8.242 -5.578 1 96.19 220 PRO B N 1
ATOM 3984 C CA . PRO B 1 220 ? -6.711 -7.09 -6.48 1 96.19 220 PRO B CA 1
ATOM 3985 C C . PRO B 1 220 ? -5.953 -5.867 -5.969 1 96.19 220 PRO B C 1
ATOM 3987 O O . PRO B 1 220 ? -5.965 -5.586 -4.766 1 96.19 220 PRO B O 1
ATOM 3990 N N . ARG B 1 221 ? -5.32 -5.18 -6.867 1 93.25 221 ARG B N 1
ATOM 3991 C CA . ARG B 1 221 ? -4.453 -4.094 -6.426 1 93.25 221 ARG B CA 1
ATOM 3992 C C . ARG B 1 221 ? -4.98 -2.744 -6.895 1 93.25 221 ARG B C 1
ATOM 3994 O O . ARG B 1 221 ? -5.273 -2.564 -8.078 1 93.25 221 ARG B O 1
ATOM 4001 N N . PHE B 1 222 ? -5.09 -1.869 -5.895 1 88.62 222 PHE B N 1
ATOM 4002 C CA . PHE B 1 222 ? -5.371 -0.445 -6.035 1 88.62 222 PHE B CA 1
ATOM 4003 C C . PHE B 1 222 ? -4.355 0.384 -5.254 1 88.62 222 PHE B C 1
ATOM 4005 O O . PHE B 1 222 ? -3.379 -0.153 -4.73 1 88.62 222 PHE B O 1
ATOM 4012 N N . VAL B 1 223 ? -4.594 1.658 -5.348 1 87.69 223 VAL B N 1
ATOM 4013 C CA . VAL B 1 223 ? -3.795 2.496 -4.461 1 87.69 223 VAL B CA 1
ATOM 4014 C C . VAL B 1 223 ? -4.117 2.166 -3.004 1 87.69 223 VAL B C 1
ATOM 4016 O O . VAL B 1 223 ? -5.289 2.135 -2.613 1 87.69 223 VAL B O 1
ATOM 4019 N N . VAL B 1 224 ? -3.115 1.871 -2.256 1 89.88 224 VAL B N 1
ATOM 4020 C CA . VAL B 1 224 ? -3.311 1.452 -0.872 1 89.88 224 VAL B CA 1
ATOM 4021 C C . VAL B 1 224 ? -3.873 2.613 -0.055 1 89.88 224 VAL B C 1
ATOM 4023 O O . VAL B 1 224 ? -3.453 3.76 -0.222 1 89.88 224 VAL B O 1
ATOM 4026 N N . SER B 1 225 ? -4.719 2.299 0.866 1 91.69 225 SER B N 1
ATOM 4027 C CA . SER B 1 225 ? -5.391 3.291 1.699 1 91.69 225 SER B CA 1
ATOM 4028 C C . SER B 1 225 ? -4.395 4.02 2.598 1 91.69 225 SER B C 1
ATOM 4030 O O . SER B 1 225 ? -3.514 3.396 3.189 1 91.69 225 SER B O 1
ATOM 4032 N N . PRO B 1 226 ? -4.641 5.32 2.754 1 94.81 226 PRO B N 1
ATOM 4033 C CA . PRO B 1 226 ? -3.783 6.055 3.691 1 94.81 226 PRO B CA 1
ATOM 4034 C C . PRO B 1 226 ? -3.924 5.559 5.129 1 94.81 226 PRO B C 1
ATOM 4036 O O . PRO B 1 226 ? -2.973 5.645 5.91 1 94.81 226 PRO B O 1
ATOM 4039 N N . LEU B 1 227 ? -5.07 5.043 5.496 1 95.94 227 LEU B N 1
ATOM 4040 C CA . LEU B 1 227 ? -5.273 4.543 6.852 1 95.94 227 LEU B CA 1
ATOM 4041 C C . LEU B 1 227 ? -4.324 3.391 7.152 1 95.94 227 LEU B C 1
ATOM 4043 O O . LEU B 1 227 ? -3.82 3.27 8.273 1 95.94 227 LEU B O 1
ATOM 4047 N N . TYR B 1 228 ? -4.098 2.654 6.145 1 95.06 228 TYR B N 1
ATOM 4048 C CA . TYR B 1 228 ? -3.156 1.559 6.355 1 95.06 228 TYR B CA 1
ATOM 4049 C C . TYR B 1 228 ? -1.718 2.059 6.32 1 95.06 228 TYR B C 1
ATOM 4051 O O . TYR B 1 228 ? -0.889 1.646 7.133 1 95.06 228 TYR B O 1
ATOM 4059 N N . VAL B 1 229 ? -1.425 2.914 5.391 1 94.62 229 VAL B N 1
ATOM 4060 C CA . VAL B 1 229 ? -0.069 3.412 5.188 1 94.62 229 VAL B CA 1
ATOM 4061 C C . VAL B 1 229 ? 0.415 4.125 6.449 1 94.62 229 VAL B C 1
ATOM 4063 O O . VAL B 1 229 ? 1.541 3.902 6.902 1 94.62 229 VAL B O 1
ATOM 4066 N N . GLY B 1 230 ? -0.443 4.859 7.027 1 96.69 230 GLY B N 1
ATOM 4067 C CA . GLY B 1 230 ? -0.028 5.703 8.133 1 96.69 230 GLY B CA 1
ATOM 4068 C C . GLY B 1 230 ? -0.275 5.074 9.492 1 96.69 230 GLY B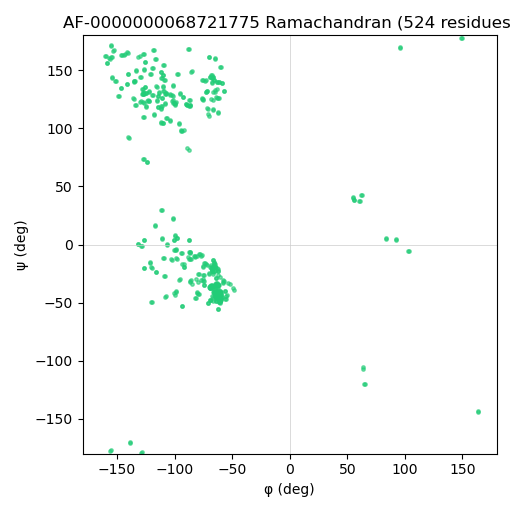 C 1
ATOM 4069 O O . GLY B 1 230 ? 0.455 5.34 10.445 1 96.69 230 GLY B O 1
ATOM 4070 N N . TYR B 1 231 ? -1.338 4.223 9.562 1 97.31 231 TYR B N 1
ATOM 4071 C CA . TYR B 1 231 ? -1.798 3.822 10.891 1 97.31 231 TYR B CA 1
ATOM 4072 C C . TYR B 1 231 ? -1.979 2.311 10.969 1 97.31 231 TYR B C 1
ATOM 4074 O O . TYR B 1 231 ? -2.424 1.786 11.992 1 97.31 231 TYR B O 1
ATOM 4082 N N . LYS B 1 232 ? -1.716 1.555 9.914 1 94.44 232 LYS B N 1
ATOM 4083 C CA . LYS B 1 232 ? -1.865 0.105 9.828 1 94.44 232 LYS B CA 1
ATOM 4084 C C . LYS B 1 232 ? -3.283 -0.323 10.203 1 94.44 232 LYS B C 1
ATOM 4086 O O . LYS B 1 232 ? -3.471 -1.274 10.961 1 94.44 232 LYS B O 1
ATOM 4091 N N . ILE B 1 233 ? -4.234 0.411 9.758 1 95.12 233 ILE B N 1
ATOM 4092 C CA . ILE B 1 233 ? -5.637 0.064 9.969 1 95.12 233 ILE B CA 1
ATOM 4093 C C . ILE B 1 233 ? -6.23 -0.488 8.672 1 95.12 233 ILE B C 1
ATOM 4095 O O . ILE B 1 233 ? -6.492 0.265 7.734 1 95.12 233 ILE B O 1
ATOM 4099 N N . PRO B 1 234 ? -6.461 -1.784 8.609 1 93.69 234 PRO B N 1
ATOM 4100 C CA . PRO B 1 234 ? -7.098 -2.342 7.418 1 93.69 234 PRO B CA 1
ATOM 4101 C C . PRO B 1 234 ? -8.547 -1.894 7.254 1 93.69 234 PRO B C 1
ATOM 4103 O O . PRO B 1 234 ? -9.242 -1.661 8.25 1 93.69 234 PRO B O 1
ATOM 4106 N N . GLN B 1 235 ? -8.914 -1.741 6.043 1 93 235 GLN B N 1
ATOM 4107 C CA . GLN B 1 235 ? -10.312 -1.5 5.711 1 93 235 GLN B CA 1
ATOM 4108 C C . GLN B 1 235 ? -10.93 -2.713 5.02 1 93 235 GLN B C 1
ATOM 4110 O O . GLN B 1 235 ? -10.305 -3.332 4.16 1 93 235 GLN B O 1
ATOM 4115 N N . VAL B 1 236 ? -12.055 -3.078 5.48 1 93 236 VAL B N 1
ATOM 4116 C CA . VAL B 1 236 ? -12.734 -4.234 4.902 1 93 236 VAL B CA 1
ATOM 4117 C C . VAL B 1 236 ? -14.047 -3.793 4.254 1 93 236 VAL B C 1
ATOM 4119 O O . VAL B 1 236 ? -14.797 -3.008 4.836 1 93 236 VAL B O 1
ATOM 4122 N N . SER B 1 237 ? -14.297 -4.297 3.102 1 89.62 237 SER B N 1
ATOM 4123 C CA . SER B 1 237 ? -15.531 -3.969 2.387 1 89.62 237 SER B CA 1
ATOM 4124 C C . SER B 1 237 ? -16.75 -4.578 3.076 1 89.62 237 SER B C 1
ATOM 4126 O O . SER B 1 237 ? -16.688 -5.707 3.566 1 89.62 237 SER B O 1
ATOM 4128 N N . THR B 1 238 ? -17.828 -3.848 3.037 1 89.88 238 THR B N 1
ATOM 4129 C CA . THR B 1 238 ? -19.078 -4.371 3.586 1 89.88 238 THR B CA 1
ATOM 4130 C C . THR B 1 238 ? -19.844 -5.176 2.533 1 89.88 238 THR B C 1
ATOM 4132 O O . THR B 1 238 ? -20.891 -5.742 2.82 1 89.88 238 THR B O 1
ATOM 4135 N N . LYS B 1 239 ? -19.266 -5.34 1.398 1 89.88 239 LYS B N 1
ATOM 4136 C CA . LYS B 1 239 ? -19.953 -6.02 0.305 1 89.88 239 LYS B CA 1
ATOM 4137 C C . LYS B 1 239 ? -19.312 -7.367 0.001 1 89.88 239 LYS B C 1
ATOM 4139 O O . LYS B 1 239 ? -19.281 -7.801 -1.152 1 89.88 239 LYS B O 1
ATOM 4144 N N . LEU B 1 240 ? -18.766 -7.969 0.922 1 92.31 240 LEU B N 1
ATOM 4145 C CA . LEU B 1 240 ? -18.109 -9.25 0.72 1 92.31 240 LEU B CA 1
ATOM 4146 C C . LEU B 1 240 ? -19.094 -10.305 0.232 1 92.31 240 LEU B C 1
ATOM 4148 O O . LEU B 1 240 ? -18.734 -11.156 -0.588 1 92.31 240 LEU B O 1
ATOM 4152 N N . GLU B 1 241 ? -20.328 -10.219 0.725 1 93.12 241 GLU B N 1
ATOM 4153 C CA . GLU B 1 241 ? -21.344 -11.188 0.315 1 93.12 241 GLU B CA 1
ATOM 4154 C C . GLU B 1 241 ? -21.672 -11.055 -1.169 1 93.12 241 GLU B C 1
ATOM 4156 O O . GLU B 1 241 ? -21.875 -12.055 -1.861 1 93.12 241 GLU B O 1
ATOM 4161 N N . GLU B 1 242 ? -21.734 -9.844 -1.594 1 92.19 242 GLU B N 1
ATOM 4162 C CA . GLU B 1 242 ? -21.984 -9.609 -3.012 1 92.19 242 GLU B CA 1
ATOM 4163 C C . GLU B 1 242 ? -20.844 -10.156 -3.875 1 92.19 242 GLU B C 1
ATOM 4165 O O . GLU B 1 242 ? -21.094 -10.75 -4.926 1 92.19 242 GLU B O 1
ATOM 4170 N N . VAL B 1 243 ? -19.672 -9.969 -3.447 1 93.5 243 VAL B N 1
ATOM 4171 C CA . VAL B 1 243 ? -18.484 -10.469 -4.145 1 93.5 243 VAL B CA 1
ATOM 4172 C C . VAL B 1 243 ? -18.531 -12 -4.195 1 93.5 243 VAL B C 1
ATOM 4174 O O . VAL B 1 243 ? -18.234 -12.602 -5.23 1 93.5 243 VAL B O 1
ATOM 4177 N N . LYS B 1 244 ? -18.875 -12.57 -3.062 1 94.81 244 LYS B N 1
ATOM 4178 C CA . LYS B 1 244 ? -19 -14.023 -2.99 1 94.81 244 LYS B CA 1
ATOM 4179 C C . LYS B 1 244 ? -19.969 -14.547 -4.039 1 94.81 244 LYS B C 1
ATOM 4181 O O . LYS B 1 244 ? -19.672 -15.5 -4.754 1 94.81 244 LYS B O 1
ATOM 4186 N N . ILE B 1 245 ? -21.094 -13.898 -4.105 1 93.62 245 ILE B N 1
ATOM 4187 C CA . ILE B 1 245 ? -22.141 -14.32 -5.023 1 93.62 245 ILE B CA 1
ATOM 4188 C C . ILE B 1 245 ? -21.641 -14.211 -6.465 1 93.62 245 ILE B C 1
ATOM 4190 O O . ILE B 1 245 ? -21.828 -15.133 -7.262 1 93.62 245 ILE B O 1
ATOM 4194 N N . GLN B 1 246 ? -20.969 -13.141 -6.773 1 92.56 246 GLN B N 1
ATOM 4195 C CA . GLN B 1 246 ? -20.453 -12.938 -8.125 1 92.56 246 GLN B CA 1
ATOM 4196 C C . GLN B 1 246 ? -19.375 -13.953 -8.469 1 92.56 246 GLN B C 1
ATOM 4198 O O . GLN B 1 246 ? -19.406 -14.57 -9.539 1 92.56 246 GLN B O 1
ATOM 4203 N N . LEU B 1 247 ? -18.453 -14.18 -7.578 1 94.25 247 LEU B N 1
ATOM 4204 C CA . LEU B 1 247 ? -17.328 -15.078 -7.82 1 94.25 247 LEU B CA 1
ATOM 4205 C C . LEU B 1 247 ? -17.797 -16.516 -7.961 1 94.25 247 LEU B C 1
ATOM 4207 O O . LEU B 1 247 ? -17.266 -17.281 -8.766 1 94.25 247 LEU B O 1
ATOM 4211 N N . THR B 1 248 ? -18.812 -16.859 -7.199 1 93.81 248 THR B N 1
ATOM 4212 C CA . THR B 1 248 ? -19.359 -18.219 -7.25 1 93.81 248 THR B CA 1
ATOM 4213 C C . THR B 1 248 ? -19.797 -18.578 -8.664 1 93.81 248 THR B C 1
ATOM 4215 O O . THR B 1 248 ? -19.672 -19.719 -9.094 1 93.81 248 THR B O 1
ATOM 4218 N N . GLN B 1 249 ? -20.234 -17.578 -9.391 1 91.5 249 GLN B N 1
ATOM 4219 C CA . GLN B 1 249 ? -20.734 -17.797 -10.75 1 91.5 249 GLN B CA 1
ATOM 4220 C C . GLN B 1 249 ? -19.594 -18.25 -11.672 1 91.5 249 GLN B C 1
ATOM 4222 O O . GLN B 1 249 ? -19.844 -18.891 -12.688 1 91.5 249 GLN B O 1
ATOM 4227 N N . TYR B 1 250 ? -18.422 -17.938 -11.383 1 92.25 250 TYR B N 1
ATOM 4228 C CA . TYR B 1 250 ? -17.281 -18.266 -12.227 1 92.25 250 TYR B CA 1
ATOM 4229 C C . TYR B 1 250 ? -16.891 -19.734 -12.094 1 92.25 250 TYR B C 1
ATOM 4231 O O . TYR B 1 250 ? -16.078 -20.234 -12.867 1 92.25 250 TYR B O 1
ATOM 4239 N N . PHE B 1 251 ? -17.453 -20.391 -11.188 1 90.56 251 PHE B N 1
ATOM 4240 C CA . PHE B 1 251 ? -17.172 -21.812 -10.969 1 90.56 251 PHE B CA 1
ATOM 4241 C C . PHE B 1 251 ? -18.375 -22.656 -11.352 1 90.56 251 PHE B C 1
ATOM 4243 O O . PHE B 1 251 ? -18.391 -23.875 -11.094 1 90.56 251 PHE B O 1
ATOM 4250 N N . THR B 1 252 ? -19.344 -21.906 -11.883 1 82 252 THR B N 1
ATOM 4251 C CA . THR B 1 252 ? -20.484 -22.625 -12.445 1 82 252 THR B CA 1
ATOM 4252 C C . THR B 1 252 ? -20.328 -22.781 -13.953 1 82 252 THR B C 1
ATOM 4254 O O . THR B 1 252 ? -19.625 -22 -14.594 1 82 252 THR B O 1
ATOM 4257 N N . LYS B 1 253 ? -20.812 -23.906 -14.562 1 65.06 253 LYS B N 1
ATOM 4258 C CA . LYS B 1 253 ? -20.703 -24.297 -15.969 1 65.06 253 LYS B CA 1
ATOM 4259 C C . LYS B 1 253 ? -21.094 -23.141 -16.891 1 65.06 253 LYS B C 1
ATOM 4261 O O . LYS B 1 253 ? -20.484 -22.938 -17.938 1 65.06 253 LYS B O 1
ATOM 4266 N N . GLU B 1 254 ? -21.969 -22.406 -16.672 1 56.09 254 GLU B N 1
ATOM 4267 C CA . GLU B 1 254 ? -22.5 -21.344 -17.547 1 56.09 254 GLU B CA 1
ATOM 4268 C C . GLU B 1 254 ? -21.484 -20.234 -17.75 1 56.09 254 GLU B C 1
ATOM 4270 O O . GLU B 1 254 ? -21.281 -19.766 -18.859 1 56.09 254 GLU B O 1
ATOM 4275 N N . LYS B 1 255 ? -20.906 -19.734 -16.844 1 59.09 255 LYS B N 1
ATOM 4276 C CA . LYS B 1 255 ? -20.031 -18.578 -16.922 1 59.09 255 LYS B CA 1
ATOM 4277 C C . LYS B 1 255 ? -18.672 -18.953 -17.531 1 59.09 255 LYS B C 1
ATOM 4279 O O . LYS B 1 255 ? -18.047 -18.141 -18.203 1 59.09 255 LYS B O 1
ATOM 4284 N N . ASP B 1 256 ? -18.297 -20.219 -17.25 1 56.81 256 ASP B N 1
ATOM 4285 C CA . ASP B 1 256 ? -17.078 -20.688 -17.922 1 56.81 256 ASP B CA 1
ATOM 4286 C C . ASP B 1 256 ? -17.156 -20.469 -19.422 1 56.81 256 ASP B C 1
ATOM 4288 O O . ASP B 1 256 ? -16.172 -20.078 -20.062 1 56.81 256 ASP B O 1
ATOM 4292 N N . GLU B 1 257 ? -18.375 -20.609 -19.875 1 55.88 257 GLU B N 1
ATOM 4293 C CA . GLU B 1 257 ? -18.625 -20.422 -21.312 1 55.88 257 GLU B CA 1
ATOM 4294 C C . GLU B 1 257 ? -18.578 -18.953 -21.703 1 55.88 257 GLU B C 1
ATOM 4296 O O . GLU B 1 257 ? -18.109 -18.609 -22.781 1 55.88 257 GLU B O 1
ATOM 4301 N N . ILE B 1 258 ? -18.922 -18.094 -20.906 1 53.03 258 ILE B N 1
ATOM 4302 C CA . ILE B 1 258 ? -19.047 -16.672 -21.203 1 53.03 258 ILE B CA 1
ATOM 4303 C C . ILE B 1 258 ? -17.672 -16.016 -21.141 1 53.03 258 ILE B C 1
ATOM 4305 O O . ILE B 1 258 ? -17.328 -15.195 -22 1 53.03 258 ILE B O 1
ATOM 4309 N N . ILE B 1 259 ? -16.938 -16.297 -20.156 1 57.28 259 ILE B N 1
ATOM 4310 C CA . ILE B 1 259 ? -15.633 -15.672 -19.984 1 57.28 259 ILE B CA 1
ATOM 4311 C C . ILE B 1 259 ? -14.719 -16.078 -21.141 1 57.28 259 ILE B C 1
ATOM 4313 O O . ILE B 1 259 ? -13.938 -15.273 -21.641 1 57.28 259 ILE B O 1
ATOM 4317 N N . HIS B 1 260 ? -14.93 -17.359 -21.609 1 50.03 260 HIS B N 1
ATOM 4318 C CA . HIS B 1 260 ? -14.164 -17.766 -22.781 1 50.03 260 HIS B CA 1
ATOM 4319 C C . HIS B 1 260 ? -14.508 -16.891 -23.984 1 50.03 260 HIS B C 1
ATOM 4321 O O . HIS B 1 260 ? -13.641 -16.609 -24.828 1 50.03 260 HIS B O 1
ATOM 4327 N N . LYS B 1 261 ? -15.688 -16.375 -23.938 1 48.97 261 LYS B N 1
ATOM 4328 C CA . LYS B 1 261 ? -16.094 -15.555 -25.078 1 48.97 261 LYS B CA 1
ATOM 4329 C C . LYS B 1 261 ? -15.539 -14.141 -24.969 1 48.97 261 LYS B C 1
ATOM 4331 O O . LYS B 1 261 ? -15.281 -13.492 -26 1 48.97 261 LYS B O 1
ATOM 4336 N N . LYS B 1 262 ? -15.352 -13.68 -23.797 1 47.91 262 LYS B N 1
ATOM 4337 C CA . LYS B 1 262 ? -14.945 -12.289 -23.594 1 47.91 262 LYS B CA 1
ATOM 4338 C C . LYS B 1 262 ? -13.43 -12.148 -23.656 1 47.91 262 LYS B C 1
ATOM 4340 O O . LYS B 1 262 ? -12.906 -11.039 -23.766 1 47.91 262 LYS B O 1
ATOM 4345 N N . THR B 1 263 ? -12.586 -13.023 -23.281 1 44.38 263 THR B N 1
ATOM 4346 C CA . THR B 1 263 ? -11.125 -12.977 -23.281 1 44.38 263 THR B CA 1
ATOM 4347 C C . THR B 1 263 ? -10.57 -13.336 -24.656 1 44.38 263 THR B C 1
ATOM 4349 O O . THR B 1 263 ? -9.359 -13.266 -24.875 1 44.38 263 THR B O 1
ATOM 4352 N N . GLU B 1 264 ? -11.367 -13.773 -25.469 1 38.56 264 GLU B N 1
ATOM 4353 C CA . GLU B 1 264 ? -10.961 -14 -26.859 1 38.56 264 GLU B CA 1
ATOM 4354 C C . GLU B 1 264 ? -11.031 -12.703 -27.672 1 38.56 264 GLU B C 1
ATOM 4356 O O . GLU B 1 264 ? -11.922 -11.883 -27.453 1 38.56 264 GLU B O 1
#

Nearest PDB structures (foldseek):
  4qvu-assembly1_A  TM=9.356E-01  e=9.607E-36  Bacillus cereus ATCC 10987
  1z84-assembly1_B  TM=8.062E-01  e=5.037E-10  Arabidopsis thaliana
  1zwj-assembly1_A  TM=7.715E-01  e=1.655E-10  Arabidopsis thaliana
  2h39-assembly1_A  TM=7.696E-01  e=3.342E-10  Arabidopsis thaliana
  1zwj-assembly1_B  TM=7.380E-01  e=1.655E-10  Arabidopsis thaliana

Radius of gyration: 23.87 Å; Cα contacts (8 Å, |Δi|>4): 1108; chains: 2; bounding box: 45×66×52 Å

pLDDT: mean 90.66, std 10.96, range [38.38, 98.75]

Foldseek 3Di:
DDQADWDFAVVLVVVDAFCLVPVVDDAPLLPVVPDDQWDDDDVQWTKGFDPRDGTPQKGKIKIQLGNDLPDDLLRDDLVSLLVSLLVQVVVLVVVQPDLQALGKKKKFKAHDQRPDGHSGGMIMIMGHRRYDCVVLDDPLQQDDAWLDDDPAWTWGWHPNHQQAETKIKIKGLDSVCSSVSSVLLNLVVLCQCPPQDVPQGIWMWIWDDDPSMIMIMIGGGDDGDPCCVPPNDYYYDPCRVVVSVSSSVSVDPVVVVVSVVVSD/DDQADWDFAVVLVVVDAFCLVPVVDDAPLLPVVPDDQWDDDDVQWTKGFDPRDGTPQKGKIKIQLGNDLVDDLLRDDLVSLLVSLLVQVVVLVVVQPDLQALGKWKKFKAHDQRPDGHSRGMIMIMGHRRYDCVVLDDPLQQDDAWLDDDPAWTWGWHPNHQQAETKIKIKGLDSVCSSVSSVLLNLVVLCQCPPQDPPQGIWMWIWDDDPSMIMIMIGGGDDGDPCCVPPNDYYYDPCRVVVSVSSSVSPDPVVVVVSVVVSD

InterPro domains:
  IPR001937 Galactose-1-phosphate uridyl transferase, class I [PTHR11943] (15-160)
  IPR012361 Galactose-1-phosphate uridylyltransferase, short form, putative [PIRSF031505] (1-252)
  IPR036265 HIT-like superfamily [G3DSA:3.30.428.10] (57-131)
  IPR036265 HIT-like superfamily [SSF54197] (13-130)
  IPR046322 DUF4931, N-terminal domain [PF16285] (8-131)
  IPR049285 DUF4931, C-terminal domain [PF20956] (135-251)